Protein 7M7N (pdb70)

Foldseek 3Di:
DVPDDLLLQFKKKKWFFALQVQQLVCVVPVVSPPHWEFEFEDQPPQGGFTQTTHPNLVVLVDDGRDRVNVSCVSPVPYYYDYADDDLRGGDCVSLQVLLVLLLVLLVVQAFWFCPDSGMIMGTCRVVLLVVLVVCPLPADDCVLQQQEAEPPDDDCVPSVRRVRRVVVLSVPDRSVDSPDSSSSQVSVSSSVSVSQVSSCVRRVTHIFMEIESDDQRGVLQRPPDDDRGYYYYYLVNQLVVQVPAFQLSTPPLVDDLVVQCCVVVVDGTLLVLCVDDLVRQCVRRNNVRSVQSNQVSSVHDDDDRDRDSDDQKDKFKDFQDDPRFAWAPVRLLSVLLSRLVSVLVVQVVCCVVPQKHFWKKWKFWDFPPDPDPTPDIDMDTDDDSDSNVRSVVNCVVCVVCAPPVSTRPPTIGMIMMMGHDMDGD

Radius of gyration: 24.46 Å; Cα contacts (8 Å, |Δi|>4): 861; chains: 1; bounding box: 54×78×51 Å

Solvent-accessible surface area: 20986 Å² total; per-residue (Å²): 83,129,171,133,75,58,7,44,95,31,1,0,0,0,1,13,4,4,17,10,26,0,20,4,12,22,90,121,60,84,150,15,105,132,93,24,0,0,0,2,45,77,48,121,174,102,20,1,17,2,53,15,6,1,57,74,0,102,93,105,35,2,71,176,96,45,93,2,71,44,0,77,156,86,1,94,114,2,61,63,11,102,4,110,91,32,70,38,11,12,7,48,37,46,2,70,88,3,2,75,63,2,4,99,14,1,46,149,58,21,98,3,20,41,45,37,45,21,20,0,2,0,48,0,35,92,29,0,58,56,51,5,121,151,38,88,40,114,88,12,55,13,120,84,0,82,15,0,26,6,47,51,53,41,126,111,178,124,66,38,106,7,69,86,1,0,93,55,23,28,124,98,26,96,49,117,46,74,103,8,38,51,2,19,0,0,1,0,0,9,6,0,18,68,0,19,62,15,0,72,194,65,7,49,0,62,3,0,0,0,0,0,2,0,4,2,1,0,68,20,0,2,48,61,17,58,55,42,79,0,0,0,0,9,42,61,15,3,94,151,20,1,59,144,22,32,0,140,109,2,90,77,1,60,45,191,50,0,59,34,0,62,147,87,26,65,14,106,76,0,18,69,0,44,146,41,79,71,79,85,0,50,88,88,18,37,140,173,47,0,39,60,0,66,25,0,4,75,0,19,12,120,46,74,21,82,108,72,59,60,46,136,68,16,22,3,60,27,97,5,90,57,202,80,10,1,35,51,102,122,64,0,68,128,38,0,34,14,0,0,60,2,0,54,96,34,0,45,110,12,87,112,85,46,94,29,38,4,60,39,0,19,0,0,0,67,23,83,66,34,191,144,134,27,26,17,144,135,74,29,65,9,100,135,32,57,4,118,65,3,11,122,27,0,32,60,38,0,84,130,29,37,106,37,119,124,101,6,42,51,29,0,22,22,0,34,0,11,0,19,127,48,54,99,90

Structure (mmCIF, N/CA/C/O backbone):
data_7M7N
#
_entry.id   7M7N
#
_cell.length_a   98.444
_cell.length_b   98.444
_cell.length_c   82.105
_cell.angle_alpha   90.000
_cell.angle_beta   90.000
_cell.angle_gamma   120.000
#
_symmetry.space_group_name_H-M   'P 61'
#
loop_
_entity.id
_entity.type
_entity.pdbx_description
1 polymer 'DNA polymerase eta'
2 polymer "DNA (5'-D(*CP*AP*TP*TP*TP*TP*GP*AP*CP*GP*CP*T)-3')"
3 polymer "DNA (5'-D(*AP*GP*CP*GP*TP*CP*AP*(AF5))-3')"
4 non-polymer "2'-deoxy-5'-O-[(R)-hydroxy{[(R)-hydroxy(phosphonooxy)phosphoryl]amino}phosphoryl]adenosine"
5 non-polymer 'MAGNESIUM ION'
6 non-polymer GLYCEROL
7 water water
#
loop_
_atom_site.group_PDB
_atom_site.id
_atom_site.type_symbol
_atom_site.label_atom_id
_atom_site.label_alt_id
_atom_site.label_comp_id
_atom_site.label_asym_id
_atom_site.label_entity_id
_atom_site.label_seq_id
_atom_site.pdbx_PDB_ins_code
_atom_site.Cartn_x
_atom_site.Cartn_y
_atom_site.Cartn_z
_atom_site.occupancy
_atom_site.B_iso_or_equiv
_atom_site.auth_seq_id
_atom_site.auth_comp_id
_atom_site.auth_asym_id
_atom_site.auth_atom_id
_atom_site.pdbx_PDB_model_num
ATOM 1 N N . GLY A 1 1 ? -45.933 10.938 -2.388 1.00 33.95 -2 GLY A N 1
ATOM 2 C CA . GLY A 1 1 ? -44.814 10.043 -2.620 1.00 35.38 -2 GLY A CA 1
ATOM 3 C C . GLY A 1 1 ? -44.040 10.318 -3.897 1.00 33.99 -2 GLY A C 1
ATOM 4 O O . GLY A 1 1 ? -43.248 11.257 -3.954 1.00 36.48 -2 GLY A O 1
ATOM 5 N N . PRO A 1 2 ? -44.281 9.505 -4.931 1.00 29.55 -1 PRO A N 1
ATOM 6 C CA . PRO A 1 2 ? -43.477 9.604 -6.162 1.00 30.81 -1 PRO A CA 1
ATOM 7 C C . PRO A 1 2 ? -43.689 10.884 -6.957 1.00 37.16 -1 PRO A C 1
ATOM 8 O O . PRO A 1 2 ? -42.903 11.151 -7.875 1.00 38.06 -1 PRO A O 1
ATOM 12 N N . HIS A 1 3 ? -44.715 11.676 -6.651 1.00 23.14 0 HIS A N 1
ATOM 13 C CA . HIS A 1 3 ? -44.983 12.911 -7.375 1.00 28.21 0 HIS A CA 1
ATOM 14 C C . HIS A 1 3 ? -44.770 14.158 -6.531 1.00 33.74 0 HIS A C 1
ATOM 15 O O . HIS A 1 3 ? -45.023 15.268 -7.015 1.00 27.64 0 HIS A O 1
ATOM 22 N N . MET A 1 4 ? -44.318 14.008 -5.290 1.00 26.36 1 MET A N 1
ATOM 23 C CA . MET A 1 4 ? -44.072 15.139 -4.404 1.00 40.32 1 MET A CA 1
ATOM 24 C C . MET A 1 4 ? -42.669 15.664 -4.680 1.00 30.38 1 MET A C 1
ATOM 25 O O . MET A 1 4 ? -41.680 14.961 -4.449 1.00 24.87 1 MET A O 1
ATOM 30 N N . ALA A 1 5 ? -42.584 16.893 -5.180 1.00 38.45 2 ALA A N 1
ATOM 31 C CA . ALA A 1 5 ? -41.285 17.509 -5.397 1.00 39.74 2 ALA A CA 1
ATOM 32 C C . ALA A 1 5 ? -40.552 17.656 -4.069 1.00 28.16 2 ALA A C 1
ATOM 33 O O . ALA A 1 5 ? -41.158 17.859 -3.014 1.00 28.74 2 ALA A O 1
ATOM 35 N N . THR A 1 6 ? -39.229 17.517 -4.125 1.00 23.22 3 THR A N 1
ATOM 36 C CA . THR A 1 6 ? -38.397 17.662 -2.942 1.00 17.59 3 THR A CA 1
ATOM 37 C C . THR A 1 6 ? -37.406 18.814 -3.043 1.00 17.10 3 THR A C 1
ATOM 38 O O . THR A 1 6 ? -36.632 19.028 -2.103 1.00 18.19 3 THR A O 1
ATOM 42 N N . GLY A 1 7 ? -37.413 19.565 -4.140 1.00 18.40 4 GLY A N 1
ATOM 43 C CA . GLY A 1 7 ? -36.537 20.724 -4.248 1.00 15.34 4 GLY A CA 1
ATOM 44 C C . GLY A 1 7 ? -35.068 20.370 -4.191 1.00 16.67 4 GLY A C 1
ATOM 45 O O . GLY A 1 7 ? -34.281 21.087 -3.562 1.00 15.91 4 GLY A O 1
ATOM 46 N N . GLN A 1 8 ? -34.682 19.260 -4.817 1.00 13.23 5 GLN A N 1
ATOM 47 C CA . GLN A 1 8 ? -33.310 18.770 -4.797 1.00 13.08 5 GLN A CA 1
ATOM 48 C C . GLN A 1 8 ? -32.674 18.792 -6.181 1.00 14.00 5 GLN A C 1
ATOM 49 O O . GLN A 1 8 ? -31.675 18.108 -6.411 1.00 14.12 5 GLN A O 1
ATOM 55 N N . ASP A 1 9 ? -33.226 19.592 -7.093 1.00 13.75 6 ASP A N 1
ATOM 56 C CA . ASP A 1 9 ? -32.818 19.581 -8.492 1.00 15.42 6 ASP A CA 1
ATOM 57 C C . ASP A 1 9 ? -31.535 20.365 -8.754 1.00 17.67 6 ASP A C 1
ATOM 58 O O . ASP A 1 9 ? -30.826 20.065 -9.720 1.00 23.69 6 ASP A O 1
ATOM 63 N N . ARG A 1 10 ? -31.218 21.361 -7.934 1.00 13.09 7 ARG A N 1
ATOM 64 C CA . ARG A 1 10 ? -30.071 22.228 -8.169 1.00 12.03 7 ARG A CA 1
ATOM 65 C C . ARG A 1 10 ? -29.055 22.108 -7.040 1.00 11.88 7 ARG A C 1
ATOM 66 O O . ARG A 1 10 ? -29.381 21.698 -5.922 1.00 11.72 7 ARG A O 1
ATOM 74 N N . VAL A 1 11 ? -27.812 22.481 -7.343 1.00 11.35 8 VAL A N 1
ATOM 75 C CA . VAL A 1 11 ? -26.793 22.749 -6.332 1.00 9.20 8 VAL A CA 1
ATOM 76 C C . VAL A 1 11 ? -26.511 24.246 -6.366 1.00 10.10 8 VAL A C 1
ATOM 77 O O . VAL A 1 11 ? -26.095 24.781 -7.403 1.00 11.96 8 VAL A O 1
ATOM 81 N N . VAL A 1 12 ? -26.744 24.922 -5.241 1.00 9.38 9 VAL A N 1
ATOM 82 C CA . VAL A 1 12 ? -26.589 26.368 -5.124 1.00 9.66 9 VAL A CA 1
ATOM 83 C C . VAL A 1 12 ? -25.646 26.655 -3.961 1.00 9.55 9 VAL A C 1
ATOM 84 O O . VAL A 1 12 ? -25.789 26.085 -2.871 1.00 9.96 9 VAL A O 1
ATOM 88 N N . ALA A 1 13 ? -24.678 27.531 -4.190 1.00 9.06 10 ALA A N 1
ATOM 89 C CA . ALA A 1 13 ? -23.818 27.991 -3.115 1.00 7.99 10 ALA A CA 1
ATOM 90 C C . ALA A 1 13 ? -23.962 29.490 -2.942 1.00 8.82 10 ALA A C 1
ATOM 91 O O . ALA A 1 13 ? -24.312 30.213 -3.879 1.00 9.70 10 ALA A O 1
ATOM 93 N N . LEU A 1 14 ? -23.688 29.935 -1.724 1.00 7.96 11 LEU A N 1
ATOM 94 C CA . LEU A 1 14 ? -23.621 31.353 -1.393 1.00 8.04 11 LEU A CA 1
ATOM 95 C C . LEU A 1 14 ? -22.280 31.580 -0.723 1.00 8.54 11 LEU A C 1
ATOM 96 O O . LEU A 1 14 ? -21.974 30.932 0.286 1.00 8.87 11 LEU A O 1
ATOM 101 N N . VAL A 1 15 ? -21.461 32.453 -1.310 1.00 8.15 12 VAL A N 1
ATOM 102 C CA . VAL A 1 15 ? -20.150 32.795 -0.768 1.00 9.28 12 VAL A CA 1
ATOM 103 C C . VAL A 1 15 ? -20.245 34.202 -0.213 1.00 8.70 12 VAL A C 1
ATOM 104 O O . VAL A 1 15 ? -20.682 35.118 -0.927 1.00 9.90 12 VAL A O 1
ATOM 108 N N . ASP A 1 16 ? -19.840 34.377 1.050 1.00 8.15 13 ASP A N 1
ATOM 109 C CA . ASP A 1 16 ? -19.922 35.667 1.728 1.00 7.82 13 ASP A CA 1
ATOM 110 C C . ASP A 1 16 ? -18.607 35.957 2.437 1.00 6.91 13 ASP A C 1
ATOM 111 O O . ASP A 1 16 ? -18.133 35.147 3.247 1.00 8.29 13 ASP A O 1
ATOM 116 N N . MET A 1 17 ? -18.026 37.117 2.134 1.00 8.02 14 MET A N 1
ATOM 117 C CA . MET A 1 17 ? -16.717 37.452 2.676 1.00 6.95 14 MET A CA 1
ATOM 118 C C . MET A 1 17 ? -16.779 37.668 4.184 1.00 6.48 14 MET A C 1
ATOM 119 O O . MET A 1 17 ? -17.757 38.190 4.728 1.00 7.04 14 MET A O 1
ATOM 124 N N . ASP A 1 18 ? -15.730 37.242 4.876 1.00 6.20 15 ASP A N 1
ATOM 125 C CA . ASP A 1 18 ? -15.674 37.453 6.320 1.00 7.64 15 ASP A CA 1
ATOM 126 C C . ASP A 1 18 ? -15.268 38.894 6.616 1.00 7.50 15 ASP A C 1
ATOM 127 O O . ASP A 1 18 ? -14.334 39.417 5.994 1.00 8.55 15 ASP A O 1
ATOM 132 N N . CYS A 1 19 ? -15.992 39.535 7.535 1.00 7.33 16 CYS A N 1
ATOM 133 C CA . CYS A 1 19 ? -15.763 40.929 7.938 1.00 7.42 16 CYS A CA 1
ATOM 134 C C . CYS A 1 19 ? -15.138 41.763 6.824 1.00 7.72 16 CYS A C 1
ATOM 135 O O . CYS A 1 19 ? -14.029 42.293 6.960 1.00 7.87 16 CYS A O 1
ATOM 138 N N . PHE A 1 20 ? -15.861 41.890 5.713 1.00 7.25 17 PHE A N 1
ATOM 139 C CA . PHE A 1 20 ? -15.239 42.224 4.433 1.00 6.65 17 PHE A CA 1
ATOM 140 C C . PHE A 1 20 ? -14.435 43.523 4.473 1.00 7.13 17 PHE A C 1
ATOM 141 O O . PHE A 1 20 ? -13.251 43.534 4.103 1.00 7.26 17 PHE A O 1
ATOM 149 N N . PHE A 1 21 ? -15.055 44.646 4.859 1.00 6.72 18 PHE A N 1
ATOM 150 C CA . PHE A 1 21 ? -14.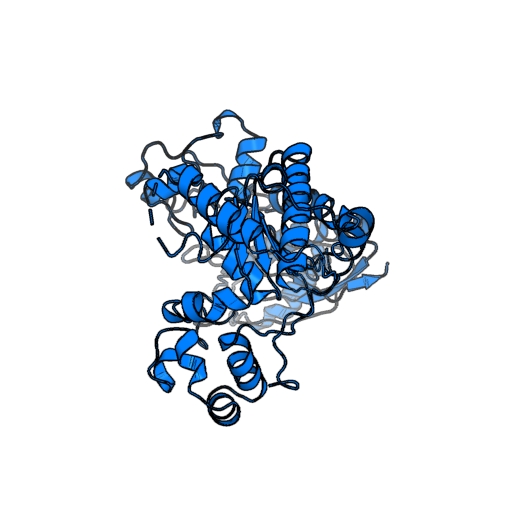304 45.900 4.764 1.00 6.09 18 PHE A CA 1
ATOM 151 C C . PHE A 1 21 ? -13.086 45.883 5.682 1.00 6.90 18 PHE A C 1
ATOM 152 O O . PHE A 1 21 ? -12.042 46.476 5.357 1.00 7.85 18 PHE A O 1
ATOM 160 N N . VAL A 1 22 ? -13.186 45.190 6.818 1.00 6.97 19 VAL A N 1
ATOM 161 C CA . VAL A 1 22 ? -12.031 45.045 7.696 1.00 7.74 19 VAL A CA 1
ATOM 162 C C . VAL A 1 22 ? -10.902 44.315 6.976 1.00 7.47 19 VAL A C 1
ATOM 163 O O . VAL A 1 22 ? -9.741 44.732 7.041 1.00 8.09 19 VAL A O 1
ATOM 167 N N . GLN A 1 23 ? -11.214 43.219 6.281 1.00 7.39 20 GLN A N 1
ATOM 168 C CA . GLN A 1 23 ? -10.152 42.493 5.589 1.00 7.74 20 GLN A CA 1
ATOM 169 C C . GLN A 1 23 ? -9.523 43.341 4.494 1.00 8.00 20 GLN A C 1
ATOM 170 O O . GLN A 1 23 ? -8.312 43.243 4.250 1.00 8.05 20 GLN A O 1
ATOM 176 N N . VAL A 1 24 ? -10.323 44.148 3.794 1.00 6.96 21 VAL A N 1
ATOM 177 C CA . VAL A 1 24 ? -9.736 45.058 2.808 1.00 7.12 21 VAL A CA 1
ATOM 178 C C . VAL A 1 24 ? -8.694 45.960 3.482 1.00 7.46 21 VAL A C 1
ATOM 179 O O . VAL A 1 24 ? -7.558 46.145 2.986 1.00 8.43 21 VAL A O 1
ATOM 183 N N . GLU A 1 25 ? -9.062 46.523 4.637 1.00 7.50 22 GLU A N 1
ATOM 184 C CA . GLU A 1 25 ? -8.137 47.415 5.332 1.00 6.99 22 GLU A CA 1
ATOM 185 C C . GLU A 1 25 ? -6.930 46.674 5.904 1.00 7.79 22 GLU A C 1
ATOM 186 O O . GLU A 1 25 ? -5.827 47.234 5.952 1.00 7.32 22 GLU A O 1
ATOM 192 N N . GLN A 1 26 ? -7.116 45.425 6.339 1.00 8.63 23 GLN A N 1
ATOM 193 C CA . GLN A 1 26 ? -6.025 44.636 6.903 1.00 7.18 23 GLN A CA 1
ATOM 194 C C . GLN A 1 26 ? -5.045 44.184 5.831 1.00 8.36 23 GLN A C 1
ATOM 195 O O . GLN A 1 26 ? -3.849 44.050 6.101 1.00 8.68 23 GLN A O 1
ATOM 201 N N . ARG A 1 27 ? -5.532 43.908 4.625 1.00 7.30 24 ARG A N 1
ATOM 202 C CA . ARG A 1 27 ? -4.606 43.625 3.534 1.00 7.38 24 ARG A CA 1
ATOM 203 C C . ARG A 1 27 ? -3.719 44.831 3.262 1.00 7.66 24 ARG A C 1
ATOM 204 O O . ARG A 1 27 ? -2.496 44.691 3.106 1.00 8.26 24 ARG A O 1
ATOM 212 N N . GLN A 1 28 ? -4.320 46.026 3.221 1.00 6.92 25 GLN A N 1
ATOM 213 C CA . GLN A 1 28 ? -3.553 47.237 2.927 1.00 8.19 25 GLN A CA 1
ATOM 214 C C . GLN A 1 28 ? -2.574 47.592 4.045 1.00 8.19 25 GLN A C 1
ATOM 215 O O . GLN A 1 28 ? -1.468 48.084 3.775 1.00 8.99 25 GLN A O 1
ATOM 225 N N . ASN A 1 29 ? -2.972 47.393 5.298 1.00 8.33 26 ASN A N 1
ATOM 226 C CA . ASN A 1 29 ? -2.180 47.800 6.457 1.00 9.07 26 ASN A CA 1
ATOM 227 C C . ASN A 1 29 ? -1.909 46.586 7.329 1.00 8.93 26 ASN A C 1
ATOM 228 O O . ASN A 1 29 ? -2.744 46.239 8.183 1.00 8.54 26 ASN A O 1
ATOM 233 N N . PRO A 1 30 ? -0.753 45.935 7.179 1.00 8.33 27 PRO A N 1
ATOM 234 C CA . PRO A 1 30 ? -0.455 44.741 7.987 1.00 10.14 27 PRO A CA 1
ATOM 235 C C . PRO A 1 30 ? -0.521 44.957 9.491 1.00 10.29 27 PRO A C 1
ATOM 236 O O . PRO A 1 30 ? -0.733 43.985 10.226 1.00 11.03 27 PRO A O 1
ATOM 240 N N . HIS A 1 31 ? -0.346 46.187 9.979 1.00 9.87 28 HIS A N 1
ATOM 241 C CA . HIS A 1 31 ? -0.460 46.430 11.416 1.00 13.01 28 HIS A CA 1
ATOM 242 C C . HIS A 1 31 ? -1.846 46.108 11.962 1.00 14.10 28 HIS A C 1
ATOM 243 O O . HIS A 1 31 ? -1.995 45.912 13.173 1.00 14.88 28 HIS A O 1
ATOM 250 N N . LEU A 1 32 ? -2.863 46.066 11.108 1.00 11.43 29 LEU A N 1
ATOM 251 C CA . LEU A 1 32 ? -4.212 45.761 11.554 1.00 10.62 29 LEU A CA 1
ATOM 252 C C . LEU A 1 32 ? -4.513 44.271 11.550 1.00 9.53 29 LEU A C 1
ATOM 253 O O . LEU A 1 32 ? -5.560 43.870 12.065 1.00 9.74 29 LEU A O 1
ATOM 258 N N . ARG A 1 33 ? -3.637 43.442 10.978 1.00 9.56 30 ARG A N 1
ATOM 259 C CA . ARG A 1 33 ? -3.947 42.028 10.825 1.00 10.31 30 ARG A CA 1
ATOM 260 C C . ARG A 1 33 ? -3.967 41.335 12.177 1.00 10.60 30 ARG A C 1
ATOM 261 O O . ARG A 1 33 ? -3.165 41.647 13.058 1.00 12.71 30 ARG A O 1
ATOM 269 N N . ASN A 1 34 ? -4.909 40.400 12.334 1.00 12.86 31 ASN A N 1
ATOM 270 C CA . ASN A 1 34 ? -4.993 39.557 13.528 1.00 13.20 31 ASN A CA 1
ATOM 271 C C . ASN A 1 34 ? -5.183 40.387 14.793 1.00 17.18 31 ASN A C 1
ATOM 272 O O . ASN A 1 34 ? -4.628 40.082 15.851 1.00 20.89 31 ASN A O 1
ATOM 277 N N . LYS A 1 35 ? -5.960 41.454 14.679 1.00 13.63 32 LYS A N 1
ATOM 278 C CA . LYS A 1 35 ? -6.227 42.369 15.775 1.00 12.43 32 LYS A CA 1
ATOM 279 C C . LYS A 1 35 ? -7.717 42.645 15.877 1.00 13.30 32 LYS A C 1
ATOM 280 O O . LYS A 1 35 ? -8.459 42.498 14.897 1.00 12.96 32 LYS A O 1
ATOM 286 N N . PRO A 1 36 ? -8.189 43.058 17.055 1.00 10.96 33 PRO A N 1
ATOM 287 C CA . PRO A 1 36 ? -9.530 43.650 17.133 1.00 11.51 33 PRO A CA 1
ATOM 288 C C . PRO A 1 36 ? -9.532 44.951 16.347 1.00 10.25 33 PRO A C 1
ATOM 289 O O . PRO A 1 36 ? -8.779 45.880 16.656 1.00 12.16 33 PRO A O 1
ATOM 293 N N A CYS A 1 37 ? -10.364 44.999 15.308 0.52 8.93 34 CYS A N 1
ATOM 294 N N B CYS A 1 37 ? -10.357 45.017 15.318 0.48 8.95 34 CYS A N 1
ATOM 295 C CA A CYS A 1 37 ? -10.356 46.073 14.324 0.52 10.62 34 CYS A CA 1
ATOM 296 C CA B CYS A 1 37 ? -10.385 46.251 14.553 0.48 9.70 34 CYS A CA 1
ATOM 297 C C A CYS A 1 37 ? -11.785 46.358 13.889 0.52 9.57 34 CYS A C 1
ATOM 298 C C B CYS A 1 37 ? -11.704 46.364 13.819 0.48 9.28 34 CYS A C 1
ATOM 299 O O A CYS A 1 37 ? -12.641 45.469 13.894 0.52 10.91 34 CYS A O 1
ATOM 300 O O B CYS A 1 37 ? -12.376 45.368 13.530 0.48 9.87 34 CYS A O 1
ATOM 305 N N . ALA A 1 38 ? -12.045 47.607 13.512 1.00 8.99 35 ALA A N 1
ATOM 306 C CA . ALA A 1 38 ? -13.327 47.951 12.931 1.00 8.72 35 ALA A CA 1
ATOM 307 C C . ALA A 1 38 ? -13.115 49.041 11.897 1.00 8.96 35 ALA A C 1
ATOM 308 O O . ALA A 1 38 ? -12.124 49.783 11.941 1.00 10.41 35 ALA A O 1
ATOM 310 N N . VAL A 1 39 ? -14.057 49.113 10.960 1.00 7.62 36 VAL A N 1
ATOM 311 C CA . VAL A 1 39 ? -14.099 50.156 9.939 1.00 8.87 36 VAL A CA 1
ATOM 312 C C . VAL A 1 39 ? -15.190 51.148 10.307 1.00 9.34 36 VAL A C 1
ATOM 313 O O . VAL A 1 39 ? -16.312 50.755 10.656 1.00 9.82 36 VAL A O 1
ATOM 317 N N A VAL A 1 40 ? -14.847 52.438 10.275 0.69 10.94 37 VAL A N 1
ATOM 318 N N B VAL A 1 40 ? -14.877 52.435 10.165 0.31 10.72 37 VAL A N 1
ATOM 319 C CA A VAL A 1 40 ? -15.757 53.497 10.693 0.69 10.37 37 VAL A CA 1
ATOM 320 C CA B VAL A 1 40 ? -15.677 53.518 10.718 0.31 10.47 37 VAL A CA 1
ATOM 321 C C A VAL A 1 40 ? -15.942 54.509 9.576 0.69 11.91 37 VAL A C 1
ATOM 322 C C B VAL A 1 40 ? -15.883 54.592 9.653 0.31 11.77 37 VAL A C 1
ATOM 323 O O A VAL A 1 40 ? -15.093 54.680 8.698 0.69 12.86 37 VAL A O 1
ATOM 324 O O B VAL A 1 40 ? -14.985 54.854 8.844 0.31 10.46 37 VAL A O 1
ATOM 331 N N . GLN A 1 41 ? -17.069 55.207 9.643 1.00 10.68 38 GLN A N 1
ATOM 332 C CA . GLN A 1 41 ? -17.372 56.326 8.760 1.00 13.55 38 GLN A CA 1
ATOM 333 C C . GLN A 1 41 ? -17.477 57.578 9.611 1.00 10.60 38 GLN A C 1
ATOM 334 O O . GLN A 1 41 ? -18.234 57.602 10.586 1.00 11.50 38 GLN A O 1
ATOM 340 N N . TYR A 1 42 ? -16.721 58.610 9.228 1.00 12.21 39 TYR A N 1
ATOM 341 C CA . TYR A 1 42 ? -16.689 59.900 9.908 1.00 13.88 39 TYR A CA 1
ATOM 342 C C . TYR A 1 42 ? -15.988 59.740 11.252 1.00 16.98 39 TYR A C 1
ATOM 343 O O . TYR A 1 42 ? -15.491 58.651 11.563 1.00 18.39 39 TYR A O 1
ATOM 352 N N . LYS A 1 43 ? -15.886 60.806 12.035 1.00 20.81 40 LYS A N 1
ATOM 353 C CA . LYS A 1 43 ? -15.082 60.710 13.248 1.00 18.60 40 LYS A CA 1
ATOM 354 C C . LYS A 1 43 ? -15.519 61.718 14.297 1.00 22.99 40 LYS A C 1
ATOM 355 O O . LYS A 1 43 ? -15.500 61.419 15.494 1.00 22.91 40 LYS A O 1
ATOM 357 N N . SER A 1 44 ? -15.918 62.913 13.861 1.00 20.04 41 SER A N 1
ATOM 358 C CA . SER A 1 44 ? -16.187 63.986 14.812 1.00 25.18 41 SER A CA 1
ATOM 359 C C . SER A 1 44 ? -17.340 63.638 15.750 1.00 25.90 41 SER A C 1
ATOM 360 O O . SER A 1 44 ? -17.267 63.911 16.953 1.00 28.60 41 SER A O 1
ATOM 363 N N . TRP A 1 45 ? -18.404 63.023 15.230 1.00 25.17 42 TRP A N 1
ATOM 364 C CA . TRP A 1 45 ? -19.550 62.633 16.056 1.00 25.61 42 TRP A CA 1
ATOM 365 C C . TRP A 1 45 ? -19.277 61.267 16.677 1.00 29.18 42 TRP A C 1
ATOM 366 O O . TRP A 1 45 ? -19.364 60.235 16.005 1.00 22.23 42 TRP A O 1
ATOM 377 N N . LYS A 1 46 ? -18.935 61.270 17.967 1.00 21.52 43 LYS A N 1
ATOM 378 C CA . LYS A 1 46 ? -18.820 60.057 18.781 1.00 19.98 43 LYS A CA 1
ATOM 379 C C . LYS A 1 46 ? -17.796 59.064 18.239 1.00 16.26 43 LYS A C 1
ATOM 380 O O . LYS A 1 46 ? -17.912 57.853 18.466 1.00 19.26 43 LYS A O 1
ATOM 386 N N . GLY A 1 47 ? -16.774 59.562 17.551 1.00 17.82 44 GLY A N 1
ATOM 387 C CA . GLY A 1 47 ? -15.710 58.723 17.054 1.00 18.03 44 GLY A CA 1
ATOM 388 C C . GLY A 1 47 ? -15.985 58.073 15.719 1.00 13.73 44 GLY A C 1
ATOM 389 O O . GLY A 1 47 ? -15.089 57.416 15.176 1.00 18.72 44 GLY A O 1
ATOM 390 N N . GLY A 1 48 ? -17.182 58.253 15.173 1.00 18.19 45 GLY A N 1
ATOM 391 C CA . GLY A 1 48 ? -17.575 57.681 13.905 1.00 21.72 45 GLY A CA 1
ATOM 392 C C . GLY A 1 48 ? -18.420 56.429 14.084 1.00 15.82 45 GLY A C 1
ATOM 393 O O . GLY A 1 48 ? -18.420 55.778 15.132 1.00 17.20 45 GLY A O 1
ATOM 394 N N . GLY A 1 49 ? -19.144 56.080 13.025 1.00 10.64 46 GLY A N 1
ATOM 395 C CA . GLY A 1 49 ? -20.070 54.964 13.061 1.00 11.08 46 GLY A CA 1
ATOM 396 C C . GLY A 1 49 ? -19.440 53.721 12.461 1.00 11.48 46 GLY A C 1
ATOM 397 O O . GLY A 1 49 ? -18.886 53.763 11.363 1.00 12.53 46 GLY A O 1
ATOM 398 N N . ILE A 1 50 ? -19.544 52.615 13.190 1.00 11.70 47 ILE A N 1
ATOM 399 C CA . ILE A 1 50 ? -18.903 51.365 12.781 1.00 11.92 47 ILE A CA 1
ATOM 400 C C . ILE A 1 50 ? -19.757 50.666 11.731 1.00 10.74 47 ILE A C 1
ATOM 401 O O . ILE A 1 50 ? -20.975 50.514 11.906 1.00 13.32 47 ILE A O 1
ATOM 406 N N . ILE A 1 51 ? -19.125 50.221 10.642 1.00 10.70 48 ILE A N 1
ATOM 407 C CA . ILE A 1 51 ? -19.820 49.454 9.612 1.00 11.43 48 ILE A CA 1
ATOM 408 C C . ILE A 1 51 ? -19.265 48.050 9.395 1.00 8.64 48 ILE A C 1
ATOM 409 O O . ILE A 1 51 ? -19.889 47.273 8.657 1.00 10.40 48 ILE A O 1
ATOM 414 N N . ALA A 1 52 ? -18.132 47.690 10.008 1.00 8.90 49 ALA A N 1
ATOM 415 C CA . ALA A 1 52 ? -17.596 46.334 9.896 1.00 7.79 49 ALA A CA 1
ATOM 416 C C . ALA A 1 52 ? -16.661 46.086 11.070 1.00 7.92 49 ALA A C 1
ATOM 417 O O . ALA A 1 52 ? -15.993 47.011 11.536 1.00 8.68 49 ALA A O 1
ATOM 419 N N . VAL A 1 53 ? -16.612 44.833 11.539 1.00 8.09 50 VAL A N 1
ATOM 420 C CA . VAL A 1 53 ? -15.960 44.478 12.802 1.00 8.61 50 VAL A CA 1
ATOM 421 C C . VAL A 1 53 ? -15.230 43.149 12.633 1.00 7.89 50 VAL A C 1
ATOM 422 O O . VAL A 1 53 ? -15.833 42.157 12.209 1.00 9.67 50 VAL A O 1
ATOM 426 N N . SER A 1 54 ? -13.944 43.120 12.973 1.00 8.31 51 SER A N 1
ATOM 427 C CA . SER A 1 54 ? -13.197 41.873 12.920 1.00 9.60 51 SER A CA 1
ATOM 428 C C . SER A 1 54 ? -13.694 40.912 13.999 1.00 8.89 51 SER A C 1
ATOM 429 O O . SER A 1 54 ? -14.275 41.314 15.016 1.00 9.87 51 SER A O 1
ATOM 432 N N . TYR A 1 55 ? -13.464 39.618 13.765 1.00 8.65 52 TYR A N 1
ATOM 433 C CA . TYR A 1 55 ? -13.945 38.613 14.710 1.00 9.82 52 TYR A CA 1
ATOM 434 C C . TYR A 1 55 ? -13.294 38.762 16.082 1.00 10.51 52 TYR A C 1
ATOM 435 O O . TYR A 1 55 ? -13.956 38.561 17.118 1.00 12.10 52 TYR A O 1
ATOM 444 N N . GLU A 1 56 ? -12.031 39.189 16.112 1.00 10.02 53 GLU A N 1
ATOM 445 C CA . GLU A 1 56 ? -11.377 39.457 17.389 1.00 10.34 53 GLU A CA 1
ATOM 446 C C . GLU A 1 56 ? -12.099 40.555 18.154 1.00 11.63 53 GLU A C 1
ATOM 447 O O . GLU A 1 56 ? -12.232 40.484 19.383 1.00 12.90 53 GLU A O 1
ATOM 453 N N . ALA A 1 57 ? -12.563 41.592 17.450 1.00 9.83 54 ALA A N 1
ATOM 454 C CA . ALA A 1 57 ? -13.306 42.649 18.124 1.00 11.69 54 ALA A CA 1
ATOM 455 C C . ALA A 1 57 ? -14.717 42.207 18.499 1.00 11.26 54 ALA A C 1
ATOM 456 O O . ALA A 1 57 ? -15.253 42.664 19.516 1.00 12.22 54 ALA A O 1
ATOM 458 N N . ARG A 1 58 ? -15.345 41.342 17.696 1.00 10.48 55 ARG A N 1
ATOM 459 C CA . ARG A 1 58 ? -16.664 40.834 18.064 1.00 11.73 55 ARG A CA 1
ATOM 460 C C . ARG A 1 58 ? -16.618 40.079 19.380 1.00 11.22 55 ARG A C 1
ATOM 461 O O . ARG A 1 58 ? -17.610 40.085 20.125 1.00 13.47 55 ARG A O 1
ATOM 469 N N . ALA A 1 59 ? -15.488 39.428 19.681 1.00 11.31 56 ALA A N 1
ATOM 470 C CA . ALA A 1 59 ? -15.363 38.730 20.964 1.00 14.14 56 ALA A CA 1
ATOM 471 C C . ALA A 1 59 ? -15.463 39.665 22.170 1.00 14.91 56 ALA A C 1
ATOM 472 O O . ALA A 1 59 ? -15.756 39.196 23.277 1.00 17.77 56 ALA A O 1
ATOM 474 N N . PHE A 1 60 ? -15.214 40.964 21.994 1.00 12.47 57 PHE A N 1
ATOM 475 C CA . PHE A 1 60 ? -15.392 41.958 23.048 1.00 14.22 57 PHE A CA 1
ATOM 476 C C . PHE A 1 60 ? -16.796 42.542 23.082 1.00 14.02 57 PHE A C 1
ATOM 477 O O . PHE A 1 60 ? -17.098 43.339 23.979 1.00 17.51 57 PHE A O 1
ATOM 485 N N . GLY A 1 61 ? -17.647 42.179 22.129 1.00 14.63 58 GLY A N 1
ATOM 486 C CA . GLY A 1 61 ? -18.973 42.737 22.024 1.00 15.27 58 GLY A CA 1
ATOM 487 C C . GLY A 1 61 ? -19.111 43.911 21.082 1.00 13.39 58 GLY A C 1
ATOM 488 O O . GLY A 1 61 ? -20.173 44.536 21.058 1.00 14.29 58 GLY A O 1
ATOM 489 N N . VAL A 1 62 ? -18.080 44.230 20.297 1.00 12.53 59 VAL A N 1
ATOM 490 C CA . VAL A 1 62 ? -18.192 45.314 19.329 1.00 13.62 59 VAL A CA 1
ATOM 491 C C . VAL A 1 62 ? -19.091 44.868 18.190 1.00 11.92 59 VAL A C 1
ATOM 492 O O . VAL A 1 62 ? -18.962 43.749 17.680 1.00 12.78 59 VAL A O 1
ATOM 496 N N . THR A 1 63 ? -20.003 45.746 17.774 1.00 13.76 60 THR A N 1
ATOM 497 C CA . THR A 1 63 ? -20.948 45.435 16.713 1.00 15.13 60 THR A CA 1
ATOM 498 C C . THR A 1 63 ? -21.038 46.588 15.724 1.00 16.64 60 THR A C 1
ATOM 499 O O . THR A 1 63 ? -20.632 47.719 16.005 1.00 17.99 60 THR A O 1
ATOM 503 N N . ARG A 1 64 ? -21.567 46.258 14.546 1.00 16.04 61 ARG A N 1
ATOM 504 C CA A ARG A 1 64 ? -21.974 47.262 13.573 0.50 18.40 61 ARG A CA 1
ATOM 505 C CA B ARG A 1 64 ? -21.959 47.271 13.581 0.50 18.41 61 ARG A CA 1
ATOM 506 C C . ARG A 1 64 ? -22.992 48.203 14.210 1.00 17.44 61 ARG A C 1
ATOM 507 O O . ARG A 1 64 ? -23.737 47.819 15.114 1.00 19.84 61 ARG A O 1
ATOM 522 N N . SER A 1 65 ? -23.013 49.453 13.741 1.00 19.90 62 SER A N 1
ATOM 523 C CA . SER A 1 65 ? -23.896 50.539 14.154 1.00 26.55 62 SER A CA 1
ATOM 524 C C . SER A 1 65 ? -23.455 51.179 15.463 1.00 24.66 62 SER A C 1
ATOM 525 O O . SER A 1 65 ? -23.998 52.217 15.841 1.00 36.60 62 SER A O 1
ATOM 528 N N . MET A 1 66 ? -22.504 50.594 16.171 1.00 23.11 63 MET A N 1
ATOM 529 C CA . MET A 1 66 ? -21.979 51.192 17.385 1.00 20.00 63 MET A CA 1
ATOM 530 C C . MET A 1 66 ? -21.153 52.422 17.033 1.00 15.54 63 MET A C 1
ATOM 531 O O . MET A 1 66 ? -20.459 52.449 16.011 1.00 17.67 63 MET A O 1
ATOM 536 N N . TRP A 1 67 ? -21.240 53.454 17.874 1.00 16.46 64 TRP A N 1
ATOM 537 C CA . TRP A 1 67 ? -20.299 54.558 17.767 1.00 15.56 64 TRP A CA 1
ATOM 538 C C . TRP A 1 67 ? -18.936 54.078 18.237 1.00 11.22 64 TRP A C 1
ATOM 539 O O . TRP A 1 67 ? -18.831 53.314 19.204 1.00 12.72 64 TRP A O 1
ATOM 550 N N . ALA A 1 68 ? -17.890 54.504 17.532 1.00 12.07 65 ALA A N 1
ATOM 551 C CA . ALA A 1 68 ? -16.545 54.049 17.874 1.00 13.02 65 ALA A CA 1
ATOM 552 C C . ALA A 1 68 ? -16.185 54.382 19.321 1.00 13.98 65 ALA A C 1
ATOM 553 O O . ALA A 1 68 ? -15.497 53.601 19.991 1.00 12.21 65 ALA A O 1
ATOM 555 N N . ASP A 1 69 ? -16.637 55.535 19.821 1.00 14.59 66 ASP A N 1
ATOM 556 C CA . ASP A 1 69 ? -16.321 55.915 21.198 1.00 15.06 66 ASP A CA 1
ATOM 557 C C . ASP A 1 69 ? -16.858 54.889 22.195 1.00 13.34 66 ASP A C 1
ATOM 558 O O . ASP A 1 69 ? -16.211 54.597 23.207 1.00 16.39 66 ASP A O 1
ATOM 563 N N . ASP A 1 70 ? -18.029 54.318 21.914 1.00 13.32 67 ASP A N 1
ATOM 564 C CA . ASP A 1 70 ? -18.617 53.314 22.801 1.00 11.98 67 ASP A CA 1
ATOM 565 C C . ASP A 1 70 ? -17.946 51.951 22.631 1.00 12.99 67 ASP A C 1
ATOM 566 O O . ASP A 1 70 ? -17.692 51.225 23.618 1.00 12.77 67 ASP A O 1
ATOM 571 N N . ALA A 1 71 ? -17.637 51.596 21.380 1.00 10.79 68 ALA A N 1
ATOM 572 C CA . ALA A 1 71 ? -16.885 50.375 21.119 1.00 11.25 68 ALA A CA 1
ATOM 573 C C . ALA A 1 71 ? -15.561 50.372 21.873 1.00 11.57 68 ALA A C 1
ATOM 574 O O . ALA A 1 71 ? -15.128 49.331 22.382 1.00 11.72 68 ALA A O 1
ATOM 576 N N . LYS A 1 72 ? -14.918 51.540 21.970 1.00 11.47 69 LYS A N 1
ATOM 577 C CA . LYS A 1 72 ? -13.659 51.661 22.703 1.00 12.96 69 LYS A CA 1
ATOM 578 C C . LYS A 1 72 ? -13.844 51.412 24.194 1.00 15.40 69 LYS A C 1
ATOM 579 O O . LYS A 1 72 ? -12.895 51.010 24.885 1.00 15.46 69 LYS A O 1
ATOM 585 N N . LYS A 1 73 ? -15.043 51.668 24.710 1.00 13.05 70 LYS A N 1
ATOM 586 C CA . LYS A 1 73 ? -15.320 51.333 26.100 1.00 15.57 70 LYS A CA 1
ATOM 587 C C . LYS A 1 73 ? -15.346 49.826 26.282 1.00 15.01 70 LYS A C 1
ATOM 588 O O . LYS A 1 73 ? -14.855 49.305 27.296 1.00 16.80 70 LYS A O 1
ATOM 594 N N . LEU A 1 74 ? -15.890 49.104 25.298 1.00 12.03 71 LEU A N 1
ATOM 595 C CA . LEU A 1 74 ? -15.843 47.637 25.394 1.00 14.76 71 LEU A CA 1
ATOM 596 C C . LEU A 1 74 ? -14.460 47.068 25.096 1.00 14.23 71 LEU A C 1
ATOM 597 O O . LEU A 1 74 ? -14.073 46.034 25.659 1.00 16.46 71 LEU A O 1
ATOM 602 N N . CYS A 1 75 ? -13.713 47.707 24.202 1.00 16.88 72 CYS A N 1
ATOM 603 C CA . CYS A 1 75 ? -12.490 47.132 23.649 1.00 17.68 72 CYS A CA 1
ATOM 604 C C . CYS A 1 75 ? -11.472 48.255 23.556 1.00 16.81 72 CYS A C 1
ATOM 605 O O . CYS A 1 75 ? -11.328 48.902 22.510 1.00 15.25 72 CYS A O 1
ATOM 608 N N . PRO A 1 76 ? -10.749 48.527 24.647 1.00 17.07 73 PRO A N 1
ATOM 609 C CA . PRO A 1 76 ? -9.862 49.704 24.668 1.00 17.25 73 PRO A CA 1
ATOM 610 C C . PRO A 1 76 ? -8.759 49.673 23.625 1.00 14.54 73 PRO A C 1
ATOM 611 O O . PRO A 1 76 ? -8.332 50.742 23.170 1.00 18.30 73 PRO A O 1
ATOM 615 N N . ASP A 1 77 ? -8.296 48.493 23.228 1.00 18.68 74 ASP A N 1
ATOM 616 C CA . ASP A 1 77 ? -7.247 48.376 22.222 1.00 22.55 74 ASP A CA 1
ATOM 617 C C . ASP A 1 77 ? -7.792 48.250 20.805 1.00 20.22 74 ASP A C 1
ATOM 618 O O . ASP A 1 77 ? -7.029 47.916 19.895 1.00 16.94 74 ASP A O 1
ATOM 623 N N . LEU A 1 78 ? -9.083 48.504 20.599 1.00 13.52 75 LEU A N 1
ATOM 624 C CA . LEU A 1 78 ? -9.684 48.378 19.276 1.00 11.70 75 LEU A CA 1
ATOM 625 C C . LEU A 1 78 ? -8.976 49.293 18.293 1.00 10.98 75 LEU A C 1
ATOM 626 O O . LEU A 1 78 ? -8.821 50.490 18.547 1.00 13.52 75 LEU A O 1
ATOM 631 N N . LEU A 1 79 ? -8.564 48.739 17.161 1.00 9.66 76 LEU A N 1
ATOM 632 C CA . LEU A 1 79 ? -7.982 49.546 16.100 1.00 8.86 76 LEU A CA 1
ATOM 633 C C . LEU A 1 79 ? -9.066 49.936 15.099 1.00 11.52 76 LEU A C 1
ATOM 634 O O . LEU A 1 79 ? -10.075 49.240 14.930 1.00 11.53 76 LEU A O 1
ATOM 639 N N . LEU A 1 80 ? -8.870 51.077 14.455 1.00 12.15 77 LEU A N 1
ATOM 640 C CA . LEU A 1 80 ? -9.895 51.629 13.585 1.00 12.50 77 LEU A CA 1
ATOM 641 C C . LEU A 1 80 ? -9.282 52.015 12.254 1.00 16.51 77 LEU A C 1
ATOM 642 O O . LEU A 1 80 ? -8.193 52.595 12.198 1.00 21.31 77 LEU A O 1
ATOM 647 N N . ALA A 1 81 ? -9.988 51.688 11.187 1.00 10.57 78 ALA A N 1
ATOM 648 C CA . ALA A 1 81 ? -9.685 52.217 9.870 1.00 10.17 78 ALA A CA 1
ATOM 649 C C . ALA A 1 81 ? -10.883 53.027 9.403 1.00 11.34 78 ALA A C 1
ATOM 650 O O . ALA A 1 81 ? -12.032 52.598 9.556 1.00 12.62 78 ALA A O 1
ATOM 652 N N . GLN A 1 82 ? -10.615 54.201 8.841 1.00 11.55 79 GLN A N 1
ATOM 653 C CA . GLN A 1 82 ? -11.663 55.127 8.431 1.00 11.78 79 GLN A CA 1
ATOM 654 C C . GLN A 1 82 ? -11.926 55.002 6.942 1.00 10.66 79 GLN A C 1
ATOM 655 O O . GLN A 1 82 ? -10.990 54.934 6.140 1.00 11.96 79 GLN A O 1
ATOM 661 N N . VAL A 1 83 ? -13.209 54.984 6.577 1.00 10.63 80 VAL A N 1
ATOM 662 C CA . VAL A 1 83 ? -13.595 55.104 5.176 1.00 11.31 80 VAL A CA 1
ATOM 663 C C . VAL A 1 83 ? -13.090 56.422 4.606 1.00 11.02 80 VAL A C 1
ATOM 664 O O . VAL A 1 83 ? -13.126 57.468 5.265 1.00 11.61 80 VAL A O 1
ATOM 668 N N . ARG A 1 84 ? -12.604 56.361 3.372 1.00 10.67 81 ARG A N 1
ATOM 669 C CA . ARG A 1 84 ? -12.159 57.548 2.654 1.00 9.97 81 ARG A CA 1
ATOM 670 C C . ARG A 1 84 ? -13.268 58.588 2.596 1.00 10.83 81 ARG A C 1
ATOM 671 O O . ARG A 1 84 ? -14.441 58.259 2.420 1.00 11.14 81 ARG A O 1
ATOM 685 N N . GLU A 1 85 ? -12.890 59.850 2.748 1.00 10.95 82 GLU A N 1
ATOM 686 C CA . GLU A 1 85 ? -13.797 60.962 2.523 1.00 11.09 82 GLU A CA 1
ATOM 687 C C . GLU A 1 85 ? -13.306 61.759 1.327 1.00 12.67 82 GLU A C 1
ATOM 688 O O . GLU A 1 85 ? -12.123 62.104 1.250 1.00 15.08 82 GLU A O 1
ATOM 694 N N . SER A 1 86 ? -14.212 62.019 0.387 1.00 13.04 83 SER A N 1
ATOM 695 C CA . SER A 1 86 ? -13.942 62.804 -0.803 1.00 12.90 83 SER A CA 1
ATOM 696 C C . SER A 1 86 ? -15.153 63.683 -1.040 1.00 14.70 83 SER A C 1
ATOM 697 O O . SER A 1 86 ? -16.287 63.230 -0.874 1.00 13.87 83 SER A O 1
ATOM 700 N N . ARG A 1 87 ? -14.907 64.938 -1.415 1.00 14.72 84 ARG A N 1
ATOM 701 C CA . ARG A 1 87 ? -15.980 65.904 -1.653 1.00 17.63 84 ARG A CA 1
ATOM 702 C C . ARG A 1 87 ? -16.930 65.984 -0.462 1.00 14.30 84 ARG A C 1
ATOM 703 O O . ARG A 1 87 ? -18.149 66.114 -0.614 1.00 19.88 84 ARG A O 1
ATOM 711 N N . GLY A 1 88 ? -16.367 65.886 0.738 1.00 15.52 85 GLY A N 1
ATOM 712 C CA . GLY A 1 88 ? -17.122 66.038 1.961 1.00 17.96 85 GLY A CA 1
ATOM 713 C C . GLY A 1 88 ? -17.964 64.851 2.378 1.00 14.84 85 GLY A C 1
ATOM 714 O O . GLY A 1 88 ? -18.765 64.983 3.309 1.00 17.94 85 GLY A O 1
ATOM 715 N N . LYS A 1 89 ? -17.811 63.693 1.735 1.00 12.15 86 LYS A N 1
ATOM 716 C CA . LYS A 1 89 ? -18.676 62.557 2.023 1.00 12.17 86 LYS A CA 1
ATOM 717 C C . LYS A 1 89 ? -17.866 61.266 2.020 1.00 11.54 86 LYS A C 1
ATOM 718 O O . LYS A 1 89 ? -16.801 61.174 1.412 1.00 12.35 86 LYS A O 1
ATOM 724 N N . ALA A 1 90 ? -18.386 60.263 2.721 1.00 14.34 87 ALA A N 1
ATOM 725 C CA . ALA A 1 90 ? -17.782 58.941 2.669 1.00 12.72 87 ALA A CA 1
ATOM 726 C C . ALA A 1 90 ? -17.796 58.430 1.239 1.00 13.01 87 ALA A C 1
ATOM 727 O O . ALA A 1 90 ? -18.755 58.641 0.490 1.00 13.94 87 ALA A O 1
ATOM 729 N N . ASN A 1 91 ? -16.711 57.764 0.858 1.00 9.91 88 ASN A N 1
ATOM 730 C CA . ASN A 1 91 ? -16.524 57.261 -0.493 1.00 10.11 88 ASN A CA 1
ATOM 731 C C . ASN A 1 91 ? -16.108 55.796 -0.410 1.00 9.91 88 ASN A C 1
ATOM 732 O O . ASN A 1 91 ? -15.048 55.477 0.142 1.00 10.51 88 ASN A O 1
ATOM 737 N N . LEU A 1 92 ? -16.931 54.913 -0.973 1.00 7.66 89 LEU A N 1
ATOM 738 C CA . LEU A 1 92 ? -16.784 53.467 -0.810 1.00 8.22 89 LEU A CA 1
ATOM 739 C C . LEU A 1 92 ? -16.023 52.793 -1.951 1.00 8.54 89 LEU A C 1
ATOM 740 O O . LEU A 1 92 ? -16.054 51.561 -2.061 1.00 8.77 89 LEU A O 1
ATOM 745 N N . THR A 1 93 ? -15.312 53.568 -2.775 1.00 8.99 90 THR A N 1
ATOM 746 C CA . THR A 1 93 ? -14.670 53.019 -3.968 1.00 10.33 90 THR A CA 1
ATOM 747 C C . THR A 1 93 ? -13.735 51.850 -3.654 1.00 8.40 90 THR A C 1
ATOM 748 O O . THR A 1 93 ? -13.711 50.864 -4.397 1.00 8.79 90 THR A O 1
ATOM 752 N N . LYS A 1 94 ? -12.936 51.944 -2.583 1.00 8.97 91 LYS A N 1
ATOM 753 C CA . LYS A 1 94 ? -11.982 50.875 -2.292 1.00 8.77 91 LYS A CA 1
ATOM 754 C C . LYS A 1 94 ? -12.689 49.534 -2.127 1.00 7.91 91 LYS A C 1
ATOM 755 O O . LYS A 1 94 ? -12.205 48.496 -2.604 1.00 8.59 91 LYS A O 1
ATOM 761 N N . TYR A 1 95 ? -13.852 49.543 -1.469 1.00 8.59 92 TYR A N 1
ATOM 762 C CA . TYR A 1 95 ? -14.575 48.302 -1.203 1.00 7.57 92 TYR A CA 1
ATOM 763 C C . TYR A 1 95 ? -15.295 47.799 -2.442 1.00 8.11 92 TYR A C 1
ATOM 764 O O . TYR A 1 95 ? -15.355 46.586 -2.675 1.00 8.37 92 TYR A O 1
ATOM 773 N N . ARG A 1 96 ? -15.811 48.713 -3.267 1.00 7.52 93 ARG A N 1
ATOM 774 C CA . ARG A 1 96 ? -16.393 48.293 -4.541 1.00 8.58 93 ARG A CA 1
ATOM 775 C C . ARG A 1 96 ? -15.344 47.634 -5.435 1.00 9.26 93 ARG A C 1
ATOM 776 O O . ARG A 1 96 ? -15.610 46.606 -6.077 1.00 9.28 93 ARG A O 1
ATOM 784 N N . GLU A 1 97 ? -14.130 48.194 -5.472 1.00 9.78 94 GLU A N 1
ATOM 785 C CA . GLU A 1 97 ? -13.077 47.604 -6.298 1.00 7.47 94 GLU A CA 1
ATOM 786 C C . GLU A 1 97 ? -12.610 46.257 -5.743 1.00 8.24 94 GLU A C 1
ATOM 787 O O . GLU A 1 97 ? -12.389 45.298 -6.505 1.00 9.11 94 GLU A O 1
ATOM 793 N N . ALA A 1 98 ? -12.511 46.137 -4.415 1.00 8.66 95 ALA A N 1
ATOM 794 C CA . ALA A 1 98 ? -12.149 44.846 -3.834 1.00 8.13 95 ALA A CA 1
ATOM 795 C C . ALA A 1 98 ? -13.223 43.793 -4.113 1.00 8.04 95 ALA A C 1
ATOM 796 O O . ALA A 1 98 ? -12.914 42.614 -4.374 1.00 8.93 95 ALA A O 1
ATOM 798 N N . SER A 1 99 ? -14.491 44.220 -4.098 1.00 7.82 96 SER A N 1
ATOM 799 C CA . SER A 1 99 ? -15.588 43.329 -4.448 1.00 9.47 96 SER A CA 1
ATOM 800 C C . SER A 1 99 ? -15.436 42.811 -5.871 1.00 10.42 96 SER A C 1
ATOM 801 O O . SER A 1 99 ? -15.658 41.625 -6.132 1.00 9.02 96 SER A O 1
ATOM 804 N N . VAL A 1 100 ? -15.110 43.698 -6.816 1.00 9.74 97 VAL A N 1
ATOM 805 C CA . VAL A 1 100 ? -14.881 43.241 -8.193 1.00 9.69 97 VAL A CA 1
ATOM 806 C C . VAL A 1 100 ? -13.787 42.167 -8.251 1.00 9.26 97 VAL A C 1
ATOM 807 O O . VAL A 1 100 ? -13.917 41.170 -8.982 1.00 10.77 97 VAL A O 1
ATOM 811 N N . GLU A 1 101 ? -12.702 42.338 -7.481 1.00 8.80 98 GLU A N 1
ATOM 812 C CA . GLU A 1 101 ? -11.658 41.298 -7.450 1.00 10.67 98 GLU A CA 1
ATOM 813 C C . GLU A 1 101 ? -12.264 39.929 -7.142 1.00 10.54 98 GLU A C 1
ATOM 814 O O . GLU A 1 101 ? -12.017 38.924 -7.842 1.00 13.01 98 GLU A O 1
ATOM 820 N N . VAL A 1 102 ? -13.090 39.889 -6.094 1.00 9.42 99 VAL A N 1
ATOM 821 C CA . VAL A 1 102 ? -13.675 38.613 -5.667 1.00 9.64 99 VAL A CA 1
ATOM 822 C C . VAL A 1 102 ? -14.670 38.077 -6.700 1.00 9.73 99 VAL A C 1
ATOM 823 O O . VAL A 1 102 ? -14.666 36.875 -7.021 1.00 11.13 99 VAL A O 1
ATOM 827 N N A MET A 1 103 ? -15.542 38.946 -7.215 0.66 8.40 100 MET A N 1
ATOM 828 N N B MET A 1 103 ? -15.541 38.946 -7.218 0.34 8.53 100 MET A N 1
ATOM 829 C CA A MET A 1 103 ? -16.574 38.500 -8.148 0.66 10.64 100 MET A CA 1
ATOM 830 C CA B MET A 1 103 ? -16.578 38.500 -8.145 0.34 10.59 100 MET A CA 1
ATOM 831 C C A MET A 1 103 ? -15.955 37.941 -9.418 0.66 11.70 100 MET A C 1
ATOM 832 C C B MET A 1 103 ? -15.965 37.951 -9.426 0.34 11.67 100 MET A C 1
ATOM 833 O O A MET A 1 103 ? -16.442 36.945 -9.968 0.66 10.79 100 MET A O 1
ATOM 834 O O B MET A 1 103 ? -16.461 36.966 -9.987 0.34 10.94 100 MET A O 1
ATOM 843 N N . GLU A 1 104 ? -14.876 38.567 -9.897 1.00 10.40 101 GLU A N 1
ATOM 844 C CA . GLU A 1 104 ? -14.220 38.082 -11.103 1.00 11.36 101 GLU A CA 1
ATOM 845 C C . GLU A 1 104 ? -13.588 36.716 -10.883 1.00 10.53 101 GLU A C 1
ATOM 846 O O . GLU A 1 104 ? -13.598 35.876 -11.794 1.00 13.82 101 GLU A O 1
ATOM 852 N N . ILE A 1 105 ? -13.051 36.455 -9.688 1.00 10.92 102 ILE A N 1
ATOM 853 C CA . ILE A 1 105 ? -12.564 35.099 -9.412 1.00 12.08 102 ILE A CA 1
ATOM 854 C C . ILE A 1 105 ? -13.712 34.088 -9.399 1.00 10.97 102 ILE A C 1
ATOM 855 O O . ILE A 1 105 ? -13.631 33.016 -10.017 1.00 11.81 102 ILE A O 1
ATOM 860 N N . MET A 1 106 ? -14.799 34.408 -8.694 1.00 11.48 103 MET A N 1
ATOM 861 C CA . MET A 1 106 ? -15.920 33.469 -8.622 1.00 10.62 103 MET A CA 1
ATOM 862 C C . MET A 1 106 ? -16.490 33.172 -10.000 1.00 11.91 103 MET A C 1
ATOM 863 O O . MET A 1 106 ? -16.902 32.037 -10.277 1.00 14.69 103 MET A O 1
ATOM 870 N N . SER A 1 107 ? -16.512 34.176 -10.883 1.00 12.24 104 SER A N 1
ATOM 871 C CA . SER A 1 107 ? -17.075 33.991 -12.217 1.00 13.05 104 SER A CA 1
ATOM 872 C C . SER A 1 107 ? -16.292 32.996 -13.070 1.00 14.39 104 SER A C 1
ATOM 873 O O . SER A 1 107 ? -16.831 32.519 -14.075 1.00 15.34 104 SER A O 1
ATOM 878 N N . ARG A 1 108 ? -15.047 32.670 -12.705 1.00 14.51 105 ARG A N 1
ATOM 879 C CA . ARG A 1 108 ? -14.318 31.635 -13.440 1.00 14.89 105 ARG A CA 1
ATOM 880 C C . ARG A 1 108 ? -14.919 30.254 -13.230 1.00 15.60 105 ARG A C 1
ATOM 881 O O . ARG A 1 108 ? -14.715 29.368 -14.067 1.00 19.68 105 ARG A O 1
ATOM 889 N N . PHE A 1 109 ? -15.625 30.043 -12.120 1.00 17.09 106 PHE A N 1
ATOM 890 C CA . PHE A 1 109 ? -16.151 28.731 -11.762 1.00 17.81 106 PHE A CA 1
ATOM 891 C C . PHE A 1 109 ? -17.571 28.520 -12.268 1.00 20.02 106 PHE A C 1
ATOM 892 O O . PHE A 1 109 ? -17.931 27.403 -12.661 1.00 23.76 106 PHE A O 1
ATOM 900 N N . ALA A 1 110 ? -18.379 29.575 -12.282 1.00 18.60 107 ALA A N 1
ATOM 901 C CA . ALA A 1 110 ? -19.761 29.505 -12.732 1.00 16.74 107 ALA A CA 1
ATOM 902 C C . ALA A 1 110 ? -20.304 30.922 -12.830 1.00 17.91 107 ALA A C 1
ATOM 903 O O . ALA A 1 110 ? -19.684 31.881 -12.363 1.00 18.26 107 ALA A O 1
ATOM 905 N N . VAL A 1 111 ? -21.468 31.045 -13.460 1.00 17.82 108 VAL A N 1
ATOM 906 C CA . VAL A 1 111 ? -22.123 32.340 -13.550 1.00 25.07 108 VAL A CA 1
ATOM 907 C C . VAL A 1 111 ? -22.653 32.722 -12.174 1.00 23.83 108 VAL A C 1
ATOM 908 O O . VAL A 1 111 ? -23.236 31.894 -11.462 1.00 22.60 108 VAL A O 1
ATOM 912 N N . ILE A 1 112 ? -22.435 33.971 -11.779 1.00 18.07 109 ILE A N 1
ATOM 913 C CA . ILE A 1 112 ? -22.753 34.397 -10.422 1.00 14.28 109 ILE A CA 1
ATOM 914 C C . ILE A 1 112 ? -23.916 35.380 -10.429 1.00 12.32 109 ILE A C 1
ATOM 915 O O . ILE A 1 112 ? -24.212 36.041 -11.429 1.00 14.41 109 ILE A O 1
ATOM 920 N N . GLU A 1 113 ? -24.583 35.475 -9.279 1.00 10.49 110 GLU A N 1
ATOM 921 C CA . GLU A 1 113 ? -25.509 36.560 -8.977 1.00 10.72 110 GLU A CA 1
ATOM 922 C C . GLU A 1 113 ? -24.901 37.376 -7.845 1.00 12.01 110 GLU A C 1
ATOM 923 O O . GLU A 1 113 ? -24.770 36.877 -6.719 1.00 10.92 110 GLU A O 1
ATOM 929 N N . ARG A 1 114 ? -24.524 38.619 -8.147 1.00 10.82 111 ARG A N 1
ATOM 930 C CA . ARG A 1 114 ? -23.990 39.520 -7.128 1.00 10.94 111 ARG A CA 1
ATOM 931 C C . ARG A 1 114 ? -25.124 39.935 -6.204 1.00 12.83 111 ARG A C 1
ATOM 932 O O . ARG A 1 114 ? -25.991 40.726 -6.586 1.00 17.87 111 ARG A O 1
ATOM 940 N N . ALA A 1 115 ? -25.134 39.403 -4.987 1.00 9.93 112 ALA A N 1
ATOM 941 C CA . ALA A 1 115 ? -26.225 39.682 -4.069 1.00 11.34 112 ALA A CA 1
ATOM 942 C C . ALA A 1 115 ? -25.913 40.810 -3.106 1.00 10.00 112 ALA A C 1
ATOM 943 O O . ALA A 1 115 ? -26.838 41.424 -2.562 1.00 11.74 112 ALA A O 1
ATOM 945 N N . SER A 1 116 ? -24.637 41.098 -2.893 1.00 8.77 113 SER A N 1
ATOM 946 C CA . SER A 1 116 ? -24.269 42.301 -2.160 1.00 10.06 113 SER A CA 1
ATOM 947 C C . SER A 1 116 ? -22.828 42.603 -2.505 1.00 8.06 113 SER A C 1
ATOM 948 O O . SER A 1 116 ? -22.169 41.838 -3.208 1.00 9.92 113 SER A O 1
ATOM 951 N N . ILE A 1 117 ? -22.321 43.695 -1.934 1.00 8.76 114 ILE A N 1
ATOM 952 C CA . ILE A 1 117 ? -20.919 44.046 -2.145 1.00 8.89 114 ILE A CA 1
ATOM 953 C C . ILE A 1 117 ? -19.976 42.909 -1.767 1.00 7.89 114 ILE A C 1
ATOM 954 O O . ILE A 1 117 ? -18.863 42.829 -2.292 1.00 9.01 114 ILE A O 1
ATOM 959 N N . ASP A 1 118 ? -20.388 42.002 -0.873 1.00 8.38 115 ASP A N 1
ATOM 960 C CA . ASP A 1 118 ? -19.465 40.964 -0.421 1.00 8.17 115 ASP A CA 1
ATOM 961 C C . ASP A 1 118 ? -20.004 39.559 -0.611 1.00 7.97 115 ASP A C 1
ATOM 962 O O . ASP A 1 118 ? -19.479 38.628 0.015 1.00 8.59 115 ASP A O 1
ATOM 967 N N . GLU A 1 119 ? -21.030 39.366 -1.445 1.00 8.31 116 GLU A N 1
ATOM 968 C CA . GLU A 1 119 ? -21.508 37.991 -1.541 1.00 8.79 116 GLU A CA 1
ATOM 969 C C . GLU A 1 119 ? -22.162 37.737 -2.876 1.00 9.18 116 GLU A C 1
ATOM 970 O O . GLU A 1 119 ? -22.750 38.649 -3.487 1.00 8.94 116 GLU A O 1
ATOM 976 N N . ALA A 1 120 ? -22.056 36.470 -3.296 1.00 8.38 117 ALA A N 1
ATOM 977 C CA . ALA A 1 120 ? -22.665 36.035 -4.541 1.00 9.12 117 ALA A CA 1
ATOM 978 C C . ALA A 1 120 ? -23.190 34.611 -4.426 1.00 7.75 117 ALA A C 1
ATOM 979 O O . ALA A 1 120 ? -22.585 33.764 -3.762 1.00 8.94 117 ALA A O 1
ATOM 981 N N . TYR A 1 121 ? -24.312 34.361 -5.106 1.00 9.88 118 TYR A N 1
ATOM 982 C CA . TYR A 1 121 ? -24.821 33.011 -5.310 1.00 8.96 118 TYR A CA 1
ATOM 983 C C . TYR A 1 121 ? -24.256 32.442 -6.602 1.00 11.04 118 TYR A C 1
ATOM 984 O O . TYR A 1 121 ? -24.013 33.168 -7.572 1.00 11.94 118 TYR A O 1
ATOM 993 N N . VAL A 1 122 ? -24.067 31.126 -6.618 1.00 10.77 119 VAL A N 1
ATOM 994 C CA A VAL A 1 122 ? -23.669 30.418 -7.832 0.50 14.71 119 VAL A CA 1
ATOM 995 C CA B VAL A 1 122 ? -23.648 30.414 -7.816 0.50 14.60 119 VAL A CA 1
ATOM 996 C C . VAL A 1 122 ? -24.479 29.142 -7.955 1.00 14.51 119 VAL A C 1
ATOM 997 O O . VAL A 1 122 ? -24.703 28.426 -6.970 1.00 12.13 119 VAL A O 1
ATOM 1004 N N . ASP A 1 123 ? -24.943 28.864 -9.174 1.00 15.43 120 ASP A N 1
ATOM 1005 C CA . ASP A 1 123 ? -25.607 27.603 -9.482 1.00 16.05 120 ASP A CA 1
ATOM 1006 C C . ASP A 1 123 ? -24.536 26.646 -9.988 1.00 14.15 120 ASP A C 1
ATOM 1007 O O . ASP A 1 123 ? -23.991 26.828 -11.081 1.00 16.03 120 ASP A O 1
ATOM 1012 N N . LEU A 1 124 ? -24.207 25.646 -9.179 1.00 13.67 121 LEU A N 1
ATOM 1013 C CA . LEU A 1 124 ? -23.141 24.703 -9.475 1.00 13.33 121 LEU A CA 1
ATOM 1014 C C . LEU A 1 124 ? -23.641 23.417 -10.113 1.00 12.80 121 LEU A C 1
ATOM 1015 O O . LEU A 1 124 ? -22.861 22.471 -10.247 1.00 12.75 121 LEU A O 1
ATOM 1020 N N . THR A 1 125 ? -24.912 23.366 -10.512 1.00 13.37 122 THR A N 1
ATOM 1021 C CA . THR A 1 125 ? -25.498 22.110 -10.980 1.00 12.22 122 THR A CA 1
ATOM 1022 C C . THR A 1 125 ? -24.716 21.525 -12.159 1.00 17.41 122 THR A C 1
ATOM 1023 O O . THR A 1 125 ? -24.355 20.338 -12.159 1.00 16.81 122 THR A O 1
ATOM 1027 N N . SER A 1 126 ? -24.421 22.357 -13.162 1.00 17.99 123 SER A N 1
ATOM 1028 C CA . SER A 1 126 ? -23.675 21.887 -14.330 1.00 17.23 123 SER A CA 1
ATOM 1029 C C . SER A 1 126 ? -22.253 21.480 -13.958 1.00 20.43 123 SER A C 1
ATOM 1030 O O . SER A 1 126 ? -21.754 20.435 -14.400 1.00 20.43 123 SER A O 1
ATOM 1033 N N . ALA A 1 127 ? -21.574 22.312 -13.166 1.00 16.23 124 ALA A N 1
ATOM 1034 C CA . ALA A 1 127 ? -20.202 22.011 -12.781 1.00 16.36 124 ALA A CA 1
ATOM 1035 C C . ALA A 1 127 ? -20.117 20.702 -12.005 1.00 19.39 124 ALA A C 1
ATOM 1036 O O . ALA A 1 127 ? -19.168 19.927 -12.185 1.00 18.78 124 ALA A O 1
ATOM 1038 N N . VAL A 1 128 ? -21.103 20.430 -11.141 1.00 16.17 125 VAL A N 1
ATOM 1039 C CA A VAL A 1 128 ? -21.130 19.188 -10.370 0.91 17.64 125 VAL A CA 1
ATOM 1040 C CA B VAL A 1 128 ? -21.048 19.187 -10.387 0.01 17.60 125 VAL A CA 1
ATOM 1041 C CA C VAL A 1 128 ? -21.073 19.183 -10.379 0.08 17.59 125 VAL A CA 1
ATOM 1042 C C . VAL A 1 128 ? -21.314 17.988 -11.288 1.00 20.26 125 VAL A C 1
ATOM 1043 O O . VAL A 1 128 ? -20.676 16.944 -11.127 1.00 18.66 125 VAL A O 1
ATOM 1053 N N . GLN A 1 129 ? -22.224 18.114 -12.259 1.00 18.17 126 GLN A N 1
ATOM 1054 C CA . GLN A 1 129 ? -22.399 17.007 -13.202 1.00 23.26 126 GLN A CA 1
ATOM 1055 C C . GLN A 1 129 ? -21.091 16.705 -13.935 1.00 28.41 126 GLN A C 1
ATOM 1056 O O . GLN A 1 129 ? -20.661 15.541 -14.032 1.00 27.62 126 GLN A O 1
ATOM 1062 N N . GLU A 1 130 ? -20.426 17.753 -14.433 1.00 22.85 127 GLU A N 1
ATOM 1063 C CA . GLU A 1 130 ? -19.149 17.560 -15.119 1.00 22.25 127 GLU A CA 1
ATOM 1064 C C . GLU A 1 130 ? -18.124 16.881 -14.209 1.00 31.65 127 GLU A C 1
ATOM 1065 O O . GLU A 1 130 ? -17.433 15.935 -14.619 1.00 33.29 127 GLU A O 1
ATOM 1067 N N . ARG A 1 131 ? -18.010 17.356 -12.965 1.00 21.45 128 ARG A N 1
ATOM 1068 C CA . ARG A 1 131 ? -17.030 16.788 -12.047 1.00 22.36 128 ARG A CA 1
ATOM 1069 C C . ARG A 1 131 ? -17.365 15.343 -11.706 1.00 28.85 128 ARG A C 1
ATOM 1070 O O . ARG A 1 131 ? -16.465 14.519 -11.521 1.00 27.07 128 ARG A O 1
ATOM 1078 N N . LEU A 1 132 ? -18.656 15.018 -11.613 1.00 23.71 129 LEU A N 1
ATOM 1079 C CA . LEU A 1 132 ? -19.055 13.643 -11.341 1.00 29.02 129 LEU A CA 1
ATOM 1080 C C . LEU A 1 132 ? -18.664 12.721 -12.483 1.00 41.29 129 LEU A C 1
ATOM 1081 O O . LEU A 1 132 ? -18.360 11.545 -12.256 1.00 41.65 129 LEU A O 1
ATOM 1086 N N . GLN A 1 133 ? -18.670 13.233 -13.715 1.00 38.63 130 GLN A N 1
ATOM 1087 C CA . GLN A 1 133 ? -18.175 12.420 -14.826 1.00 42.39 130 GLN A CA 1
ATOM 1088 C C . GLN A 1 133 ? -16.660 12.252 -14.767 1.00 39.76 130 GLN A C 1
ATOM 1089 O O . GLN A 1 133 ? -16.147 11.136 -14.910 1.00 47.56 130 GLN A O 1
ATOM 1095 N N . LYS A 1 134 ? -15.925 13.352 -14.565 1.00 45.58 131 LYS A N 1
ATOM 1096 C CA . LYS A 1 134 ? -14.470 13.234 -14.430 1.00 51.46 131 LYS A CA 1
ATOM 1097 C C . LYS A 1 134 ? -14.097 12.300 -13.283 1.00 53.46 131 LYS A C 1
ATOM 1098 O O . LYS A 1 134 ? -13.043 11.653 -13.315 1.00 61.32 131 LYS A O 1
ATOM 1104 N N . LEU A 1 135 ? -14.976 12.192 -12.275 1.00 50.38 132 LEU A N 1
ATOM 1105 C CA . LEU A 1 135 ? -14.691 11.363 -11.065 1.00 55.91 132 LEU A CA 1
ATOM 1106 C C . LEU A 1 135 ? -14.700 9.871 -11.407 1.00 59.31 132 LEU A C 1
ATOM 1107 O O . LEU A 1 135 ? -13.798 9.170 -10.906 1.00 61.11 132 LEU A O 1
ATOM 1112 N N . GLN A 1 136 ? -15.696 9.408 -12.172 1.00 54.80 133 GLN A N 1
ATOM 1113 C CA . GLN A 1 136 ? -15.795 8.004 -12.585 1.00 60.86 133 GLN A CA 1
ATOM 1114 C C . GLN A 1 136 ? -16.035 7.064 -11.398 1.00 58.08 133 GLN A C 1
ATOM 1115 O O . GLN A 1 136 ? -15.307 6.091 -11.194 1.00 57.55 133 GLN A O 1
ATOM 1117 N N . GLY A 1 137 ? -17.075 7.362 -10.617 1.00 56.03 134 GLY A N 1
ATOM 1118 C CA . GLY A 1 137 ? -17.490 6.512 -9.517 1.00 49.69 134 GLY A CA 1
ATOM 1119 C C . GLY A 1 137 ? -16.542 6.449 -8.340 1.00 52.61 134 GLY A C 1
ATOM 1120 O O . GLY A 1 137 ? -16.837 5.744 -7.367 1.00 53.15 134 GLY A O 1
ATOM 1121 N N . GLN A 1 138 ? -15.418 7.158 -8.396 1.00 49.85 135 GLN A N 1
ATOM 1122 C CA . GLN A 1 138 ? -14.445 7.158 -7.319 1.00 54.99 135 GLN A CA 1
ATOM 1123 C C . GLN A 1 138 ? -15.048 7.820 -6.075 1.00 56.00 135 GLN A C 1
ATOM 1124 O O . GLN A 1 138 ? -15.923 8.682 -6.185 1.00 51.61 135 GLN A O 1
ATOM 1130 N N . PRO A 1 139 ? -14.628 7.411 -4.879 1.00 45.70 136 PRO A N 1
ATOM 1131 C CA . PRO A 1 139 ? -15.161 8.022 -3.655 1.00 41.67 136 PRO A CA 1
ATOM 1132 C C . PRO A 1 139 ? -14.608 9.429 -3.440 1.00 41.00 136 PRO A C 1
ATOM 1133 O O . PRO A 1 139 ? -13.705 9.891 -4.130 1.00 39.52 136 PRO A O 1
ATOM 1137 N N . ILE A 1 140 ? -15.181 10.126 -2.468 1.00 34.49 137 ILE A N 1
ATOM 1138 C CA . ILE A 1 140 ? -14.765 11.490 -2.161 1.00 25.25 137 ILE A CA 1
ATOM 1139 C C . ILE A 1 140 ? -14.007 11.476 -0.842 1.00 21.98 137 ILE A C 1
ATOM 1140 O O . ILE A 1 140 ? -14.574 11.179 0.215 1.00 27.09 137 ILE A O 1
ATOM 1145 N N . SER A 1 141 ? -12.719 11.795 -0.907 1.00 21.96 138 SER A N 1
ATOM 1146 C CA . SER A 1 141 ? -11.884 11.816 0.284 1.00 22.06 138 SER A CA 1
ATOM 1147 C C . SER A 1 141 ? -12.207 13.033 1.144 1.00 19.16 138 SER A C 1
ATOM 1148 O O . SER A 1 141 ? -12.483 14.120 0.628 1.00 19.43 138 SER A O 1
ATOM 1151 N N . ALA A 1 142 ? -12.168 12.843 2.467 1.00 19.38 139 ALA A N 1
ATOM 1152 C CA . ALA A 1 142 ? -12.319 13.964 3.391 1.00 16.13 139 ALA A CA 1
ATOM 1153 C C . ALA A 1 142 ? -11.255 15.026 3.174 1.00 24.70 139 ALA A C 1
ATOM 1154 O O . ALA A 1 142 ? -11.472 16.191 3.535 1.00 18.54 139 ALA A O 1
ATOM 1156 N N . ASP A 1 143 ? -10.115 14.646 2.587 1.00 19.74 140 ASP A N 1
ATOM 1157 C CA . ASP A 1 143 ? -9.053 15.602 2.296 1.00 20.18 140 ASP A CA 1
ATOM 1158 C C . ASP A 1 143 ? -9.477 16.639 1.269 1.00 20.09 140 ASP A C 1
ATOM 1159 O O . ASP A 1 143 ? -8.846 17.701 1.181 1.00 19.98 140 ASP A O 1
ATOM 1164 N N . LEU A 1 144 ? -10.512 16.355 0.478 1.00 17.62 141 LEU A N 1
ATOM 1165 C CA . LEU A 1 144 ? -11.026 17.337 -0.463 1.00 18.37 141 LEU A CA 1
ATOM 1166 C C . LEU A 1 144 ? -11.988 18.326 0.185 1.00 14.91 141 LEU A C 1
ATOM 1167 O O . LEU A 1 144 ? -12.409 19.271 -0.487 1.00 15.34 141 LEU A O 1
ATOM 1172 N N . LEU A 1 145 ? -12.331 18.128 1.460 1.00 13.47 142 LEU A N 1
ATOM 1173 C CA . LEU A 1 145 ? -13.294 18.968 2.181 1.00 12.63 142 LEU A CA 1
ATOM 1174 C C . LEU A 1 145 ? -12.709 19.444 3.509 1.00 12.26 142 LEU A C 1
ATOM 1175 O O . LEU A 1 145 ? -13.313 19.263 4.573 1.00 12.22 142 LEU A O 1
ATOM 1180 N N . PRO A 1 146 ? -11.548 20.119 3.475 1.00 15.27 143 PRO A N 1
ATOM 1181 C CA . PRO A 1 146 ? -10.833 20.431 4.724 1.00 14.28 143 PRO A CA 1
ATOM 1182 C C . PRO A 1 146 ? -11.461 21.529 5.559 1.00 15.32 143 PRO A C 1
ATOM 1183 O O . PRO A 1 146 ? -11.048 21.707 6.709 1.00 16.68 143 PRO A O 1
ATOM 1187 N N . SER A 1 147 ? -12.419 22.291 5.029 1.00 12.83 144 SER A N 1
ATOM 1188 C CA . SER A 1 147 ? -13.050 23.343 5.819 1.00 11.77 144 SER A CA 1
ATOM 1189 C C . SER A 1 147 ? -14.569 23.207 5.841 1.00 12.86 144 SER A C 1
ATOM 1190 O O . SER A 1 147 ? -15.261 24.173 6.177 1.00 11.19 144 SER A O 1
ATOM 1193 N N . THR A 1 148 ? -15.089 22.013 5.545 1.00 10.15 145 THR A N 1
ATOM 1194 C CA . THR A 1 148 ? -16.522 21.774 5.380 1.00 9.97 145 THR A CA 1
ATOM 1195 C C . THR A 1 148 ? -17.137 21.175 6.642 1.00 11.38 145 THR A C 1
ATOM 1196 O O . THR A 1 148 ? -16.602 20.216 7.212 1.00 13.25 145 THR A O 1
ATOM 1200 N N . TYR A 1 149 ? -18.263 21.744 7.061 1.00 10.51 146 TYR A N 1
ATOM 1201 C CA . TYR A 1 149 ? -19.138 21.194 8.087 1.00 10.69 146 TYR A CA 1
ATOM 1202 C C . TYR A 1 149 ? -20.363 20.603 7.415 1.00 11.07 146 TYR A C 1
ATOM 1203 O O . TYR A 1 149 ? -20.885 21.169 6.449 1.00 10.90 146 TYR A O 1
ATOM 1212 N N . ILE A 1 150 ? -20.826 19.468 7.929 1.00 9.66 147 ILE A N 1
ATOM 1213 C CA . ILE A 1 150 ? -22.089 18.879 7.492 1.00 11.60 147 ILE A CA 1
ATOM 1214 C C . ILE A 1 150 ? -23.137 19.160 8.564 1.00 10.22 147 ILE A C 1
ATOM 1215 O O . ILE A 1 150 ? -23.085 18.590 9.662 1.00 11.24 147 ILE A O 1
ATOM 1220 N N . GLU A 1 151 ? -24.091 20.041 8.268 1.00 9.42 148 GLU A N 1
ATOM 1221 C CA . GLU A 1 151 ? -25.063 20.433 9.277 1.00 10.36 148 GLU A CA 1
ATOM 1222 C C . GLU A 1 151 ? -25.887 19.233 9.729 1.00 10.96 148 GLU A C 1
ATOM 1223 O O . GLU A 1 151 ? -26.402 18.470 8.906 1.00 10.71 148 GLU A O 1
ATOM 1229 N N . GLY A 1 152 ? -26.001 19.076 11.052 1.00 10.73 149 GLY A N 1
ATOM 1230 C CA . GLY A 1 152 ? -26.725 17.980 11.656 1.00 11.78 149 GLY A CA 1
ATOM 1231 C C . GLY A 1 152 ? -25.850 16.829 12.094 1.00 13.01 149 GLY A C 1
ATOM 1232 O O . GLY A 1 152 ? -26.334 15.943 12.814 1.00 15.01 149 GLY A O 1
ATOM 1233 N N . LEU A 1 153 ? -24.581 16.820 11.705 1.00 11.49 150 LEU A N 1
ATOM 1234 C CA . LEU A 1 153 ? -23.681 15.733 12.039 1.00 13.74 150 LEU A CA 1
ATOM 1235 C C . LEU A 1 153 ? -22.483 16.269 12.817 1.00 15.30 150 LEU A C 1
ATOM 1236 O O . LEU A 1 153 ? -22.091 17.429 12.643 1.00 15.40 150 LEU A O 1
ATOM 1241 N N . PRO A 1 154 ? -21.872 15.452 13.689 1.00 15.32 151 PRO A N 1
ATOM 1242 C CA . PRO A 1 154 ? -22.189 14.045 13.945 1.00 15.55 151 PRO A CA 1
ATOM 1243 C C . PRO A 1 154 ? -23.455 13.872 14.776 1.00 17.56 151 PRO A C 1
ATOM 1244 O O . PRO A 1 154 ? -23.887 14.781 15.485 1.00 17.56 151 PRO A O 1
ATOM 1248 N N . GLN A 1 155 ? -24.048 12.691 14.664 1.00 18.62 152 GLN A N 1
ATOM 1249 C CA . GLN A 1 155 ? -25.216 12.316 15.442 1.00 17.89 152 GLN A CA 1
ATOM 1250 C C . GLN A 1 155 ? -25.052 10.862 15.852 1.00 27.67 152 GLN A C 1
ATOM 1251 O O . GLN A 1 155 ? -24.454 10.068 15.123 1.00 24.40 152 GLN A O 1
ATOM 1257 N N . GLY A 1 156 ? -25.575 10.520 17.026 1.00 32.84 153 GLY A N 1
ATOM 1258 C CA . GLY A 1 156 ? -25.532 9.149 17.505 1.00 36.03 153 GLY A CA 1
ATOM 1259 C C . GLY A 1 156 ? -24.343 8.863 18.400 1.00 33.56 153 GLY A C 1
ATOM 1260 O O . GLY A 1 156 ? -24.258 9.375 19.516 1.00 51.58 153 GLY A O 1
ATOM 1261 N N . GLN A 1 165 ? -13.041 18.812 21.005 1.00 44.09 162 GLN A N 1
ATOM 1262 C CA . GLN A 1 165 ? -12.508 19.856 20.142 1.00 47.26 162 GLN A CA 1
ATOM 1263 C C . GLN A 1 165 ? -13.485 20.116 19.003 1.00 40.23 162 GLN A C 1
ATOM 1264 O O . GLN A 1 165 ? -14.217 19.216 18.586 1.00 36.98 162 GLN A O 1
ATOM 1270 N N . LYS A 1 166 ? -13.492 21.353 18.486 1.00 35.22 163 LYS A N 1
ATOM 1271 C CA . LYS A 1 166 ? -14.430 21.648 17.405 1.00 34.57 163 LYS A CA 1
ATOM 1272 C C . LYS A 1 166 ? -13.948 21.128 16.054 1.00 24.38 163 LYS A C 1
ATOM 1273 O O . LYS A 1 166 ? -14.772 20.708 15.236 1.00 27.21 163 LYS A O 1
ATOM 1284 N N . GLU A 1 167 ? -12.637 21.131 15.800 1.00 28.33 164 GLU A N 1
ATOM 1285 C CA . GLU A 1 167 ? -12.145 20.514 14.570 1.00 25.93 164 GLU A CA 1
ATOM 1286 C C . GLU A 1 167 ? -12.393 19.009 14.580 1.00 22.34 164 GLU A C 1
ATOM 1287 O O . GLU A 1 167 ? -12.747 18.421 13.549 1.00 21.11 164 GLU A O 1
ATOM 1293 N N . GLY A 1 168 ? -12.233 18.377 15.744 1.00 26.69 165 GLY A N 1
ATOM 1294 C CA . GLY A 1 168 ? -12.567 16.969 15.862 1.00 25.02 165 GLY A CA 1
ATOM 1295 C C . GLY A 1 168 ? -14.034 16.695 15.592 1.00 23.16 165 GLY A C 1
ATOM 1296 O O . GLY A 1 168 ? -14.379 15.718 14.927 1.00 25.04 165 GLY A O 1
ATOM 1297 N N . MET A 1 169 ? -14.917 17.553 16.104 1.00 25.69 166 MET A N 1
ATOM 1298 C CA . MET A 1 169 ? -16.341 17.404 15.813 1.00 19.81 166 MET A CA 1
ATOM 1299 C C . MET A 1 169 ? -16.623 17.581 14.325 1.00 16.86 166 MET A C 1
ATOM 1300 O O . MET A 1 169 ? -17.426 16.834 13.742 1.00 20.94 166 MET A O 1
ATOM 1305 N N . ARG A 1 170 ? -15.990 18.582 13.698 1.00 17.08 167 ARG A N 1
ATOM 1306 C CA . ARG A 1 170 ? -16.160 18.781 12.262 1.00 16.80 167 ARG A CA 1
ATOM 1307 C C . ARG A 1 170 ? -15.789 17.520 11.499 1.00 17.37 167 ARG A C 1
ATOM 1308 O O . ARG A 1 170 ? -16.522 17.072 10.605 1.00 14.57 167 ARG A O 1
ATOM 1316 N N . LYS A 1 171 ? -14.642 16.929 11.841 1.00 18.47 168 LYS A N 1
ATOM 1317 C CA . LYS A 1 171 ? -14.209 15.744 11.111 1.00 19.66 168 LYS A CA 1
ATOM 1318 C C . LYS A 1 171 ? -15.100 14.538 11.399 1.00 15.44 168 LYS A C 1
ATOM 1319 O O . LYS A 1 171 ? -15.363 13.742 10.494 1.00 17.44 168 LYS A O 1
ATOM 1330 N N . GLN A 1 172 ? -15.585 14.386 12.637 1.00 17.02 169 GLN A N 1
ATOM 1331 C CA . GLN A 1 172 ? -16.511 13.286 12.904 1.00 17.90 169 GLN A CA 1
ATOM 1332 C C . GLN A 1 172 ? -17.762 13.405 12.042 1.00 17.47 169 GLN A C 1
ATOM 1333 O O . GLN A 1 172 ? -18.232 12.415 11.459 1.00 19.96 169 GLN A O 1
ATOM 1343 N N . GLY A 1 173 ? -18.331 14.614 11.968 1.00 15.77 170 GLY A N 1
ATOM 1344 C CA . GLY A 1 173 ? -19.513 14.810 11.145 1.00 14.20 170 GLY A CA 1
ATOM 1345 C C . GLY A 1 173 ? -19.254 14.523 9.680 1.00 15.06 170 GLY A C 1
ATOM 1346 O O . GLY A 1 173 ? -20.054 13.854 9.013 1.00 13.68 170 GLY A O 1
ATOM 1347 N N . LEU A 1 174 ? -18.120 15.013 9.161 1.00 12.94 171 LEU A N 1
ATOM 1348 C CA . LEU A 1 174 ? -17.795 14.780 7.762 1.00 13.36 171 LEU A CA 1
ATOM 1349 C C . LEU A 1 174 ? -17.598 13.295 7.484 1.00 13.17 171 LEU A C 1
ATOM 1350 O O . LEU A 1 174 ? -18.022 12.788 6.438 1.00 14.51 171 LEU A O 1
ATOM 1355 N N . PHE A 1 175 ? -16.960 12.583 8.417 1.00 15.63 172 PHE A N 1
ATOM 1356 C CA . PHE A 1 175 ? -16.756 11.147 8.248 1.00 18.21 172 PHE A CA 1
ATOM 1357 C C . PHE A 1 175 ? -18.082 10.395 8.207 1.00 14.97 172 PHE A C 1
ATOM 1358 O O . PHE A 1 175 ? -18.266 9.511 7.365 1.00 17.18 172 PHE A O 1
ATOM 1366 N N . GLN A 1 176 ? -19.020 10.730 9.103 1.00 15.22 173 GLN A N 1
ATOM 1367 C CA . GLN A 1 176 ? -20.334 10.078 9.053 1.00 14.63 173 GLN A CA 1
ATOM 1368 C C . GLN A 1 176 ? -21.019 10.328 7.714 1.00 18.15 173 GLN A C 1
ATOM 1369 O O . GLN A 1 176 ? -21.572 9.405 7.081 1.00 18.82 173 GLN A O 1
ATOM 1375 N N . TRP A 1 177 ? -20.969 11.582 7.251 1.00 14.07 174 TRP A N 1
ATOM 1376 C CA . TRP A 1 177 ? -21.600 11.933 5.984 1.00 14.47 174 TRP A CA 1
ATOM 1377 C C . TRP A 1 177 ? -21.001 11.136 4.836 1.00 13.50 174 TRP A C 1
ATOM 1378 O O . TRP A 1 177 ? -21.725 10.511 4.052 1.00 16.03 174 TRP A O 1
ATOM 1389 N N . LEU A 1 178 ? -19.671 11.138 4.727 1.00 14.22 175 LEU A N 1
ATOM 1390 C CA . LEU A 1 178 ? -19.029 10.464 3.602 1.00 14.05 175 LEU A CA 1
ATOM 1391 C C . LEU A 1 178 ? -19.231 8.955 3.672 1.00 20.83 175 LEU A C 1
ATOM 1392 O O . LEU A 1 178 ? -19.402 8.301 2.636 1.00 22.17 175 LEU A O 1
ATOM 1397 N N . ASP A 1 179 ? -19.221 8.384 4.881 1.00 20.60 176 ASP A N 1
ATOM 1398 C CA . ASP A 1 179 ? -19.468 6.954 5.018 1.00 24.05 176 ASP A CA 1
ATOM 1399 C C . ASP A 1 179 ? -20.852 6.579 4.520 1.00 31.61 176 ASP A C 1
ATOM 1400 O O . ASP A 1 179 ? -21.057 5.446 4.069 1.00 36.26 176 ASP A O 1
ATOM 1405 N N . SER A 1 180 ? -21.814 7.502 4.583 1.00 23.26 177 SER A N 1
ATOM 1406 C CA . SER A 1 180 ? -23.159 7.169 4.116 1.00 21.93 177 SER A CA 1
ATOM 1407 C C . SER A 1 180 ? -23.443 7.477 2.638 1.00 31.17 177 SER A C 1
ATOM 1408 O O . SER A 1 180 ? -24.556 7.198 2.177 1.00 30.19 177 SER A O 1
ATOM 1411 N N A LEU A 1 181 ? -22.485 8.025 1.889 0.54 20.62 178 LEU A N 1
ATOM 1412 N N B LEU A 1 181 ? -22.486 8.024 1.889 0.46 20.72 178 LEU A N 1
ATOM 1413 C CA A LEU A 1 181 ? -22.743 8.437 0.512 0.54 21.68 178 LEU A CA 1
ATOM 1414 C CA B LEU A 1 181 ? -22.745 8.438 0.513 0.46 21.84 178 LEU A CA 1
ATOM 1415 C C A LEU A 1 181 ? -22.770 7.248 -0.441 0.54 29.16 178 LEU A C 1
ATOM 1416 C C B LEU A 1 181 ? -22.769 7.249 -0.442 0.46 29.18 178 LEU A C 1
ATOM 1417 O O A LEU A 1 181 ? -21.943 6.336 -0.345 0.54 33.26 178 LEU A O 1
ATOM 1418 O O B LEU A 1 181 ? -21.941 6.339 -0.346 0.46 33.16 178 LEU A O 1
ATOM 1427 N N . GLN A 1 182 ? -23.714 7.275 -1.385 1.00 28.64 179 GLN A N 1
ATOM 1428 C CA . GLN A 1 182 ? -23.761 6.298 -2.480 1.00 38.66 179 GLN A CA 1
ATOM 1429 C C . GLN A 1 182 ? -23.081 6.925 -3.700 1.00 39.87 179 GLN A C 1
ATOM 1430 O O . GLN A 1 182 ? -23.708 7.599 -4.520 1.00 42.45 179 GLN A O 1
ATOM 1436 N N . ILE A 1 183 ? -21.770 6.696 -3.810 1.00 35.39 180 ILE A N 1
ATOM 1437 C CA . ILE A 1 183 ? -20.969 7.300 -4.869 1.00 43.69 180 ILE A CA 1
ATOM 1438 C C . ILE A 1 183 ? -21.246 6.703 -6.238 1.00 46.30 180 ILE A C 1
ATOM 1439 O O . ILE A 1 183 ? -20.768 7.238 -7.245 1.00 45.99 180 ILE A O 1
ATOM 1444 N N . ASP A 1 184 ? -22.005 5.612 -6.301 1.00 44.98 181 ASP A N 1
ATOM 1445 C CA . ASP A 1 184 ? -22.318 4.936 -7.552 1.00 50.03 181 ASP A CA 1
ATOM 1446 C C . ASP A 1 184 ? -23.473 5.578 -8.308 1.00 48.38 181 ASP A C 1
ATOM 1447 O O . ASP A 1 184 ? -23.759 5.163 -9.436 1.00 56.03 181 ASP A O 1
ATOM 1452 N N . ASN A 1 185 ? -24.140 6.568 -7.724 1.00 39.71 182 ASN A N 1
ATOM 1453 C CA . ASN A 1 185 ? -25.393 7.106 -8.249 1.00 43.05 182 ASN A CA 1
ATOM 1454 C C . ASN A 1 185 ? -25.175 8.570 -8.617 1.00 40.90 182 ASN A C 1
ATOM 1455 O O . ASN A 1 185 ? -25.137 9.437 -7.738 1.00 36.18 182 ASN A O 1
ATOM 1460 N N . LEU A 1 186 ? -25.052 8.848 -9.919 1.00 28.56 183 LEU A N 1
ATOM 1461 C CA . LEU A 1 186 ? -24.805 10.210 -10.383 1.00 35.59 183 LEU A CA 1
ATOM 1462 C C . LEU A 1 186 ? -25.987 11.143 -10.159 1.00 33.78 183 LEU A C 1
ATOM 1463 O O . LEU A 1 186 ? -25.817 12.364 -10.258 1.00 31.81 183 LEU A O 1
ATOM 1468 N N . THR A 1 187 ? -27.171 10.610 -9.869 1.00 32.04 184 THR A N 1
ATOM 1469 C CA . THR A 1 187 ? -28.357 11.426 -9.653 1.00 28.38 184 THR A CA 1
ATOM 1470 C C . THR A 1 187 ? -28.676 11.644 -8.179 1.00 24.26 184 THR A C 1
ATOM 1471 O O . THR A 1 187 ? -29.696 12.266 -7.870 1.00 30.11 184 THR A O 1
ATOM 1475 N N . SER A 1 188 ? -27.845 11.149 -7.268 1.00 21.90 185 SER A N 1
ATOM 1476 C CA . SER A 1 188 ? -28.117 11.298 -5.836 1.00 17.84 185 SER A CA 1
ATOM 1477 C C . SER A 1 188 ? -27.932 12.746 -5.400 1.00 15.35 185 SER A C 1
ATOM 1478 O O . SER A 1 188 ? -26.824 13.286 -5.532 1.00 14.51 185 SER A O 1
ATOM 1481 N N . PRO A 1 189 ? -28.968 13.404 -4.871 1.00 11.87 186 PRO A N 1
ATOM 1482 C CA . PRO A 1 189 ? -28.806 14.805 -4.437 1.00 12.41 186 PRO A CA 1
ATOM 1483 C C . PRO A 1 189 ? -27.717 15.000 -3.400 1.00 13.86 186 PRO A C 1
ATOM 1484 O O . PRO A 1 189 ? -26.997 16.007 -3.460 1.00 11.78 186 PRO A O 1
ATOM 1488 N N . ASP A 1 190 ? -27.587 14.086 -2.435 1.00 11.99 187 ASP A N 1
ATOM 1489 C CA . ASP A 1 190 ? -26.554 14.241 -1.417 1.00 11.60 187 ASP A CA 1
ATOM 1490 C C . ASP A 1 190 ? -25.163 14.197 -2.037 1.00 12.72 187 ASP A C 1
ATOM 1491 O O . ASP A 1 190 ? -24.276 14.976 -1.656 1.00 12.55 187 ASP A O 1
ATOM 1496 N N . LEU A 1 191 ? -24.955 13.298 -3.000 1.00 12.70 188 LEU A N 1
ATOM 1497 C CA . LEU A 1 191 ? -23.671 13.246 -3.689 1.00 13.23 188 LEU A CA 1
ATOM 1498 C C . LEU A 1 191 ? -23.424 14.532 -4.470 1.00 11.21 188 LEU A C 1
ATOM 1499 O O . LEU A 1 191 ? -22.298 15.056 -4.485 1.00 12.01 188 LEU A O 1
ATOM 1504 N N . GLN A 1 192 ? -24.463 15.054 -5.122 1.00 11.47 189 GLN A N 1
ATOM 1505 C CA . GLN A 1 192 ? -24.323 16.307 -5.858 1.00 12.60 189 GLN A CA 1
ATOM 1506 C C . GLN A 1 192 ? -23.917 17.449 -4.934 1.00 11.72 189 GLN A C 1
ATOM 1507 O O . GLN A 1 192 ? -23.005 18.219 -5.259 1.00 11.76 189 GLN A O 1
ATOM 1513 N N . LEU A 1 193 ? -24.557 17.559 -3.765 1.00 10.55 190 LEU A N 1
ATOM 1514 C CA . LEU A 1 193 ? -24.151 18.583 -2.803 1.00 11.11 190 LEU A CA 1
ATOM 1515 C C . LEU A 1 193 ? -22.704 18.395 -2.371 1.00 10.97 190 LEU A C 1
ATOM 1516 O O . LEU A 1 193 ? -21.977 19.378 -2.181 1.00 10.05 190 LEU A O 1
ATOM 1521 N N . THR A 1 194 ? -22.268 17.143 -2.187 1.00 10.12 191 THR A N 1
ATOM 1522 C CA . THR A 1 194 ? -20.897 16.896 -1.741 1.00 10.24 191 THR A CA 1
ATOM 1523 C C . THR A 1 194 ? -19.882 17.362 -2.781 1.00 12.87 191 THR A C 1
ATOM 1524 O O . THR A 1 194 ? -18.868 17.996 -2.447 1.00 11.46 191 THR A O 1
ATOM 1528 N N . VAL A 1 195 ? -20.139 17.045 -4.049 1.00 10.43 192 VAL A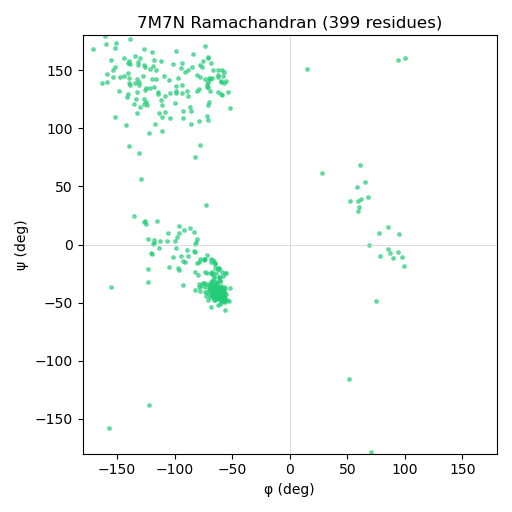 N 1
ATOM 1529 C CA . VAL A 1 195 ? -19.255 17.520 -5.113 1.00 11.78 192 VAL A CA 1
ATOM 1530 C C . VAL A 1 195 ? -19.305 19.045 -5.209 1.00 11.83 192 VAL A C 1
ATOM 1531 O O . VAL A 1 195 ? -18.282 19.704 -5.466 1.00 11.22 192 VAL A O 1
ATOM 1535 N N . GLY A 1 196 ? -20.487 19.633 -5.003 1.00 10.26 193 GLY A N 1
ATOM 1536 C CA . GLY A 1 196 ? -20.575 21.086 -4.929 1.00 10.92 193 GLY A CA 1
ATOM 1537 C C . GLY A 1 196 ? -19.683 21.654 -3.844 1.00 10.70 193 GLY A C 1
ATOM 1538 O O . GLY A 1 196 ? -19.007 22.669 -4.047 1.00 11.47 193 GLY A O 1
ATOM 1539 N N . ALA A 1 197 ? -19.649 20.998 -2.688 1.00 10.37 194 ALA A N 1
ATOM 1540 C CA . ALA A 1 197 ? -18.785 21.452 -1.608 1.00 8.72 194 ALA A CA 1
ATOM 1541 C C . ALA A 1 197 ? -17.310 21.351 -1.986 1.00 11.53 194 ALA A C 1
ATOM 1542 O O . ALA A 1 197 ? -16.511 22.211 -1.606 1.00 10.90 194 ALA A O 1
ATOM 1544 N N . VAL A 1 198 ? -16.927 20.296 -2.712 1.00 11.34 195 VAL A N 1
ATOM 1545 C CA . VAL A 1 198 ? -15.544 20.193 -3.202 1.00 10.73 195 VAL A CA 1
ATOM 1546 C C . VAL A 1 198 ? -15.196 21.382 -4.099 1.00 12.37 195 VAL A C 1
ATOM 1547 O O . VAL A 1 198 ? -14.130 22.015 -3.959 1.00 13.45 195 VAL A O 1
ATOM 1551 N N . ILE A 1 199 ? -16.090 21.695 -5.039 1.00 10.31 196 ILE A N 1
ATOM 1552 C CA . ILE A 1 199 ? -15.882 22.848 -5.914 1.00 11.06 196 ILE A CA 1
ATOM 1553 C C . ILE A 1 199 ? -15.790 24.142 -5.106 1.00 11.96 196 ILE A C 1
ATOM 1554 O O . ILE A 1 199 ? -14.953 25.006 -5.391 1.00 12.53 196 ILE A O 1
ATOM 1559 N N . VAL A 1 200 ? -16.640 24.301 -4.088 1.00 10.61 197 VAL A N 1
ATOM 1560 C CA . VAL A 1 200 ? -16.600 25.526 -3.292 1.00 9.92 197 VAL A CA 1
ATOM 1561 C C . VAL A 1 200 ? -15.315 25.622 -2.478 1.00 11.13 197 VAL A C 1
ATOM 1562 O O . VAL A 1 200 ? -14.780 26.721 -2.289 1.00 10.42 197 VAL A O 1
ATOM 1566 N N . GLU A 1 201 ? -14.779 24.498 -1.997 1.00 10.06 198 GLU A N 1
ATOM 1567 C CA . GLU A 1 201 ? -13.452 24.533 -1.388 1.00 11.07 198 GLU A CA 1
ATOM 1568 C C . GLU A 1 201 ? -12.433 25.096 -2.366 1.00 10.77 198 GLU A C 1
ATOM 1569 O O . GLU A 1 201 ? -11.601 25.943 -1.994 1.00 11.72 198 GLU A O 1
ATOM 1575 N N . GLU A 1 202 ? -12.496 24.651 -3.624 1.00 10.84 199 GLU A N 1
ATOM 1576 C CA . GLU A 1 202 ? -11.548 25.161 -4.616 1.00 12.18 199 GLU A CA 1
ATOM 1577 C C . GLU A 1 202 ? -11.753 26.655 -4.862 1.00 12.02 199 GLU A C 1
ATOM 1578 O O . GLU A 1 202 ? -10.780 27.420 -4.945 1.00 12.00 199 GLU A O 1
ATOM 1584 N N . MET A 1 203 ? -13.011 27.083 -4.975 1.00 12.24 200 MET A N 1
ATOM 1585 C CA . MET A 1 203 ? -13.318 28.496 -5.205 1.00 12.67 200 MET A CA 1
ATOM 1586 C C . MET A 1 203 ? -12.806 29.365 -4.069 1.00 10.66 200 MET A C 1
ATOM 1587 O O . MET A 1 203 ? -12.216 30.433 -4.296 1.00 11.94 200 MET A O 1
ATOM 1596 N N . ARG A 1 204 ? -13.043 28.932 -2.834 1.00 10.28 201 ARG A N 1
ATOM 1597 C CA . ARG A 1 204 ? -12.628 29.715 -1.681 1.00 11.10 201 ARG A CA 1
ATOM 1598 C C . ARG A 1 204 ? -11.108 29.755 -1.567 1.00 10.62 201 ARG A C 1
ATOM 1599 O O . ARG A 1 204 ? -10.535 30.788 -1.199 1.00 10.29 201 ARG A O 1
ATOM 1607 N N . ALA A 1 205 ? -10.438 28.646 -1.901 1.00 9.82 202 ALA A N 1
ATOM 1608 C CA . ALA A 1 205 ? -8.980 28.649 -1.909 1.00 11.65 202 ALA A CA 1
ATOM 1609 C C . ALA A 1 205 ? -8.447 29.621 -2.948 1.00 10.20 202 ALA A C 1
ATOM 1610 O O . ALA A 1 205 ? -7.477 30.339 -2.684 1.00 11.26 202 ALA A O 1
ATOM 1612 N N . ALA A 1 206 ? -9.086 29.683 -4.118 1.00 9.44 203 ALA A N 1
ATOM 1613 C CA . ALA A 1 206 ? -8.669 30.631 -5.149 1.00 10.93 203 ALA A CA 1
ATOM 1614 C C . ALA A 1 206 ? -8.873 32.072 -4.699 1.00 11.02 203 ALA A C 1
ATOM 1615 O O . ALA A 1 206 ? -7.991 32.917 -4.897 1.00 11.06 203 ALA A O 1
ATOM 1617 N N . ILE A 1 207 ? -10.027 32.377 -4.097 1.00 10.27 204 ILE A N 1
ATOM 1618 C CA . ILE A 1 207 ? -10.252 33.732 -3.592 1.00 9.60 204 ILE A CA 1
ATOM 1619 C C . ILE A 1 207 ? -9.157 34.117 -2.607 1.00 10.89 204 ILE A C 1
ATOM 1620 O O . ILE A 1 207 ? -8.569 35.204 -2.703 1.00 9.26 204 ILE A O 1
ATOM 1625 N N . GLU A 1 208 ? -8.856 33.234 -1.649 1.00 9.47 205 GLU A N 1
ATOM 1626 C CA . GLU A 1 208 ? -7.855 33.591 -0.647 1.00 10.26 205 GLU A CA 1
ATOM 1627 C C . GLU A 1 208 ? -6.464 33.714 -1.259 1.00 12.31 205 GLU A C 1
ATOM 1628 O O . GLU A 1 208 ? -5.727 34.659 -0.948 1.00 12.41 205 GLU A O 1
ATOM 1634 N N . ARG A 1 209 ? -6.088 32.784 -2.141 1.00 10.26 206 ARG A N 1
ATOM 1635 C CA . ARG A 1 209 ? -4.764 32.853 -2.755 1.00 11.27 206 ARG A CA 1
ATOM 1636 C C . ARG A 1 209 ? -4.591 34.132 -3.550 1.00 11.04 206 ARG A C 1
ATOM 1637 O O . ARG A 1 209 ? -3.538 34.778 -3.476 1.00 11.46 206 ARG A O 1
ATOM 1659 N N . GLU A 1 210 ? -5.609 34.523 -4.303 1.00 9.99 207 GLU A N 1
ATOM 1660 C CA . GLU A 1 210 ? -5.460 35.586 -5.285 1.00 9.13 207 GLU A CA 1
ATOM 1661 C C . GLU A 1 210 ? -5.819 36.968 -4.757 1.00 8.24 207 GLU A C 1
ATOM 1662 O O . GLU A 1 210 ? -5.474 37.973 -5.401 1.00 10.16 207 GLU A O 1
ATOM 1668 N N . THR A 1 211 ? -6.491 37.059 -3.612 1.00 8.76 208 THR A N 1
ATOM 1669 C CA . THR A 1 211 ? -6.803 38.355 -3.031 1.00 10.85 208 THR A CA 1
ATOM 1670 C C . THR A 1 211 ? -6.289 38.531 -1.620 1.00 8.31 208 THR A C 1
ATOM 1671 O O . THR A 1 211 ? -6.183 39.674 -1.166 1.00 10.84 208 THR A O 1
ATOM 1675 N N . GLY A 1 212 ? -6.017 37.447 -0.897 1.00 9.23 209 GLY A N 1
ATOM 1676 C CA . GLY A 1 212 ? -5.739 37.527 0.516 1.00 11.82 209 GLY A CA 1
ATOM 1677 C C . GLY A 1 212 ? -6.962 37.479 1.410 1.00 13.51 209 GLY A C 1
ATOM 1678 O O . GLY A 1 212 ? -6.806 37.394 2.635 1.00 17.88 209 GLY A O 1
ATOM 1679 N N . PHE A 1 213 ? -8.172 37.526 0.849 1.00 10.52 210 PHE A N 1
ATOM 1680 C CA . PHE A 1 213 ? -9.385 37.619 1.657 1.00 9.37 210 PHE A CA 1
ATOM 1681 C C . PHE A 1 213 ? -9.961 36.235 1.935 1.00 9.87 210 PHE A C 1
ATOM 1682 O O . PHE A 1 213 ? -10.028 35.389 1.043 1.00 12.25 210 PHE A O 1
ATOM 1690 N N . GLN A 1 214 ? -10.394 36.022 3.179 1.00 9.36 211 GLN A N 1
ATOM 1691 C CA . GLN A 1 214 ? -11.086 34.802 3.571 1.00 9.81 211 GLN A CA 1
ATOM 1692 C C . GLN A 1 214 ? -12.599 34.987 3.478 1.00 8.22 211 GLN A C 1
ATOM 1693 O O . GLN A 1 214 ? -13.129 36.095 3.566 1.00 8.52 211 GLN A O 1
ATOM 1699 N N . CYS A 1 215 ? -13.297 33.873 3.329 1.00 8.96 212 CYS A N 1
ATOM 1700 C CA . CYS A 1 215 ? -14.741 33.917 3.192 1.00 9.28 212 CYS A CA 1
ATOM 1701 C C . CYS A 1 215 ? -15.336 32.630 3.729 1.00 8.94 212 CYS A C 1
ATOM 1702 O O . CYS A 1 215 ? -14.637 31.646 3.995 1.00 10.85 212 CYS A O 1
ATOM 1705 N N . SER A 1 216 ? -16.651 32.651 3.861 1.00 7.87 213 SER A N 1
ATOM 1706 C CA . SER A 1 216 ? -17.418 31.486 4.257 1.00 8.65 213 SER A CA 1
ATOM 1707 C C . SER A 1 216 ? -18.392 31.169 3.138 1.00 9.03 213 SER A C 1
ATOM 1708 O O . SER A 1 216 ? -18.612 31.978 2.234 1.00 8.66 213 SER A O 1
ATOM 1711 N N . ALA A 1 217 ? -18.976 29.974 3.185 1.00 8.84 214 ALA A N 1
ATOM 1712 C CA . ALA A 1 217 ? -19.915 29.596 2.141 1.00 7.55 214 ALA A CA 1
ATOM 1713 C C . ALA A 1 217 ? -20.938 28.605 2.670 1.00 8.61 214 ALA A C 1
ATOM 1714 O O . ALA A 1 217 ? -20.666 27.828 3.595 1.00 8.79 214 ALA A O 1
ATOM 1716 N N . GLY A 1 218 ? -22.108 28.634 2.046 1.00 7.56 215 GLY A N 1
ATOM 1717 C CA . GLY A 1 218 ? -23.125 27.608 2.240 1.00 7.65 215 GLY A CA 1
ATOM 1718 C C . GLY A 1 218 ? -23.365 26.874 0.938 1.00 7.11 215 GLY A C 1
ATOM 1719 O O . GLY A 1 218 ? -23.323 27.487 -0.134 1.00 8.52 215 GLY A O 1
ATOM 1720 N N . ILE A 1 219 ? -23.587 25.560 1.031 1.00 8.96 216 ILE A N 1
ATOM 1721 C CA . ILE A 1 219 ? -23.905 24.720 -0.121 1.00 8.06 216 ILE A CA 1
ATOM 1722 C C . ILE A 1 219 ? -25.208 23.996 0.182 1.00 7.83 216 ILE A C 1
ATOM 1723 O O . ILE A 1 219 ? -25.294 23.254 1.169 1.00 9.03 216 ILE A O 1
ATOM 1728 N N . SER A 1 220 ? -26.205 24.178 -0.674 1.00 8.11 217 SER A N 1
ATOM 1729 C CA . SER A 1 220 ? -27.478 23.487 -0.488 1.00 6.89 217 SER A CA 1
ATOM 1730 C C . SER A 1 220 ? -28.183 23.415 -1.838 1.00 8.07 217 SER A C 1
ATOM 1731 O O . SER A 1 220 ? -27.533 23.480 -2.886 1.00 9.02 217 SER A O 1
ATOM 1734 N N . HIS A 1 221 ? -29.501 23.252 -1.822 1.00 8.84 218 HIS A N 1
ATOM 1735 C CA . HIS A 1 221 ? -30.267 23.086 -3.051 1.00 8.66 218 HIS A CA 1
ATOM 1736 C C . HIS A 1 221 ? -30.945 24.366 -3.523 1.00 8.51 218 HIS A C 1
ATOM 1737 O O . HIS A 1 221 ? -31.569 24.363 -4.590 1.00 9.87 218 HIS A O 1
ATOM 1744 N N . ASN A 1 222 ? -30.840 25.457 -2.773 1.00 8.07 219 ASN A N 1
ATOM 1745 C CA . ASN A 1 222 ? -31.477 26.704 -3.168 1.00 7.18 219 ASN A CA 1
ATOM 1746 C C . ASN A 1 222 ? -30.795 27.855 -2.445 1.00 7.85 219 ASN A C 1
ATOM 1747 O O . ASN A 1 222 ? -29.957 27.655 -1.558 1.00 8.78 219 ASN A O 1
ATOM 1752 N N . LYS A 1 223 ? -31.176 29.070 -2.836 1.00 8.93 220 LYS A N 1
ATOM 1753 C CA . LYS A 1 223 ? -30.514 30.267 -2.312 1.00 9.43 220 LYS A CA 1
ATOM 1754 C C . LYS A 1 223 ? -30.764 30.466 -0.818 1.00 9.34 220 LYS A C 1
ATOM 1755 O O . LYS A 1 223 ? -29.829 30.796 -0.080 1.00 8.76 220 LYS A O 1
ATOM 1765 N N . VAL A 1 224 ? -32.003 30.281 -0.345 1.00 8.89 221 VAL A N 1
ATOM 1766 C CA . VAL A 1 224 ? -32.299 30.535 1.064 1.00 9.90 221 VAL A CA 1
ATOM 1767 C C . VAL A 1 224 ? -31.498 29.601 1.961 1.00 8.87 221 VAL A C 1
ATOM 1768 O O . VAL A 1 224 ? -30.901 30.032 2.961 1.00 9.02 221 VAL A O 1
ATOM 1772 N N . LEU A 1 225 ? -31.456 28.313 1.610 1.00 8.77 222 LEU A N 1
ATOM 1773 C CA . LEU A 1 225 ? -30.708 27.365 2.428 1.00 8.46 222 LEU A CA 1
ATOM 1774 C C . LEU A 1 225 ? -29.206 27.595 2.318 1.00 8.64 222 LEU A C 1
ATOM 1775 O O . LEU A 1 225 ? -28.482 27.416 3.296 1.00 8.79 222 LEU A O 1
ATOM 1780 N N . ALA A 1 226 ? -28.713 27.994 1.139 1.00 7.69 223 ALA A N 1
ATOM 1781 C CA . ALA A 1 226 ? -27.283 28.260 1.004 1.00 7.19 223 ALA A CA 1
ATOM 1782 C C . ALA A 1 226 ? -26.873 29.461 1.848 1.00 7.10 223 ALA A C 1
ATOM 1783 O O . ALA A 1 226 ? -25.836 29.432 2.524 1.00 7.73 223 ALA A O 1
ATOM 1785 N N . LYS A 1 227 ? -27.705 30.506 1.853 1.00 7.76 224 LYS A N 1
ATOM 1786 C CA . LYS A 1 227 ? -27.428 31.683 2.671 1.00 7.33 224 LYS A CA 1
ATOM 1787 C C . LYS A 1 227 ? -27.458 31.329 4.155 1.00 8.30 224 LYS A C 1
ATOM 1788 O O . LYS A 1 227 ? -26.561 31.716 4.917 1.00 9.09 224 LYS A O 1
ATOM 1794 N N . LEU A 1 228 ? -28.495 30.597 4.582 1.00 8.26 225 LEU A N 1
ATOM 1795 C CA . LEU A 1 228 ? -28.572 30.157 5.974 1.00 9.02 225 LEU A CA 1
ATOM 1796 C C . LEU A 1 228 ? -27.361 29.310 6.354 1.00 8.48 225 LEU A C 1
ATOM 1797 O O . LEU A 1 228 ? -26.751 29.520 7.412 1.00 10.16 225 LEU A O 1
ATOM 1802 N N . ALA A 1 229 ? -26.983 28.367 5.487 1.00 8.18 226 ALA A N 1
ATOM 1803 C CA . ALA A 1 229 ? -25.852 27.486 5.749 1.00 9.66 226 ALA A CA 1
ATOM 1804 C C . ALA A 1 229 ? -24.568 28.274 5.925 1.00 8.21 226 ALA A C 1
ATOM 1805 O O . ALA A 1 229 ? -23.736 27.931 6.772 1.00 10.44 226 ALA A O 1
ATOM 1807 N N . CYS A 1 230 ? -24.377 29.312 5.108 1.00 8.18 227 CYS A N 1
ATOM 1808 C CA . CYS A 1 230 ? -23.133 30.069 5.153 1.00 8.25 227 CYS A CA 1
ATOM 1809 C C . CYS A 1 230 ? -22.865 30.622 6.547 1.00 9.37 227 CYS A C 1
ATOM 1810 O O . CYS A 1 230 ? -21.733 30.560 7.047 1.00 10.47 227 CYS A O 1
ATOM 1813 N N . GLY A 1 231 ? -23.892 31.156 7.195 1.00 9.60 228 GLY A N 1
ATOM 1814 C CA . GLY A 1 231 ? -23.690 31.751 8.503 1.00 10.72 228 GLY A CA 1
ATOM 1815 C C . GLY A 1 231 ? -23.501 30.759 9.633 1.00 12.17 228 GLY A C 1
ATOM 1816 O O . GLY A 1 231 ? -23.061 31.172 10.709 1.00 15.13 228 GLY A O 1
ATOM 1817 N N . LEU A 1 232 ? -23.790 29.473 9.416 1.00 11.83 229 LEU A N 1
ATOM 1818 C CA . LEU A 1 232 ? -23.756 28.510 10.515 1.00 10.32 229 LEU A CA 1
ATOM 1819 C C . LEU A 1 232 ? -22.348 28.319 11.074 1.00 11.51 229 LEU A C 1
ATOM 1820 O O . LEU A 1 232 ? -22.196 28.014 12.263 1.00 14.13 229 LEU A O 1
ATOM 1825 N N . ASN A 1 233 ? -21.304 28.495 10.251 1.00 11.02 230 ASN A N 1
ATOM 1826 C CA . ASN A 1 233 ? -19.942 28.236 10.712 1.00 11.15 230 ASN A CA 1
ATOM 1827 C C . ASN A 1 233 ? -18.936 29.314 10.303 1.00 11.26 230 ASN A C 1
ATOM 1828 O O . ASN A 1 233 ? -17.733 29.043 10.272 1.00 13.97 230 ASN A O 1
ATOM 1833 N N . LYS A 1 234 ? -19.393 30.539 10.047 1.00 13.76 231 LYS A N 1
ATOM 1834 C CA . LYS A 1 234 ? -18.482 31.666 9.890 1.00 12.43 231 LYS A CA 1
ATOM 1835 C C . LYS A 1 234 ? -17.633 31.834 11.150 1.00 15.15 231 LYS A C 1
ATOM 1836 O O . LYS A 1 234 ? -18.130 31.636 12.264 1.00 18.35 231 LYS A O 1
ATOM 1842 N N . PRO A 1 235 ? -16.363 32.253 11.016 1.00 12.98 232 PRO A N 1
ATOM 1843 C CA . PRO A 1 235 ? -15.689 32.615 9.762 1.00 11.01 232 PRO A CA 1
ATOM 1844 C C . PRO A 1 235 ? -14.816 31.505 9.190 1.00 11.13 232 PRO A C 1
ATOM 1845 O O . PRO A 1 235 ? -14.529 30.510 9.870 1.00 10.76 232 PRO A O 1
ATOM 1849 N N . ASN A 1 236 ? -14.416 31.682 7.932 1.00 9.96 233 ASN A N 1
ATOM 1850 C CA . ASN A 1 236 ? -13.415 30.844 7.274 1.00 9.16 233 ASN A CA 1
ATOM 1851 C C . ASN A 1 236 ? -13.814 29.372 7.189 1.00 8.09 233 ASN A C 1
ATOM 1852 O O . ASN A 1 236 ? -12.946 28.495 7.215 1.00 10.79 233 ASN A O 1
ATOM 1857 N N . ARG A 1 237 ? -15.109 29.085 7.059 1.00 9.08 234 ARG A N 1
ATOM 1858 C CA . ARG A 1 237 ? -15.583 27.709 6.959 1.00 9.52 234 ARG A CA 1
ATOM 1859 C C . ARG A 1 237 ? -16.763 27.666 6.002 1.00 8.81 234 ARG A C 1
ATOM 1860 O O . ARG A 1 237 ? -17.415 28.679 5.740 1.00 10.42 234 ARG A O 1
ATOM 1868 N N . GLN A 1 238 ? -17.059 26.478 5.492 1.00 9.36 235 GLN A N 1
ATOM 1869 C CA . GLN A 1 238 ? -18.217 26.301 4.633 1.00 8.63 235 GLN A CA 1
ATOM 1870 C C . GLN A 1 238 ? -19.094 25.187 5.182 1.00 9.16 235 GLN A C 1
ATOM 1871 O O . GLN A 1 238 ? -18.610 24.273 5.855 1.00 9.67 235 GLN A O 1
ATOM 1877 N N . THR A 1 239 ? -20.390 25.268 4.895 1.00 8.30 236 THR A N 1
ATOM 1878 C CA . THR A 1 239 ? -21.369 24.378 5.507 1.00 8.32 236 THR A CA 1
ATOM 1879 C C . THR A 1 239 ? -22.295 23.820 4.445 1.00 8.34 236 THR A C 1
ATOM 1880 O O . THR A 1 239 ? -22.842 24.578 3.634 1.00 9.63 236 THR A O 1
ATOM 1884 N N . LEU A 1 240 ? -22.476 22.496 4.465 1.00 8.86 237 LEU A N 1
ATOM 1885 C CA . LEU A 1 240 ? -23.394 21.795 3.581 1.00 9.29 237 LEU A CA 1
ATOM 1886 C C . LEU A 1 240 ? -24.689 21.511 4.343 1.00 8.86 237 LEU A C 1
ATOM 1887 O O . LEU A 1 240 ? -24.669 20.871 5.406 1.00 9.22 237 LEU A O 1
ATOM 1892 N N . VAL A 1 241 ? -25.807 22.005 3.814 1.00 8.65 238 VAL A N 1
ATOM 1893 C CA . VAL A 1 241 ? -27.140 21.753 4.361 1.00 8.80 238 VAL A CA 1
ATOM 1894 C C . VAL A 1 241 ? -27.881 20.871 3.367 1.00 7.79 238 VAL A C 1
ATOM 1895 O O . VAL A 1 241 ? -28.231 21.309 2.264 1.00 9.49 238 VAL A O 1
ATOM 1899 N N . SER A 1 242 ? -28.097 19.612 3.742 1.00 8.25 239 SER A N 1
ATOM 1900 C CA . SER A 1 242 ? -28.761 18.661 2.868 1.00 9.63 239 SER A CA 1
ATOM 1901 C C . SER A 1 242 ? -30.277 18.806 3.003 1.00 7.86 239 SER A C 1
ATOM 1902 O O . SER A 1 242 ? -30.787 19.385 3.962 1.00 8.92 239 SER A O 1
ATOM 1905 N N . HIS A 1 243 ? -31.011 18.244 2.046 1.00 8.39 240 HIS A N 1
ATOM 1906 C CA . HIS A 1 243 ? -32.467 18.272 2.173 1.00 9.11 240 HIS A CA 1
ATOM 1907 C C . HIS A 1 243 ? -32.915 17.542 3.442 1.00 10.29 240 HIS A C 1
ATOM 1908 O O . HIS A 1 243 ? -33.788 18.028 4.186 1.00 9.92 240 HIS A O 1
ATOM 1915 N N . GLY A 1 244 ? -32.281 16.401 3.732 1.00 8.98 241 GLY A N 1
ATOM 1916 C CA . GLY A 1 244 ? -32.645 15.627 4.909 1.00 8.86 241 GLY A CA 1
ATOM 1917 C C . GLY A 1 244 ? -32.386 16.347 6.215 1.00 8.65 241 GLY A C 1
ATOM 1918 O O . GLY A 1 244 ? -33.019 16.033 7.230 1.00 10.81 241 GLY A O 1
ATOM 1919 N N . SER A 1 245 ? -31.450 17.298 6.228 1.00 8.50 242 SER A N 1
ATOM 1920 C CA . SER A 1 245 ? -31.158 18.038 7.450 1.00 9.10 242 SER A CA 1
ATOM 1921 C C . SER A 1 245 ? -32.232 19.057 7.798 1.00 8.96 242 SER A C 1
ATOM 1922 O O . SER A 1 245 ? -32.222 19.574 8.921 1.00 8.67 242 SER A O 1
ATOM 1925 N N . VAL A 1 246 ? -33.151 19.350 6.880 1.00 9.02 243 VAL A N 1
ATOM 1926 C CA . VAL A 1 246 ? -34.057 20.482 7.073 1.00 9.15 243 VAL A CA 1
ATOM 1927 C C . VAL A 1 246 ? -35.028 20.308 8.245 1.00 6.71 243 VAL A C 1
ATOM 1928 O O . VAL A 1 246 ? -35.174 21.253 9.039 1.00 8.76 243 VAL A O 1
ATOM 1932 N N . PRO A 1 247 ? -35.724 19.165 8.411 1.00 7.29 244 PRO A N 1
ATOM 1933 C CA . PRO A 1 247 ? -36.669 19.079 9.543 1.00 7.72 244 PRO A CA 1
ATOM 1934 C C . PRO A 1 247 ? -36.042 19.393 10.892 1.00 9.14 244 PRO A C 1
ATOM 1935 O O . PRO A 1 247 ? -36.598 20.189 11.655 1.00 9.28 244 PRO A O 1
ATOM 1939 N N . GLN A 1 248 ? -34.887 18.806 11.211 1.00 8.20 245 GLN A N 1
ATOM 1940 C CA . GLN A 1 248 ? -34.281 19.119 12.506 1.00 9.05 245 GLN A CA 1
ATOM 1941 C C . GLN A 1 248 ? -33.799 20.564 12.562 1.00 9.36 245 GLN A C 1
ATOM 1942 O O . GLN A 1 248 ? -34.054 21.268 13.550 1.00 8.49 245 GLN A O 1
ATOM 1953 N N . LEU A 1 249 ? -33.139 21.030 11.492 1.00 7.67 246 LEU A N 1
ATOM 1954 C CA . LEU A 1 249 ? -32.595 22.385 11.470 1.00 9.75 246 LEU A CA 1
ATOM 1955 C C . LEU A 1 249 ? -33.695 23.415 11.655 1.00 8.30 246 LEU A C 1
ATOM 1956 O O . LEU A 1 249 ? -33.542 24.380 12.414 1.00 10.02 246 LEU A O 1
ATOM 1961 N N . PHE A 1 250 ? -34.822 23.220 10.981 1.00 7.85 247 PHE A N 1
ATOM 1962 C CA . PHE A 1 250 ? -35.908 24.184 11.062 1.00 7.68 247 PHE A CA 1
ATOM 1963 C C . PHE A 1 250 ? -36.723 24.054 12.341 1.00 8.26 247 PHE A C 1
ATOM 1964 O O . PHE A 1 250 ? -37.463 24.987 12.682 1.00 8.29 247 PHE A O 1
ATOM 1972 N N . SER A 1 251 ? -36.583 22.935 13.069 1.00 8.35 248 SER A N 1
ATOM 1973 C CA . SER A 1 251 ? -37.455 22.710 14.215 1.00 8.74 248 SER A CA 1
ATOM 1974 C C . SER A 1 251 ? -37.203 23.697 15.344 1.00 8.84 248 SER A C 1
ATOM 1975 O O . SER A 1 251 ? -38.111 23.944 16.142 1.00 8.82 248 SER A O 1
ATOM 1978 N N . GLN A 1 252 ? -36.005 24.280 15.415 1.00 9.69 249 GLN A N 1
ATOM 1979 C CA . GLN A 1 252 ? -35.686 25.271 16.437 1.00 9.54 249 GLN A CA 1
ATOM 1980 C C . GLN A 1 252 ? -35.150 26.554 15.819 1.00 13.40 249 GLN A C 1
ATOM 1981 O O . GLN A 1 252 ? -34.492 27.337 16.510 1.00 12.65 249 GLN A O 1
ATOM 1987 N N . MET A 1 253 ? -35.398 26.778 14.533 1.00 9.15 250 MET A N 1
ATOM 1988 C CA . MET A 1 253 ? -34.835 27.928 13.834 1.00 8.59 250 MET A CA 1
ATOM 1989 C C . MET A 1 253 ? -35.821 29.083 13.892 1.00 7.92 250 MET A C 1
ATOM 1990 O O . MET A 1 253 ? -36.911 28.976 13.321 1.00 9.02 250 MET A O 1
ATOM 1995 N N . PRO A 1 254 ? -35.497 30.189 14.558 1.00 8.39 251 PRO A N 1
ATOM 1996 C CA . PRO A 1 254 ? -36.424 31.325 14.573 1.00 9.27 251 PRO A CA 1
ATOM 1997 C C . PRO A 1 254 ? -36.740 31.780 13.158 1.00 9.36 251 PRO A C 1
ATOM 1998 O O . PRO A 1 254 ? -35.855 31.859 12.305 1.00 9.11 251 PRO A O 1
ATOM 2002 N N . ILE A 1 255 ? -38.016 32.104 12.929 1.00 9.62 252 ILE A N 1
ATOM 2003 C CA . ILE A 1 255 ? -38.473 32.544 11.607 1.00 11.00 252 ILE A CA 1
ATOM 2004 C C . ILE A 1 255 ? -37.614 33.687 11.063 1.00 9.59 252 ILE A C 1
ATOM 2005 O O . ILE A 1 255 ? -37.284 33.720 9.872 1.00 10.53 252 ILE A O 1
ATOM 2010 N N . ARG A 1 256 ? -37.181 34.603 11.937 1.00 8.83 253 ARG A N 1
ATOM 2011 C CA . ARG A 1 256 ? -36.465 35.792 11.479 1.00 8.66 253 ARG A CA 1
ATOM 2012 C C . ARG A 1 256 ? -35.113 35.470 10.858 1.00 11.05 253 ARG A C 1
ATOM 2013 O O . ARG A 1 256 ? -34.535 36.335 10.193 1.00 11.13 253 ARG A O 1
ATOM 2021 N N . LYS A 1 257 ? -34.589 34.260 11.053 1.00 9.40 254 LYS A N 1
ATOM 2022 C CA . LYS A 1 257 ? -33.277 33.915 10.521 1.00 10.53 254 LYS A CA 1
ATOM 2023 C C . LYS A 1 257 ? -33.292 33.594 9.035 1.00 10.33 254 LYS A C 1
ATOM 2024 O O . LYS A 1 257 ? -32.217 33.512 8.434 1.00 11.98 254 LYS A O 1
ATOM 2030 N N . ILE A 1 258 ? -34.459 33.399 8.434 1.00 8.83 255 ILE A N 1
ATOM 2031 C CA . ILE A 1 258 ? -34.569 33.032 7.026 1.00 9.13 255 ILE A CA 1
ATOM 2032 C C . ILE A 1 258 ? -34.623 34.313 6.212 1.00 9.57 255 ILE A C 1
ATOM 2033 O O . ILE A 1 258 ? -35.378 35.238 6.543 1.00 10.16 255 ILE A O 1
ATOM 2038 N N . ARG A 1 259 ? -33.816 34.375 5.154 1.00 10.74 256 ARG A N 1
ATOM 2039 C CA . ARG A 1 259 ? -33.746 35.580 4.333 1.00 10.80 256 ARG A CA 1
ATOM 2040 C C . ARG A 1 259 ? -35.136 35.998 3.863 1.00 11.49 256 ARG A C 1
ATOM 2041 O O . ARG A 1 259 ? -35.899 35.179 3.340 1.00 13.23 256 ARG A O 1
ATOM 2049 N N . SER A 1 260 ? -35.452 37.287 4.039 1.00 11.75 257 SER A N 1
ATOM 2050 C CA . SER A 1 260 ? -36.714 37.968 3.731 1.00 12.11 257 SER A CA 1
ATOM 2051 C C . SER A 1 260 ? -37.707 37.951 4.888 1.00 11.33 257 SER A C 1
ATOM 2052 O O . SER A 1 260 ? -38.715 38.657 4.824 1.00 12.23 257 SER A O 1
ATOM 2055 N N . LEU A 1 261 ? -37.462 37.165 5.937 1.00 9.87 258 LEU A N 1
ATOM 2056 C CA . LEU A 1 261 ? -38.373 37.071 7.071 1.00 10.66 258 LEU A CA 1
ATOM 2057 C C . LEU A 1 261 ? -37.857 37.794 8.306 1.00 8.50 258 LEU A C 1
ATOM 2058 O O . LEU A 1 261 ? -38.444 37.661 9.385 1.00 9.81 258 LEU A O 1
ATOM 2063 N N . GLY A 1 262 ? -36.783 38.566 8.173 1.00 9.31 259 GLY A N 1
ATOM 2064 C CA . GLY A 1 262 ? -36.210 39.281 9.288 1.00 10.72 259 GLY A CA 1
ATOM 2065 C C . GLY A 1 262 ? -36.871 40.595 9.644 1.00 11.80 259 GLY A C 1
ATOM 2066 O O . GLY A 1 262 ? -36.411 41.253 10.577 1.00 12.86 259 GLY A O 1
ATOM 2067 N N . GLY A 1 263 ? -37.927 40.997 8.938 1.00 11.53 260 GLY A N 1
ATOM 2068 C CA . GLY A 1 263 ? -38.617 42.246 9.209 1.00 12.17 260 GLY A CA 1
ATOM 2069 C C . GLY A 1 263 ? -40.091 42.081 9.520 1.00 12.53 260 GLY A C 1
ATOM 2070 O O . GLY A 1 263 ? -40.500 41.163 10.245 1.00 11.10 260 GLY A O 1
ATOM 2071 N N . LYS A 1 264 ? -40.906 42.976 8.951 1.00 13.69 261 LYS A N 1
ATOM 2072 C CA . LYS A 1 264 ? -42.323 43.040 9.303 1.00 13.95 261 LYS A CA 1
ATOM 2073 C C . LYS A 1 264 ? -43.082 41.792 8.875 1.00 13.67 261 LYS A C 1
ATOM 2074 O O . LYS A 1 264 ? -43.971 41.331 9.601 1.00 13.95 261 LYS A O 1
ATOM 2080 N N . LEU A 1 265 ? -42.778 41.244 7.694 1.00 13.02 262 LEU A N 1
ATOM 2081 C CA . LEU A 1 265 ? -43.476 40.039 7.255 1.00 13.47 262 LEU A CA 1
ATOM 2082 C C . LEU A 1 265 ? -43.249 38.886 8.227 1.00 9.69 262 LEU A C 1
ATOM 2083 O O . LEU A 1 265 ? -44.199 38.209 8.634 1.00 11.34 262 LEU A O 1
ATOM 2088 N N . GLY A 1 266 ? -41.992 38.653 8.618 1.00 11.12 263 GLY A N 1
ATOM 2089 C CA . GLY A 1 266 ? -41.716 37.590 9.575 1.00 9.74 263 GLY A CA 1
ATOM 2090 C C . GLY A 1 266 ? -42.397 37.815 10.912 1.00 10.45 263 GLY A C 1
ATOM 2091 O O . GLY A 1 266 ? -42.931 36.872 11.518 1.00 11.46 263 GLY A O 1
ATOM 2092 N N . ALA A 1 267 ? -42.397 39.071 11.390 1.00 11.72 264 ALA A N 1
ATOM 2093 C CA . ALA A 1 267 ? -43.097 39.387 12.631 1.00 12.94 264 ALA A CA 1
ATOM 2094 C C . ALA A 1 267 ? -44.583 39.091 12.504 1.00 10.55 264 ALA A C 1
ATOM 2095 O O . ALA A 1 267 ? -45.216 38.608 13.453 1.00 13.20 264 ALA A O 1
ATOM 2097 N N . SER A 1 268 ? -45.160 39.346 11.328 1.00 11.45 265 SER A N 1
ATOM 2098 C CA A SER A 1 268 ? -46.581 39.062 11.153 0.70 12.85 265 SER A CA 1
ATOM 2099 C CA B SER A 1 268 ? -46.580 39.063 11.120 0.30 12.64 265 SER A CA 1
ATOM 2100 C C . SER A 1 268 ? -46.849 37.563 11.088 1.00 11.95 265 SER A C 1
ATOM 2101 O O . SER A 1 268 ? -47.887 37.104 11.566 1.00 12.94 265 SER A O 1
ATOM 2106 N N . VAL A 1 269 ? -45.930 36.785 10.517 1.00 10.62 266 VAL A N 1
ATOM 2107 C CA . VAL A 1 269 ? -46.085 35.329 10.529 1.00 11.40 266 VAL A CA 1
ATOM 2108 C C . VAL A 1 269 ? -46.154 34.837 11.969 1.00 12.66 266 VAL A C 1
ATOM 2109 O O . VAL A 1 269 ? -47.058 34.074 12.355 1.00 14.08 266 VAL A O 1
ATOM 2113 N N . ILE A 1 270 ? -45.223 35.328 12.796 1.00 12.42 267 ILE A N 1
ATOM 2114 C CA . ILE A 1 270 ? -45.169 34.939 14.203 1.00 12.18 267 ILE A CA 1
ATOM 2115 C C . ILE A 1 270 ? -46.462 35.320 14.914 1.00 11.77 267 ILE A C 1
ATOM 2116 O O . ILE A 1 270 ? -47.065 34.505 15.620 1.00 15.08 267 ILE A O 1
ATOM 2121 N N . GLU A 1 271 ? -46.926 36.556 14.706 1.00 12.80 268 GLU A N 1
ATOM 2122 C CA . GLU A 1 271 ? -48.067 37.060 15.464 1.00 14.46 268 GLU A CA 1
ATOM 2123 C C . GLU A 1 271 ? -49.374 36.419 15.013 1.00 16.19 268 GLU A C 1
ATOM 2124 O O . GLU A 1 271 ? -50.210 36.035 15.843 1.00 17.66 268 GLU A O 1
ATOM 2135 N N . ILE A 1 272 ? -49.579 36.308 13.701 1.00 13.97 269 ILE A N 1
ATOM 2136 C CA . ILE A 1 272 ? -50.847 35.816 13.182 1.00 14.63 269 ILE A CA 1
ATOM 2137 C C . ILE A 1 272 ? -50.980 34.322 13.432 1.00 13.51 269 ILE A C 1
ATOM 2138 O O . ILE A 1 272 ? -52.053 33.836 13.810 1.00 16.48 269 ILE A O 1
ATOM 2143 N N . LEU A 1 273 ? -49.895 33.566 13.241 1.00 13.38 270 LEU A N 1
ATOM 2144 C CA . LEU A 1 273 ? -49.990 32.119 13.370 1.00 13.73 270 LEU A CA 1
ATOM 2145 C C . LEU A 1 273 ? -49.702 31.619 14.776 1.00 13.37 270 LEU A C 1
ATOM 2146 O O . L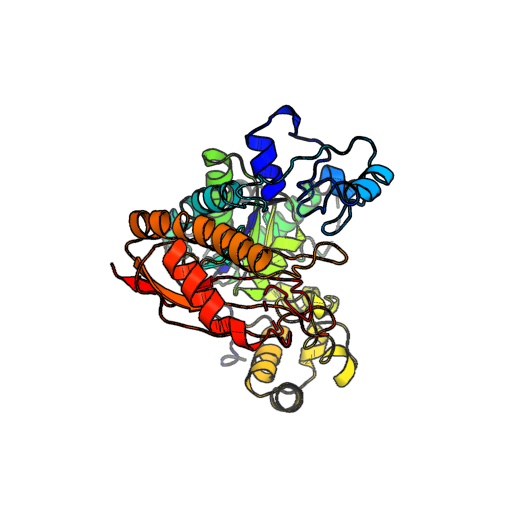EU A 1 273 ? -50.021 30.462 15.077 1.00 15.40 270 LEU A O 1
ATOM 2151 N N . GLY A 1 274 ? -49.109 32.444 15.632 1.00 13.24 271 GLY A N 1
ATOM 2152 C CA . GLY A 1 274 ? -48.771 32.022 16.979 1.00 11.63 271 GLY A CA 1
ATOM 2153 C C . GLY A 1 274 ? -47.675 30.983 17.018 1.00 14.12 271 GLY A C 1
ATOM 2154 O O . GLY A 1 274 ? -47.755 30.032 17.804 1.00 17.68 271 GLY A O 1
ATOM 2155 N N . ILE A 1 275 ? -46.647 31.139 16.183 1.00 12.38 272 ILE A N 1
ATOM 2156 C CA . ILE A 1 275 ? -45.542 30.196 16.101 1.00 10.76 272 ILE A CA 1
ATOM 2157 C C . ILE A 1 275 ? -44.236 30.954 16.277 1.00 10.94 272 ILE A C 1
ATOM 2158 O O . ILE A 1 275 ? -44.195 32.182 16.241 1.00 12.52 272 ILE A O 1
ATOM 2163 N N . GLU A 1 276 ? -43.164 30.202 16.465 1.00 10.76 273 GLU A N 1
ATOM 2164 C CA . GLU A 1 276 ? -41.836 30.784 16.628 1.00 10.45 273 GLU A CA 1
ATOM 2165 C C . GLU A 1 276 ? -40.816 30.283 15.617 1.00 9.77 273 GLU A C 1
ATOM 2166 O O . GLU A 1 276 ? -39.907 31.032 15.249 1.00 10.83 273 GLU A O 1
ATOM 2172 N N . TYR A 1 277 ? -40.927 29.041 15.166 1.00 9.42 274 TYR A N 1
ATOM 2173 C CA . TYR A 1 277 ? -39.865 28.386 14.423 1.00 8.34 274 TYR A CA 1
ATOM 2174 C C . TYR A 1 277 ? -40.313 28.062 13.006 1.00 9.49 274 TYR A C 1
ATOM 2175 O O . TYR A 1 277 ? -41.493 27.793 12.744 1.00 9.71 274 TYR A O 1
ATOM 2184 N N . MET A 1 278 ? -39.343 28.052 12.090 1.00 8.87 275 MET A N 1
ATOM 2185 C CA . MET A 1 278 ? -39.653 27.840 10.680 1.00 9.11 275 MET A CA 1
ATOM 2186 C C . MET A 1 278 ? -40.385 26.516 10.463 1.00 9.42 275 MET A C 1
ATOM 2187 O O . MET A 1 278 ? -41.347 26.453 9.685 1.00 10.01 275 MET A O 1
ATOM 2192 N N . GLY A 1 279 ? -39.970 25.457 11.173 1.00 8.21 276 GLY A N 1
ATOM 2193 C CA . GLY A 1 279 ? -40.595 24.158 10.986 1.00 9.18 276 GLY A CA 1
ATOM 2194 C C . GLY A 1 279 ? -42.077 24.152 11.299 1.00 9.37 276 GLY A C 1
ATOM 2195 O O . GLY A 1 279 ? -42.839 23.404 10.678 1.00 9.78 276 GLY A O 1
ATOM 2196 N N . GLU A 1 280 ? -42.516 24.988 12.247 1.00 8.18 277 GLU A N 1
ATOM 2197 C CA . GLU A 1 280 ? -43.926 25.007 12.617 1.00 9.38 277 GLU A CA 1
ATOM 2198 C C . GLU A 1 280 ? -44.819 25.399 11.445 1.00 9.39 277 GLU A C 1
ATOM 2199 O O . GLU A 1 280 ? -46.027 25.088 11.442 1.00 9.71 277 GLU A O 1
ATOM 2205 N N . LEU A 1 281 ? -44.250 26.059 10.436 1.00 8.62 278 LEU A N 1
ATOM 2206 C CA . LEU A 1 281 ? -45.047 26.435 9.279 1.00 8.43 278 LEU A CA 1
ATOM 2207 C C . LEU A 1 281 ? -45.605 25.234 8.534 1.00 8.90 278 LEU A C 1
ATOM 2208 O O . LEU A 1 281 ? -46.568 25.403 7.774 1.00 9.75 278 LEU A O 1
ATOM 2213 N N . THR A 1 282 ? -45.026 24.034 8.707 1.00 8.64 279 THR A N 1
ATOM 2214 C CA . THR A 1 282 ? -45.537 22.904 7.936 1.00 8.67 279 THR A CA 1
ATOM 2215 C C . THR A 1 282 ? -46.968 22.560 8.318 1.00 9.96 279 THR A C 1
ATOM 2216 O O . THR A 1 282 ? -47.638 21.867 7.548 1.00 11.45 279 THR A O 1
ATOM 2220 N N . GLN A 1 283 ? -47.466 23.046 9.459 1.00 10.05 280 GLN A N 1
ATOM 2221 C CA . GLN A 1 283 ? -48.793 22.629 9.895 1.00 11.28 280 GLN A CA 1
ATOM 2222 C C . GLN A 1 283 ? -49.924 23.473 9.319 1.00 15.48 280 GLN A C 1
ATOM 2223 O O . GLN A 1 283 ? -51.056 23.380 9.798 1.00 19.06 280 GLN A O 1
ATOM 2229 N N . PHE A 1 284 ? -49.656 24.276 8.301 1.00 10.73 281 PHE A N 1
ATOM 2230 C CA . PHE A 1 284 ? -50.674 25.093 7.660 1.00 11.31 281 PHE A CA 1
ATOM 2231 C C . PHE A 1 284 ? -50.776 24.692 6.196 1.00 12.03 281 PHE A C 1
ATOM 2232 O O . PHE A 1 284 ? -49.769 24.357 5.564 1.00 12.46 281 PHE A O 1
ATOM 2240 N N . THR A 1 285 ? -51.997 24.694 5.664 1.00 11.49 282 THR A N 1
ATOM 2241 C CA . THR A 1 285 ? -52.148 24.438 4.239 1.00 11.30 282 THR A CA 1
ATOM 2242 C C . THR A 1 285 ? -51.620 25.623 3.439 1.00 9.58 282 THR A C 1
ATOM 2243 O O . THR A 1 285 ? -51.484 26.739 3.943 1.00 10.39 282 THR A O 1
ATOM 2247 N N . GLU A 1 286 ? -51.334 25.361 2.166 1.00 10.20 283 GLU A N 1
ATOM 2248 C CA . GLU A 1 286 ? -50.896 26.433 1.286 1.00 10.91 283 GLU A CA 1
ATOM 2249 C C . GLU A 1 286 ? -51.944 27.534 1.219 1.00 10.01 283 GLU A C 1
ATOM 2250 O O . GLU A 1 286 ? -51.613 28.722 1.271 1.00 11.14 283 GLU A O 1
ATOM 2256 N N . SER A 1 287 ? -53.225 27.152 1.145 1.00 11.88 284 SER A N 1
ATOM 2257 C CA . SER A 1 287 ? -54.291 28.149 1.089 1.00 12.63 284 SER A CA 1
ATOM 2258 C C . SER A 1 287 ? -54.370 28.972 2.371 1.00 11.24 284 SER A C 1
ATOM 2259 O O . SER A 1 287 ? -54.646 30.175 2.323 1.00 12.87 284 SER A O 1
ATOM 2262 N N . GLN A 1 288 ? -54.164 28.348 3.536 1.00 11.29 285 GLN A N 1
ATOM 2263 C CA . GLN A 1 288 ? -54.158 29.123 4.776 1.00 10.77 285 GLN A CA 1
ATOM 2264 C C . GLN A 1 288 ? -53.054 30.182 4.755 1.00 10.69 285 GLN A C 1
ATOM 2265 O O . GLN A 1 288 ? -53.270 31.360 5.109 1.00 11.50 285 GLN A O 1
ATOM 2271 N N . LEU A 1 289 ? -51.854 29.777 4.327 1.00 11.80 286 LEU A N 1
ATOM 2272 C CA . LEU A 1 289 ? -50.750 30.727 4.295 1.00 11.73 286 LEU A CA 1
ATOM 2273 C C . LEU A 1 289 ? -51.000 31.828 3.271 1.00 12.53 286 LEU A C 1
ATOM 2274 O O . LEU A 1 289 ? -50.685 32.995 3.526 1.00 13.59 286 LEU A O 1
ATOM 2279 N N . GLN A 1 290 ? -51.563 31.477 2.105 1.00 12.05 287 GLN A N 1
ATOM 2280 C CA . GLN A 1 290 ? -51.908 32.497 1.115 1.00 12.58 287 GLN A CA 1
ATOM 2281 C C . GLN A 1 290 ? -52.986 33.437 1.634 1.00 13.17 28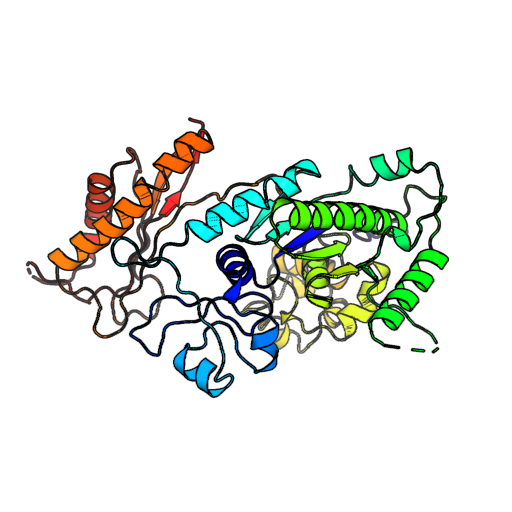7 GLN A C 1
ATOM 2282 O O . GLN A 1 290 ? -52.963 34.639 1.340 1.00 15.11 287 GLN A O 1
ATOM 2288 N N . SER A 1 291 ? -53.923 32.919 2.426 1.00 13.25 288 SER A N 1
ATOM 2289 C CA A SER A 1 291 ? -54.972 33.768 2.978 0.61 16.08 288 SER A CA 1
ATOM 2290 C CA B SER A 1 291 ? -54.971 33.767 2.977 0.39 16.11 288 SER A CA 1
ATOM 2291 C C . SER A 1 291 ? -54.388 34.823 3.905 1.00 15.88 288 SER A C 1
ATOM 2292 O O . SER A 1 291 ? -54.847 35.972 3.918 1.00 22.32 288 SER A O 1
ATOM 2297 N N . HIS A 1 292 ? -53.369 34.457 4.683 1.00 17.40 289 HIS A N 1
ATOM 2298 C CA . HIS A 1 292 ? -52.794 35.453 5.588 1.00 17.25 289 HIS A CA 1
ATOM 2299 C C . HIS A 1 292 ? -51.783 36.372 4.904 1.00 16.28 289 HIS A C 1
ATOM 2300 O O . HIS A 1 292 ? -51.736 37.573 5.199 1.00 20.98 289 HIS A O 1
ATOM 2307 N N . PHE A 1 293 ? -50.951 35.836 4.010 1.00 14.65 290 PHE A N 1
ATOM 2308 C CA . PHE A 1 293 ? -49.749 36.535 3.575 1.00 14.65 290 PHE A CA 1
ATOM 2309 C C . PHE A 1 293 ? -49.728 36.853 2.090 1.00 16.26 290 PHE A C 1
ATOM 2310 O O . PHE A 1 293 ? -48.736 37.410 1.600 1.00 18.21 290 PHE A O 1
ATOM 2318 N N . GLY A 1 294 ? -50.804 36.557 1.372 1.00 15.15 291 GLY A N 1
ATOM 2319 C CA . GLY A 1 294 ? -50.852 36.764 -0.057 1.00 16.83 291 GLY A CA 1
ATOM 2320 C C . GLY A 1 294 ? -50.478 35.509 -0.827 1.00 20.75 291 GLY A C 1
ATOM 2321 O O . GLY A 1 294 ? -49.830 34.595 -0.318 1.00 16.30 291 GLY A O 1
ATOM 2322 N N . GLU A 1 295 ? -50.918 35.472 -2.087 1.00 15.71 292 GLU A N 1
ATOM 2323 C CA . GLU A 1 295 ? -50.684 34.316 -2.943 1.00 15.91 292 GLU A CA 1
ATOM 2324 C C . GLU A 1 295 ? -49.197 33.994 -3.046 1.00 15.56 292 GLU A C 1
ATOM 2325 O O . GLU A 1 295 ? -48.779 32.843 -2.847 1.00 16.49 292 GLU A O 1
ATOM 2331 N N . LYS A 1 296 ? -48.383 35.012 -3.336 1.00 15.43 293 LYS A N 1
ATOM 2332 C CA . LYS A 1 296 ? -46.958 34.809 -3.571 1.00 15.40 293 LYS A CA 1
ATOM 2333 C C . LYS A 1 296 ? -46.241 34.399 -2.289 1.00 11.23 293 LYS A C 1
ATOM 2334 O O . LYS A 1 296 ? -45.556 33.364 -2.249 1.00 15.13 293 LYS A O 1
ATOM 2340 N N . ASN A 1 297 ? -46.402 35.190 -1.228 1.00 13.09 294 ASN A N 1
ATOM 2341 C CA . ASN A 1 297 ? -45.748 34.867 0.038 1.00 12.38 294 ASN A CA 1
ATOM 2342 C C . ASN A 1 297 ? -46.238 33.541 0.590 1.00 12.41 294 ASN A C 1
ATOM 2343 O O . ASN A 1 297 ? -45.455 32.782 1.171 1.00 11.87 294 ASN A O 1
ATOM 2348 N N . GLY A 1 298 ? -47.531 33.249 0.437 1.00 12.06 295 GLY A N 1
ATOM 2349 C CA . GLY A 1 298 ? -48.067 32.012 0.988 1.00 11.57 295 GLY A CA 1
ATOM 2350 C C . GLY A 1 298 ? -47.492 30.779 0.316 1.00 12.12 295 GLY A C 1
ATOM 2351 O O . GLY A 1 298 ? -47.105 29.811 0.987 1.00 11.37 295 GLY A O 1
ATOM 2352 N N . SER A 1 299 ? -47.436 30.785 -1.025 1.00 11.84 296 SER A N 1
ATOM 2353 C CA . SER A 1 299 ? -46.810 29.669 -1.725 1.00 11.65 296 SER A CA 1
ATOM 2354 C C . SER A 1 299 ? -45.332 29.561 -1.378 1.00 11.97 296 SER A C 1
ATOM 2355 O O . SER A 1 299 ? -44.808 28.454 -1.172 1.00 12.22 296 SER A O 1
ATOM 2358 N N . TRP A 1 300 ? -44.645 30.707 -1.292 1.00 11.12 297 TRP A N 1
ATOM 2359 C CA . TRP A 1 300 ? -43.231 30.693 -0.945 1.00 10.35 297 TRP A CA 1
ATOM 2360 C C . TRP A 1 300 ? -43.006 30.084 0.434 1.00 8.83 297 TRP A C 1
ATOM 2361 O O . TRP A 1 300 ? -42.130 29.233 0.593 1.00 9.54 297 TRP A O 1
ATOM 2372 N N . LEU A 1 301 ? -43.817 30.468 1.428 1.00 8.90 298 LEU A N 1
ATOM 2373 C CA . LEU A 1 301 ? -43.653 29.928 2.777 1.00 9.81 298 LEU A CA 1
ATOM 2374 C C . LEU A 1 301 ? -43.969 28.437 2.831 1.00 9.59 298 LEU A C 1
ATOM 2375 O O . LEU A 1 301 ? -43.273 27.669 3.519 1.00 9.61 298 LEU A O 1
ATOM 2380 N N . TYR A 1 302 ? -45.026 28.014 2.131 1.00 8.83 299 TYR A N 1
ATOM 2381 C CA . TYR A 1 302 ? -45.410 26.607 2.144 1.00 9.26 299 TYR A CA 1
ATOM 2382 C C . TYR A 1 302 ? -44.263 25.735 1.656 1.00 8.69 299 TYR A C 1
ATOM 2383 O O . TYR A 1 302 ? -43.927 24.711 2.274 1.00 10.85 299 TYR A O 1
ATOM 2392 N N . ALA A 1 303 ? -43.623 26.145 0.559 1.00 9.65 300 ALA A N 1
ATOM 2393 C CA . ALA A 1 303 ? -42.491 25.371 0.060 1.00 10.24 300 ALA A CA 1
ATOM 2394 C C . ALA A 1 303 ? -41.253 25.558 0.936 1.00 8.47 300 ALA A C 1
ATOM 2395 O O . ALA A 1 303 ? -40.524 24.594 1.210 1.00 8.53 300 ALA A O 1
ATOM 2397 N N . MET A 1 304 ? -40.996 26.790 1.382 1.00 7.64 301 MET A N 1
ATOM 2398 C CA . MET A 1 304 ? -39.734 27.081 2.052 1.00 8.41 301 MET A CA 1
ATOM 2399 C C . MET A 1 304 ? -39.610 26.333 3.367 1.00 8.66 301 MET A C 1
ATOM 2400 O O . MET A 1 304 ? -38.519 25.857 3.705 1.00 9.34 301 MET A O 1
ATOM 2405 N N . CYS A 1 305 ? -40.712 26.215 4.120 1.00 9.37 302 CYS A N 1
ATOM 2406 C CA . CYS A 1 305 ? -40.636 25.502 5.397 1.00 8.20 302 CYS A CA 1
ATOM 2407 C C . CYS A 1 305 ? -40.359 24.015 5.231 1.00 8.68 302 CYS A C 1
ATOM 2408 O O . CYS A 1 305 ? -40.002 23.358 6.218 1.00 9.26 302 CYS A O 1
ATOM 2411 N N . ARG A 1 306 ? -40.494 23.487 4.015 1.00 8.37 303 ARG A N 1
ATOM 2412 C CA . ARG A 1 306 ? -40.119 22.126 3.662 1.00 9.92 303 ARG A CA 1
ATOM 2413 C C . ARG A 1 306 ? -38.747 22.057 3.000 1.00 8.82 303 ARG A C 1
ATOM 2414 O O . ARG A 1 306 ? -38.335 20.989 2.537 1.00 11.76 303 ARG A O 1
ATOM 2422 N N . GLY A 1 307 ? -38.028 23.172 2.956 1.00 9.42 304 GLY A N 1
ATOM 2423 C CA . GLY A 1 307 ? -36.715 23.225 2.359 1.00 10.99 304 GLY A CA 1
ATOM 2424 C C . GLY A 1 307 ? -36.697 23.461 0.868 1.00 7.97 304 GLY A C 1
ATOM 2425 O O . GLY A 1 307 ? -35.659 23.231 0.236 1.00 10.94 304 GLY A O 1
ATOM 2426 N N . ILE A 1 308 ? -37.808 23.896 0.285 1.00 9.83 305 ILE A N 1
ATOM 2427 C CA . ILE A 1 308 ? -37.962 24.003 -1.161 1.00 10.85 305 ILE A CA 1
ATOM 2428 C C . ILE A 1 308 ? -38.109 25.467 -1.551 1.00 10.28 305 ILE A C 1
ATOM 2429 O O . ILE A 1 308 ? -38.931 26.196 -0.984 1.00 10.20 305 ILE A O 1
ATOM 2434 N N . GLU A 1 309 ? -37.330 25.889 -2.546 1.00 11.04 306 GLU A N 1
ATOM 2435 C CA . GLU A 1 309 ? -37.410 27.237 -3.087 1.00 13.12 306 GLU A CA 1
ATOM 2436 C C . GLU A 1 309 ? -36.936 27.183 -4.530 1.00 16.10 306 GLU A C 1
ATOM 2437 O O . GLU A 1 309 ? -36.025 26.424 -4.861 1.00 15.70 306 GLU A O 1
ATOM 2443 N N . HIS A 1 310 ? -37.545 27.990 -5.389 1.00 16.27 307 HIS A N 1
ATOM 2444 C CA . HIS A 1 310 ? -37.230 27.914 -6.809 1.00 15.93 307 HIS A CA 1
ATOM 2445 C C . HIS A 1 310 ? -36.535 29.151 -7.365 1.00 16.95 307 HIS A C 1
ATOM 2446 O O . HIS A 1 310 ? -36.141 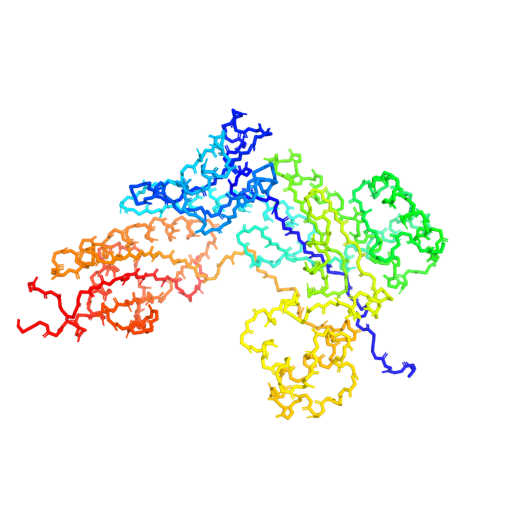29.139 -8.537 1.00 22.68 307 HIS A O 1
ATOM 2453 N N . ASP A 1 311 ? -36.341 30.186 -6.552 1.00 16.26 308 ASP A N 1
ATOM 2454 C CA . ASP A 1 311 ? -35.745 31.441 -6.994 1.00 16.81 308 ASP A CA 1
ATOM 2455 C C . ASP A 1 311 ? -34.421 31.175 -7.716 1.00 14.84 308 ASP A C 1
ATOM 2456 O O . ASP A 1 311 ? -33.485 30.639 -7.107 1.00 13.83 308 ASP A O 1
ATOM 2461 N N . PRO A 1 312 ? -34.305 31.513 -8.997 1.00 12.84 309 PRO A N 1
ATOM 2462 C CA . PRO A 1 312 ? -33.086 31.169 -9.733 1.00 12.69 309 PRO A CA 1
ATOM 2463 C C . PRO A 1 312 ? -31.916 32.071 -9.383 1.00 11.62 309 PR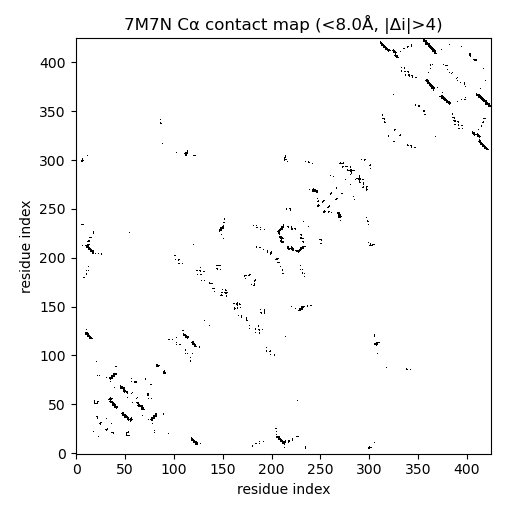O A C 1
ATOM 2464 O O . PRO A 1 312 ? -32.076 33.225 -8.979 1.00 13.04 309 PRO A O 1
ATOM 2468 N N . VAL A 1 313 ? -30.721 31.512 -9.548 1.00 12.68 310 VAL A N 1
ATOM 2469 C CA . VAL A 1 313 ? -29.496 32.303 -9.511 1.00 13.24 310 VAL A CA 1
ATOM 2470 C C . VAL A 1 313 ? -29.453 33.124 -10.796 1.00 13.67 310 VAL A C 1
ATOM 2471 O O . VAL A 1 313 ? -29.287 32.570 -11.886 1.00 15.27 310 VAL A O 1
ATOM 2475 N N . LYS A 1 314 ? -29.617 34.439 -10.674 1.00 14.07 311 LYS A N 1
ATOM 2476 C CA A LYS A 1 314 ? -29.694 35.280 -11.862 0.25 13.30 311 LYS A CA 1
ATOM 2477 C CA B LYS A 1 314 ? -29.695 35.273 -11.865 0.75 13.39 311 LYS A CA 1
ATOM 2478 C C . LYS A 1 314 ? -28.295 35.562 -12.404 1.00 11.62 311 LYS A C 1
ATOM 2479 O O . LYS A 1 314 ? -27.368 35.806 -11.630 1.00 14.58 311 LYS A O 1
ATOM 2490 N N . PRO A 1 315 ? -28.121 35.541 -13.717 1.00 11.32 312 PRO A N 1
ATOM 2491 C CA . PRO A 1 315 ? -26.804 35.841 -14.290 1.00 13.34 312 PRO A CA 1
ATOM 2492 C C . PRO A 1 315 ? -26.545 37.338 -14.302 1.00 13.65 312 PRO A C 1
ATOM 2493 O O . PRO A 1 315 ? -26.812 38.017 -15.297 1.00 14.26 312 PRO A O 1
ATOM 2497 N N . ARG A 1 316 ? -26.034 37.870 -13.192 1.00 11.06 313 ARG A N 1
ATOM 2498 C CA . ARG A 1 316 ? -25.797 39.310 -13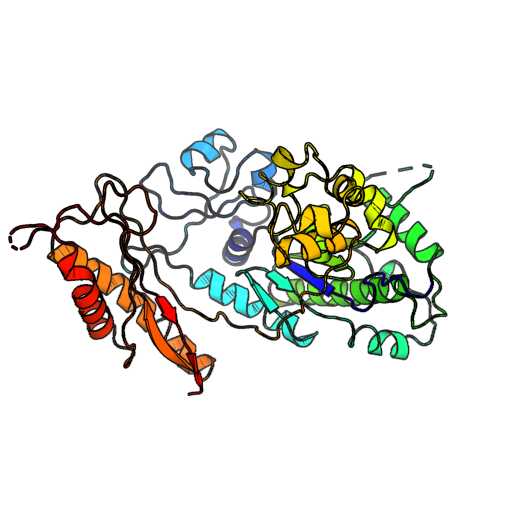.070 1.00 11.54 313 ARG A CA 1
ATOM 2499 C C . ARG A 1 316 ? -24.648 39.529 -12.100 1.00 12.05 313 ARG A C 1
ATOM 2500 O O . ARG A 1 316 ? -24.795 39.308 -10.891 1.00 14.61 313 ARG A O 1
ATOM 2508 N N . GLN A 1 317 ? -23.513 39.970 -12.633 1.00 12.62 314 GLN A N 1
ATOM 2509 C CA . GLN A 1 317 ? -22.303 40.210 -11.865 1.00 17.12 314 GLN A CA 1
ATOM 2510 C C . GLN A 1 317 ? -22.129 41.670 -11.470 1.00 15.71 314 GLN A C 1
ATOM 2511 O O . GLN A 1 317 ? -21.374 41.960 -10.533 1.00 16.42 314 GLN A O 1
ATOM 2517 N N . LEU A 1 318 ? -22.801 42.584 -12.159 1.00 12.55 315 LEU A N 1
ATOM 2518 C CA . LEU A 1 318 ? -22.643 44.015 -11.983 1.00 13.12 315 LEU A CA 1
ATOM 2519 C C . LEU A 1 318 ? -23.874 44.618 -11.321 1.00 13.76 315 LEU A C 1
ATOM 2520 O O . LEU A 1 318 ? -24.999 44.186 -11.581 1.00 13.24 315 LEU A O 1
ATOM 2525 N N . PRO A 1 319 ? -23.697 45.634 -10.479 1.00 12.29 316 PRO A N 1
ATOM 2526 C CA . PRO A 1 319 ? -24.857 46.372 -9.963 1.00 12.13 316 PRO A CA 1
ATOM 2527 C C . PRO A 1 319 ? -25.682 46.977 -11.089 1.00 13.07 316 PRO A C 1
ATOM 2528 O O . PRO A 1 319 ? -25.164 47.325 -12.151 1.00 13.98 316 PRO A O 1
ATOM 2532 N N . LYS A 1 320 ? -26.984 47.110 -10.836 1.00 13.34 317 LYS A N 1
ATOM 2533 C CA . LYS A 1 320 ? -27.930 47.679 -11.789 1.00 11.86 317 LYS A CA 1
ATOM 2534 C C . LYS A 1 320 ? -28.154 49.164 -11.571 1.00 16.03 317 LYS A C 1
ATOM 2535 O O . LYS A 1 320 ? -28.826 49.806 -12.388 1.00 16.23 317 LYS A O 1
ATOM 2541 N N . THR A 1 321 ? -27.659 49.711 -10.466 1.00 12.23 318 THR A N 1
ATOM 2542 C CA . THR A 1 321 ? -27.801 51.126 -10.169 1.00 13.61 318 THR A CA 1
ATOM 2543 C C . THR A 1 321 ? -26.481 51.604 -9.592 1.00 11.30 318 THR A C 1
ATOM 2544 O O . THR A 1 321 ? -25.689 50.813 -9.066 1.00 13.50 318 THR A O 1
ATOM 2548 N N . ILE A 1 322 ? -26.235 52.902 -9.727 1.00 11.42 319 ILE A N 1
ATOM 2549 C CA . ILE A 1 322 ? -25.041 53.531 -9.179 1.00 11.80 319 ILE A CA 1
ATOM 2550 C C . ILE A 1 322 ? -25.526 54.780 -8.459 1.00 11.15 319 ILE A C 1
ATOM 2551 O O . ILE A 1 322 ? -26.036 55.696 -9.101 1.00 11.70 319 ILE A O 1
ATOM 2556 N N . GLY A 1 323 ? -25.399 54.804 -7.130 1.00 11.32 320 GLY A N 1
ATOM 2557 C CA . GLY A 1 323 ? -25.981 55.860 -6.333 1.00 11.19 320 GLY A CA 1
ATOM 2558 C C . GLY A 1 323 ? -25.003 56.487 -5.356 1.00 11.11 320 GLY A C 1
ATOM 2559 O O . GLY A 1 323 ? -23.999 55.895 -4.961 1.00 12.41 320 GLY A O 1
ATOM 2560 N N . CYS A 1 324 ? -25.374 57.696 -4.930 1.00 11.59 321 CYS A N 1
ATOM 2561 C CA A CYS A 1 324 ? -24.582 58.547 -4.048 0.68 12.29 321 CYS A CA 1
ATOM 2562 C CA B CYS A 1 324 ? -24.583 58.553 -4.059 0.32 12.22 321 CYS A CA 1
ATOM 2563 C C . CYS A 1 324 ? -25.547 59.197 -3.076 1.00 11.61 321 CYS A C 1
ATOM 2564 O O . CYS A 1 324 ? -26.530 59.813 -3.498 1.00 13.84 321 CYS A O 1
ATOM 2569 N N . SER A 1 325 ? -25.267 59.081 -1.781 1.00 10.68 322 SER A N 1
ATOM 2570 C CA . SER A 1 325 ? -26.225 59.476 -0.758 1.00 13.88 322 SER A CA 1
ATOM 2571 C C . SER A 1 325 ? -25.493 60.180 0.374 1.00 12.50 322 SER A C 1
ATOM 2572 O O . SER A 1 325 ? -24.375 59.794 0.726 1.00 13.46 322 SER A O 1
ATOM 2575 N N . LYS A 1 326 ? -26.120 61.205 0.957 1.00 12.95 323 LYS A N 1
ATOM 2576 C CA . LYS A 1 326 ? -25.571 61.797 2.173 1.00 11.85 323 LYS A CA 1
ATOM 2577 C C . LYS A 1 326 ? -26.675 62.332 3.070 1.00 12.44 323 LYS A C 1
ATOM 2578 O O . LYS A 1 326 ? -27.564 63.060 2.610 1.00 12.55 323 LYS A O 1
ATOM 2584 N N . ASN A 1 327 ? -26.599 61.979 4.354 1.00 12.35 324 ASN A N 1
ATOM 2585 C CA . ASN A 1 327 ? -27.456 62.526 5.391 1.00 14.43 324 ASN A CA 1
ATOM 2586 C C . ASN A 1 327 ? -26.856 63.791 5.987 1.00 14.69 324 ASN A C 1
ATOM 2587 O O . ASN A 1 327 ? -25.637 63.961 6.060 1.00 14.74 324 ASN A O 1
ATOM 2592 N N . PHE A 1 328 ? -27.743 64.667 6.444 1.00 16.75 325 PHE A N 1
ATOM 2593 C CA . PHE A 1 328 ? -27.379 65.923 7.093 1.00 17.02 325 PHE A CA 1
ATOM 2594 C C . PHE A 1 328 ? -28.195 65.989 8.377 1.00 29.17 325 PHE A C 1
ATOM 2595 O O . PHE A 1 328 ? -29.228 66.671 8.444 1.00 24.12 325 PHE A O 1
ATOM 2603 N N . PRO A 1 329 ? -27.768 65.272 9.412 1.00 21.53 326 PRO A N 1
ATOM 2604 C CA . PRO A 1 329 ? -28.594 65.133 10.613 1.00 34.38 326 PRO A CA 1
ATOM 2605 C C . PRO A 1 329 ? -28.540 66.362 11.506 1.00 33.66 326 PRO A C 1
ATOM 2606 O O . PRO A 1 329 ? -27.573 67.127 11.504 1.00 29.15 326 PRO A O 1
ATOM 2610 N N . GLY A 1 330 ? -29.614 66.533 12.275 1.00 43.23 327 GLY A N 1
ATOM 2611 C CA . GLY A 1 330 ? -29.709 67.558 13.296 1.00 42.31 327 GLY A CA 1
ATOM 2612 C C . GLY A 1 330 ? -29.376 68.962 12.840 1.00 34.19 327 GLY A C 1
ATOM 2613 O O . GLY A 1 330 ? -30.065 69.538 11.993 1.00 43.01 327 GLY A O 1
ATOM 2614 N N . LYS A 1 331 ? -28.302 69.514 13.402 1.00 42.59 328 LYS A N 1
ATOM 2615 C CA . LYS A 1 331 ? -27.900 70.891 13.146 1.00 37.25 328 LYS A CA 1
ATOM 2616 C C . LYS A 1 331 ? -27.294 71.090 11.760 1.00 41.22 328 LYS A C 1
ATOM 2617 O O . LYS A 1 331 ? -27.331 72.210 11.237 1.00 39.21 328 LYS A O 1
ATOM 2623 N N . THR A 1 332 ? -26.749 70.038 11.147 1.00 39.45 329 THR A N 1
ATOM 2624 C CA . THR A 1 332 ? -26.092 70.174 9.850 1.00 31.41 329 THR A CA 1
ATOM 2625 C C . THR A 1 332 ? -27.067 70.191 8.676 1.00 25.72 329 THR A C 1
ATOM 2626 O O . THR A 1 332 ? -26.616 70.260 7.527 1.00 26.18 329 THR A O 1
ATOM 2630 N N . ALA A 1 333 ? -28.373 70.129 8.931 1.00 25.23 330 ALA A N 1
ATOM 2631 C CA . ALA A 1 333 ? -29.353 70.133 7.851 1.00 28.31 330 ALA A CA 1
ATOM 2632 C C . ALA A 1 333 ? -29.192 71.369 6.969 1.00 25.22 330 ALA A C 1
ATOM 2633 O O . ALA A 1 333 ? -28.782 72.441 7.425 1.00 34.16 330 ALA A O 1
ATOM 2635 N N . LEU A 1 334 ? -29.514 71.209 5.686 1.00 18.56 331 LEU A N 1
ATOM 2636 C CA . LEU A 1 334 ? -29.238 72.229 4.682 1.00 20.99 331 LEU A CA 1
ATOM 2637 C C . LEU A 1 334 ? -30.391 73.225 4.636 1.00 26.38 331 LEU A C 1
ATOM 2638 O O . LEU A 1 334 ? -31.524 72.857 4.311 1.00 23.72 331 LEU A O 1
ATOM 2643 N N . ALA A 1 335 ? -30.097 74.489 4.941 1.00 25.49 332 ALA A N 1
ATOM 2644 C CA . ALA A 1 335 ? -31.129 75.507 5.082 1.00 25.15 332 ALA A CA 1
ATOM 2645 C C . ALA A 1 335 ? -30.996 76.664 4.104 1.00 25.75 332 ALA A C 1
ATOM 2646 O O . ALA A 1 335 ? -31.816 77.589 4.156 1.00 29.51 332 ALA A O 1
ATOM 2648 N N . THR A 1 336 ? -29.995 76.655 3.228 1.00 20.94 333 THR A N 1
ATOM 2649 C CA . THR A 1 336 ? -29.808 77.716 2.250 1.00 22.41 333 THR A CA 1
ATOM 2650 C C . THR A 1 336 ? -29.708 77.112 0.856 1.00 36.24 333 THR A C 1
ATOM 2651 O O . THR A 1 336 ? -29.326 75.951 0.685 1.00 25.31 333 THR A O 1
ATOM 2655 N N . ARG A 1 337 ? -30.061 77.921 -0.147 1.00 29.77 334 ARG A N 1
ATOM 2656 C CA . ARG A 1 337 ? -29.966 77.457 -1.526 1.00 29.87 334 ARG A CA 1
ATOM 2657 C C . ARG A 1 337 ? -28.518 77.197 -1.921 1.00 29.40 334 ARG A C 1
ATOM 2658 O O . ARG A 1 337 ? -28.228 76.231 -2.638 1.00 28.93 334 ARG A O 1
ATOM 2666 N N . GLU A 1 338 ? -27.595 78.046 -1.458 1.00 33.59 335 GLU A N 1
ATOM 2667 C CA . GLU A 1 338 ? -26.176 77.807 -1.706 1.00 30.94 335 GLU A CA 1
ATOM 2668 C C . GLU A 1 338 ? -25.750 76.443 -1.178 1.00 31.17 335 GLU A C 1
ATOM 2669 O O . GLU A 1 338 ? -25.035 75.700 -1.861 1.00 23.58 335 GLU A O 1
ATOM 2675 N N . GLN A 1 339 ? -26.196 76.094 0.032 1.00 24.74 336 GLN A N 1
ATOM 2676 C CA . GLN A 1 339 ? -25.858 74.802 0.627 1.00 23.65 336 GLN A CA 1
ATOM 2677 C C . GLN A 1 339 ? -26.394 73.651 -0.214 1.00 21.37 336 GLN A C 1
ATOM 2678 O O . GLN A 1 339 ? -25.661 72.703 -0.540 1.00 19.99 336 GLN A O 1
ATOM 2684 N N . VAL A 1 340 ? -27.692 73.694 -0.527 1.00 18.55 337 VAL A N 1
ATOM 2685 C CA . VAL A 1 340 ? -28.322 72.618 -1.284 1.00 20.40 337 VAL A CA 1
ATOM 2686 C C . VAL A 1 340 ? -27.618 72.428 -2.619 1.00 20.59 337 VAL A C 1
ATOM 2687 O O . VAL A 1 340 ? -27.315 71.298 -3.027 1.00 19.83 337 VAL A O 1
ATOM 2691 N N . GLN A 1 341 ? -27.311 73.530 -3.304 1.00 23.42 338 GLN A N 1
ATOM 2692 C CA . GLN A 1 341 ? -26.679 73.419 -4.612 1.00 20.14 338 GLN A CA 1
ATOM 2693 C C . GLN A 1 341 ? -25.248 72.906 -4.503 1.00 25.29 338 GLN A C 1
ATOM 2694 O O . GLN A 1 341 ? -24.808 72.098 -5.332 1.00 20.90 338 GLN A O 1
ATOM 2700 N N . TRP A 1 342 ? -24.518 73.323 -3.464 1.00 19.92 339 TRP A N 1
ATOM 2701 C CA . TRP A 1 342 ? -23.153 72.840 -3.293 1.00 19.26 339 TRP A CA 1
ATOM 2702 C C . TRP A 1 342 ? -23.128 71.333 -3.046 1.00 15.42 339 TRP A C 1
ATOM 2703 O O . TRP A 1 342 ? -22.305 70.612 -3.628 1.00 15.98 339 TRP A O 1
ATOM 2714 N N . TRP A 1 343 ? -24.031 70.837 -2.203 1.00 16.04 340 TRP A N 1
ATOM 2715 C CA . TRP A 1 343 ? -24.010 69.408 -1.898 1.00 14.19 340 TRP A CA 1
ATOM 2716 C C . TRP A 1 343 ? -24.537 68.577 -3.058 1.00 18.36 340 TRP A C 1
ATOM 2717 O O . TRP A 1 343 ? -24.032 67.473 -3.311 1.00 15.86 340 TRP A O 1
ATOM 2728 N N . LEU A 1 344 ? -25.555 69.071 -3.770 1.00 16.08 341 LEU A N 1
ATOM 2729 C CA . LEU A 1 344 ? -25.996 68.362 -4.963 1.00 14.59 341 LEU A CA 1
ATOM 2730 C C . LEU A 1 344 ? -24.852 68.241 -5.948 1.00 14.06 341 LEU A C 1
ATOM 2731 O O . LEU A 1 344 ? -24.677 67.191 -6.583 1.00 15.40 341 LEU A O 1
ATOM 2736 N N . LEU A 1 345 ? -24.029 69.289 -6.052 1.00 16.35 342 LEU A N 1
ATOM 2737 C CA . LEU A 1 345 ? -22.867 69.224 -6.926 1.00 14.52 342 LEU A CA 1
ATOM 2738 C C . LEU A 1 345 ? -21.833 68.214 -6.430 1.00 13.97 342 LEU A C 1
ATOM 2739 O O . LEU A 1 345 ? -21.232 67.500 -7.238 1.00 14.85 342 LEU A O 1
ATOM 2744 N N . GLN A 1 346 ? -21.588 68.156 -5.115 1.00 15.37 343 GLN A N 1
ATOM 2745 C CA . GLN A 1 346 ? -20.632 67.174 -4.591 1.00 13.60 343 GLN A CA 1
ATOM 2746 C C . GLN A 1 346 ? -21.067 65.754 -4.940 1.00 12.48 343 GLN A C 1
ATOM 2747 O O . GLN A 1 346 ? -20.271 64.946 -5.458 1.00 15.19 343 GLN A O 1
ATOM 2753 N N . LEU A 1 347 ? -22.339 65.441 -4.666 1.00 11.97 344 LEU A N 1
ATOM 2754 C CA . LEU A 1 347 ? -22.871 64.118 -4.993 1.00 12.47 344 LEU A CA 1
ATOM 2755 C C . LEU A 1 347 ? -22.793 63.849 -6.489 1.00 12.64 344 LEU A C 1
ATOM 2756 O O . LEU A 1 347 ? -22.441 62.738 -6.912 1.00 12.23 344 LEU A O 1
ATOM 2761 N N . ALA A 1 348 ? -23.132 64.852 -7.308 1.00 12.12 345 ALA A N 1
ATOM 2762 C CA . ALA A 1 348 ? -23.130 64.662 -8.750 1.00 14.29 345 ALA A CA 1
ATOM 2763 C C . ALA A 1 348 ? -21.725 64.465 -9.283 1.00 12.39 345 ALA A C 1
ATOM 2764 O O . ALA A 1 348 ? -21.544 63.746 -10.267 1.00 13.08 345 ALA A O 1
ATOM 2766 N N . GLN A 1 349 ? -20.719 65.085 -8.656 1.00 12.07 346 GLN A N 1
ATOM 2767 C CA . GLN A 1 349 ? -19.345 64.881 -9.101 1.00 11.69 346 GLN A CA 1
ATOM 2768 C C . GLN A 1 349 ? -18.867 63.470 -8.786 1.00 12.79 346 GLN A C 1
ATOM 2769 O O . GLN A 1 349 ? -18.236 62.817 -9.636 1.00 13.13 346 GLN A O 1
ATOM 2775 N N . GLU A 1 350 ? -19.183 62.962 -7.588 1.00 12.03 347 GLU A N 1
ATOM 2776 C CA . GLU A 1 350 ? -18.865 61.557 -7.334 1.00 13.47 347 GLU A CA 1
ATOM 2777 C C . GLU A 1 350 ? -19.593 60.650 -8.318 1.00 11.26 347 GLU A C 1
ATOM 2778 O O . GLU A 1 350 ? -18.999 59.709 -8.875 1.00 11.90 347 GLU A O 1
ATOM 2784 N N . LEU A 1 351 ? -20.876 60.928 -8.554 1.00 9.79 348 LEU A N 1
ATOM 2785 C CA . LEU A 1 351 ? -21.666 60.117 -9.468 1.00 12.12 348 LEU A CA 1
ATOM 2786 C C . LEU A 1 351 ? -21.076 60.132 -10.873 1.00 12.71 348 LEU A C 1
ATOM 2787 O O . LEU A 1 351 ? -20.981 59.089 -11.522 1.00 12.64 348 LEU A O 1
ATOM 2792 N N . GLU A 1 352 ? -20.688 61.309 -11.370 1.00 12.78 349 GLU A N 1
ATOM 2793 C CA . GLU A 1 352 ? -20.098 61.379 -12.704 1.00 12.89 349 GLU A CA 1
ATOM 2794 C C . GLU A 1 352 ? -18.819 60.562 -12.783 1.00 12.90 349 GLU A C 1
ATOM 2795 O O . GLU A 1 352 ? -18.599 59.843 -13.765 1.00 13.43 349 GLU A O 1
ATOM 2801 N N . GLU A 1 353 ? -17.968 60.653 -11.758 1.00 12.06 350 GLU A N 1
ATOM 2802 C CA . GLU A 1 353 ? -16.732 59.873 -11.763 1.00 12.97 350 GLU A CA 1
ATOM 2803 C C . GLU A 1 353 ? -17.025 58.372 -11.852 1.00 11.65 350 GLU A C 1
ATOM 2804 O O . GLU A 1 353 ? -16.443 57.643 -12.681 1.00 13.21 350 GLU A O 1
ATOM 2810 N N . ARG A 1 354 ? -17.959 57.900 -11.018 1.00 11.77 351 ARG A N 1
ATOM 2811 C CA A ARG A 1 354 ? -18.276 56.475 -11.020 0.78 11.19 351 ARG A CA 1
ATOM 2812 C CA B ARG A 1 354 ? -18.305 56.478 -11.009 0.22 10.92 351 ARG A CA 1
ATOM 2813 C C . ARG A 1 354 ? -18.947 56.055 -12.323 1.00 11.31 351 ARG A C 1
ATOM 2814 O O . ARG A 1 354 ? -18.668 54.963 -12.839 1.00 12.39 351 ARG A O 1
ATOM 2829 N N . LEU A 1 355 ? -19.814 56.906 -12.881 1.00 11.89 352 LEU A N 1
ATOM 2830 C CA . LEU A 1 355 ? -20.510 56.579 -14.123 1.00 11.98 352 LEU A CA 1
ATOM 2831 C C . LEU A 1 355 ? -19.550 56.512 -15.301 1.00 14.63 352 LEU A C 1
ATOM 2832 O O . LEU A 1 355 ? -19.667 55.620 -16.146 1.00 13.78 352 LEU A O 1
ATOM 2837 N N . THR A 1 356 ? -18.618 57.463 -15.391 1.00 14.23 353 THR A N 1
ATOM 2838 C CA . THR A 1 356 ? -17.645 57.444 -16.477 1.00 12.50 353 THR A CA 1
ATOM 2839 C C . THR A 1 356 ? -16.790 56.185 -16.409 1.00 14.54 353 THR A C 1
ATOM 2840 O O . THR A 1 356 ? -16.557 55.521 -17.437 1.00 13.29 353 THR A O 1
ATOM 2844 N N . LYS A 1 357 ? -16.334 55.818 -15.201 1.00 12.87 354 LYS A N 1
ATOM 2845 C CA . LYS A 1 357 ? -15.582 54.574 -15.070 1.00 13.18 354 LYS A CA 1
ATOM 2846 C C . LYS A 1 357 ? -16.432 53.365 -15.457 1.00 12.51 354 LYS A C 1
ATOM 2847 O O . LYS A 1 357 ? -15.948 52.452 -16.140 1.00 12.58 354 LYS A O 1
ATOM 2853 N N . ASP A 1 358 ? -17.695 53.336 -15.016 1.00 13.06 355 ASP A N 1
ATOM 2854 C CA . ASP A 1 358 ? -18.582 52.225 -15.344 1.00 11.73 355 ASP A CA 1
ATOM 2855 C C . ASP A 1 358 ? -18.775 52.093 -16.846 1.00 13.81 355 ASP A C 1
ATOM 2856 O O . ASP A 1 358 ? -18.812 50.977 -17.376 1.00 12.76 355 ASP A O 1
ATOM 2861 N N . ARG A 1 359 ? -18.920 53.221 -17.545 1.00 11.96 356 ARG A N 1
ATOM 2862 C CA . ARG A 1 359 ? -19.114 53.181 -18.992 1.00 14.95 356 ARG A CA 1
ATOM 2863 C C . ARG A 1 359 ? -17.890 52.605 -19.687 1.00 12.18 356 ARG A C 1
ATOM 2864 O O . ARG A 1 359 ? -18.017 51.765 -20.590 1.00 14.71 356 ARG A O 1
ATOM 2872 N N . ASN A 1 360 ? -16.694 53.023 -19.264 1.00 13.76 357 ASN A N 1
ATOM 2873 C CA . ASN A 1 360 ? -15.484 52.480 -19.878 1.00 13.32 357 ASN A CA 1
ATOM 2874 C C . ASN A 1 360 ? -15.317 50.993 -19.576 1.00 14.28 357 ASN A C 1
ATOM 2875 O O . ASN A 1 360 ? -14.896 50.220 -20.445 1.00 14.34 357 ASN A O 1
ATOM 2880 N N . ASP A 1 361 ? -15.662 50.566 -18.357 1.00 12.94 358 ASP A N 1
ATOM 2881 C CA . ASP A 1 361 ? -15.414 49.180 -17.956 1.00 13.62 358 ASP A CA 1
ATOM 2882 C C . ASP A 1 361 ? -16.452 48.212 -18.510 1.00 12.74 358 ASP A C 1
ATOM 2883 O O . ASP A 1 361 ? -16.117 47.074 -18.865 1.00 13.84 358 ASP A O 1
ATOM 2888 N N . ASN A 1 362 ? -17.708 48.645 -18.589 1.00 12.95 359 ASN A N 1
ATOM 2889 C CA . ASN A 1 362 ? -18.841 47.734 -18.702 1.00 12.43 359 ASN A CA 1
ATOM 2890 C C . ASN A 1 362 ? -19.720 47.975 -19.923 1.00 13.45 359 ASN A C 1
ATOM 2891 O O . ASN A 1 362 ? -20.756 47.315 -20.050 1.00 15.10 359 ASN A O 1
ATOM 2896 N N . ASP A 1 363 ? -19.353 48.899 -20.816 1.00 13.49 360 ASP A N 1
ATOM 2897 C CA . ASP A 1 363 ? -20.035 49.055 -22.107 1.00 13.05 360 ASP A CA 1
ATOM 2898 C C . ASP A 1 363 ? -21.522 49.335 -21.936 1.00 15.65 360 ASP A C 1
ATOM 2899 O O . ASP A 1 363 ? -22.375 48.688 -22.549 1.00 16.39 360 ASP A O 1
ATOM 2904 N N . ARG A 1 364 ? -21.834 50.305 -21.085 1.00 14.94 361 ARG A N 1
ATOM 2905 C CA . ARG A 1 364 ? -23.223 50.643 -20.820 1.00 16.30 361 ARG A CA 1
ATOM 2906 C C . ARG A 1 364 ? -23.296 52.088 -20.355 1.00 11.89 361 ARG A C 1
ATOM 2907 O O . ARG A 1 364 ? -22.307 52.666 -19.900 1.00 15.01 361 ARG A O 1
ATOM 2915 N N . VAL A 1 365 ? -24.487 52.664 -20.492 1.00 15.08 362 VAL A N 1
ATOM 2916 C CA . VAL A 1 365 ? -24.778 54.027 -20.058 1.00 16.19 362 VAL A CA 1
ATOM 2917 C C . VAL A 1 365 ? -26.106 54.032 -19.311 1.00 18.78 362 VAL A C 1
ATOM 2918 O O . VAL A 1 365 ? -27.068 53.379 -19.727 1.00 17.45 362 VAL A O 1
ATOM 2922 N N . ALA A 1 366 ? -26.163 54.782 -18.216 1.00 14.19 363 ALA A N 1
ATOM 2923 C CA . ALA A 1 366 ? -27.410 54.984 -17.496 1.00 16.33 363 ALA A CA 1
ATOM 2924 C C . ALA A 1 366 ? -28.238 56.061 -18.187 1.00 14.21 363 ALA A C 1
ATOM 2925 O O . ALA A 1 366 ? -27.703 57.023 -18.745 1.00 19.85 363 ALA A O 1
ATOM 2927 N N . THR A 1 367 ? -29.560 55.897 -18.143 1.00 15.64 364 THR A N 1
ATOM 2928 C CA . THR A 1 367 ? -30.453 56.808 -18.846 1.00 14.62 364 THR A CA 1
ATOM 2929 C C . THR A 1 367 ? -31.449 57.539 -17.959 1.00 18.41 364 THR A C 1
ATOM 2930 O O . THR A 1 367 ? -32.148 58.431 -18.455 1.00 17.07 364 THR A O 1
ATOM 2934 N N . GLN A 1 368 ? -31.543 57.201 -16.681 1.00 13.21 365 GLN A N 1
ATOM 2935 C CA . GLN A 1 368 ? -32.479 57.860 -15.784 1.00 14.40 365 GLN A CA 1
ATOM 2936 C C . GLN A 1 368 ? -31.744 58.276 -14.519 1.00 13.69 365 GLN A C 1
ATOM 2937 O O . GLN A 1 368 ? -30.887 57.541 -14.019 1.00 15.60 365 GLN A O 1
ATOM 2943 N N . LEU A 1 369 ? -32.066 59.465 -14.022 1.00 14.06 366 LEU A N 1
ATOM 2944 C CA . LEU A 1 369 ? -31.526 59.985 -12.769 1.00 13.90 366 LEU A CA 1
ATOM 2945 C C . LEU A 1 369 ? -32.663 60.045 -11.765 1.00 15.30 366 LEU A C 1
ATOM 2946 O O . LEU A 1 369 ? -33.698 60.661 -12.037 1.00 18.22 366 LEU A O 1
ATOM 2951 N N . VAL A 1 370 ? -32.482 59.405 -10.614 1.00 15.46 367 VAL A N 1
ATOM 2952 C CA . VAL A 1 370 ? -33.443 59.473 -9.522 1.00 17.19 367 VAL A CA 1
ATOM 2953 C C . VAL A 1 370 ? -32.867 60.397 -8.464 1.00 18.84 367 VAL A C 1
ATOM 2954 O O . VAL A 1 370 ? -31.700 60.256 -8.074 1.00 19.66 367 VAL A O 1
ATOM 2958 N N . VAL A 1 371 ? -33.667 61.357 -8.021 1.00 15.02 368 VAL A N 1
ATOM 2959 C CA A VAL A 1 371 ? -33.269 62.287 -6.977 0.30 12.70 368 VAL A CA 1
ATOM 2960 C CA B VAL A 1 371 ? -33.288 62.317 -6.993 0.70 12.87 368 VAL A CA 1
ATOM 2961 C C . VAL A 1 371 ? -34.224 62.118 -5.809 1.00 15.74 368 VAL A C 1
ATOM 2962 O O . VAL A 1 371 ? -35.450 62.097 -5.983 1.00 16.90 368 VAL A O 1
ATOM 2969 N N . SER A 1 372 ? -33.659 61.962 -4.622 1.00 17.78 369 SER A N 1
ATOM 2970 C CA . SER A 1 372 ? -34.449 61.754 -3.425 1.00 16.37 369 SER A CA 1
ATOM 2971 C C . SER A 1 372 ? -33.950 62.682 -2.335 1.00 19.70 369 SER A C 1
ATOM 2972 O O . SER A 1 372 ? -32.746 62.947 -2.223 1.00 16.72 369 SER A O 1
ATOM 2975 N N . ILE A 1 373 ? -34.892 63.198 -1.553 1.00 16.86 370 ILE A N 1
ATOM 2976 C CA . ILE A 1 373 ? -34.576 64.066 -0.431 1.00 18.13 370 ILE A CA 1
ATOM 2977 C C . ILE A 1 373 ? -35.473 63.713 0.744 1.00 21.69 370 ILE A C 1
ATOM 2978 O O . ILE A 1 373 ? -36.555 63.131 0.590 1.00 21.20 370 ILE A O 1
ATOM 2983 N N . ARG A 1 374 ? -34.994 64.090 1.927 1.00 21.17 371 ARG A N 1
ATOM 2984 C CA . ARG A 1 374 ? -35.781 64.119 3.148 1.00 21.65 371 ARG A CA 1
ATOM 2985 C C . ARG A 1 374 ? -35.770 65.539 3.695 1.00 24.43 371 ARG A C 1
ATOM 2986 O O . ARG A 1 374 ? -34.723 66.195 3.727 1.00 21.86 371 ARG A O 1
ATOM 2994 N N . VAL A 1 375 ? -36.943 66.025 4.106 1.00 21.81 372 VAL A N 1
ATOM 2995 C CA . VAL A 1 375 ? -37.063 67.330 4.748 1.00 28.85 372 VAL A CA 1
ATOM 2996 C C . VAL A 1 375 ? -37.094 67.127 6.255 1.00 22.73 372 VAL A C 1
ATOM 2997 O O . VAL A 1 375 ? -37.639 66.133 6.753 1.00 29.71 372 VAL A O 1
ATOM 3001 N N . GLN A 1 376 ? -36.477 68.056 6.983 1.00 26.10 373 GLN A N 1
ATOM 3002 C CA . GLN A 1 376 ? -36.426 67.960 8.436 1.00 38.52 373 GLN A CA 1
ATOM 3003 C C . GLN A 1 376 ? -37.835 67.941 9.010 1.00 38.26 373 GLN A C 1
ATOM 3004 O O . GLN A 1 376 ? -38.669 68.784 8.671 1.00 37.75 373 GLN A O 1
ATOM 3010 N N . GLY A 1 377 ? -38.100 66.964 9.874 1.00 34.78 374 GLY A N 1
ATOM 3011 C CA . GLY A 1 377 ? -39.400 66.781 10.471 1.00 37.19 374 GLY A CA 1
ATOM 3012 C C . GLY A 1 377 ? -40.248 65.717 9.807 1.00 38.46 374 GLY A C 1
ATOM 3013 O O . GLY A 1 377 ? -41.209 65.239 10.419 1.00 40.14 374 GLY A O 1
ATOM 3014 N N . ASP A 1 378 ? -39.924 65.339 8.574 1.00 37.08 375 ASP A N 1
ATOM 3015 C CA . ASP A 1 378 ? -40.671 64.282 7.911 1.00 35.37 375 ASP A CA 1
ATOM 3016 C C . ASP A 1 378 ? -40.381 62.952 8.595 1.00 37.40 375 ASP A C 1
ATOM 3017 O O . ASP A 1 378 ? -39.224 62.615 8.858 1.00 38.86 375 ASP A O 1
ATOM 3022 N N . LYS A 1 379 ? -41.440 62.202 8.901 1.00 47.21 376 LYS A N 1
ATOM 3023 C CA . LYS A 1 379 ? -41.275 60.893 9.521 1.00 41.75 376 LYS A CA 1
ATOM 3024 C C . LYS A 1 379 ? -40.726 59.857 8.548 1.00 44.89 376 LYS A C 1
ATOM 3025 O O . LYS A 1 379 ? -40.113 58.877 8.986 1.00 43.68 376 LYS A O 1
ATOM 3031 N N . ARG A 1 380 ? -40.934 60.048 7.247 1.00 41.07 377 ARG A N 1
ATOM 3032 C CA . ARG A 1 380 ? -40.475 59.088 6.256 1.00 38.51 377 ARG A CA 1
ATOM 3033 C C . ARG A 1 380 ? -39.019 59.352 5.891 1.00 42.89 377 ARG A C 1
ATOM 3034 O O . ARG A 1 380 ? -38.526 60.480 5.994 1.00 31.60 377 ARG A O 1
ATOM 3042 N N . LEU A 1 381 ? -38.327 58.290 5.465 1.00 35.63 378 LEU A N 1
ATOM 3043 C CA . LEU A 1 381 ? -36.917 58.421 5.106 1.00 37.80 378 LEU A CA 1
ATOM 3044 C C . LEU A 1 381 ? -36.730 59.264 3.853 1.00 33.40 378 LEU A C 1
ATOM 3045 O O . LEU A 1 381 ? -35.664 59.865 3.664 1.00 28.03 378 LEU A O 1
ATOM 3050 N N . SER A 1 382 ? -37.747 59.327 2.995 1.00 23.22 379 SER A N 1
ATOM 3051 C CA . SER A 1 382 ? -37.724 60.177 1.813 1.00 24.37 379 SER A CA 1
ATOM 3052 C C . SER A 1 382 ? -38.959 61.062 1.808 1.00 20.65 379 SER A C 1
ATOM 3053 O O . SER A 1 382 ? -40.088 60.568 1.902 1.00 27.55 379 SER A O 1
ATOM 3056 N N . SER A 1 383 ? -38.742 62.371 1.712 1.00 23.70 380 SER A N 1
ATOM 3057 C CA . SER A 1 383 ? -39.844 63.291 1.480 1.00 23.55 380 SER A CA 1
ATOM 3058 C C . SER A 1 383 ? -40.209 63.373 0.012 1.00 32.72 380 SER A C 1
ATOM 3059 O O . SER A 1 383 ? -41.347 63.732 -0.313 1.00 31.78 380 SER A O 1
ATOM 3062 N N . LEU A 1 384 ? -39.275 63.047 -0.879 1.00 26.70 381 LEU A N 1
ATOM 3063 C CA . LEU A 1 384 ? -39.590 63.084 -2.301 1.00 18.56 381 LEU A CA 1
ATOM 3064 C C . LEU A 1 384 ? -38.595 62.197 -3.034 1.00 21.46 381 LEU A C 1
ATOM 3065 O O . LEU A 1 384 ? -37.409 62.202 -2.705 1.00 18.50 381 LEU A O 1
ATOM 3070 N N . ARG A 1 385 ? -39.077 61.448 -4.026 1.00 19.48 382 ARG A N 1
ATOM 3071 C CA . ARG A 1 385 ? -38.202 60.616 -4.858 1.00 16.37 382 ARG A CA 1
ATOM 3072 C C . ARG A 1 385 ? -38.732 60.692 -6.286 1.00 18.08 382 ARG A C 1
ATOM 3073 O O . ARG A 1 385 ? -39.726 60.040 -6.620 1.00 32.28 382 ARG A O 1
ATOM 3081 N N . ARG A 1 386 ? -38.063 61.472 -7.131 1.00 15.92 383 ARG A N 1
ATOM 3082 C CA A ARG A 1 386 ? -38.540 61.750 -8.478 0.47 22.06 383 ARG A CA 1
ATOM 3083 C CA B ARG A 1 386 ? -38.544 61.719 -8.479 0.53 22.16 383 ARG A CA 1
ATOM 3084 C C . ARG A 1 386 ? -37.431 61.527 -9.495 1.00 16.41 383 ARG A C 1
ATOM 3085 O O . ARG A 1 386 ? -36.250 61.731 -9.207 1.00 17.56 383 ARG A O 1
ATOM 3100 N N . CYS A 1 387 ? -37.822 61.131 -10.697 1.00 18.79 384 CYS A N 1
ATOM 3101 C CA A CYS A 1 387 ? -36.873 60.802 -11.746 0.70 17.55 384 CYS A CA 1
ATOM 3102 C CA B CYS A 1 387 ? -36.869 60.807 -11.743 0.30 17.69 384 CYS A CA 1
ATOM 3103 C C . CYS A 1 387 ? -36.878 61.873 -12.827 1.00 20.06 384 CYS A C 1
ATOM 3104 O O . CYS A 1 387 ? -37.842 62.628 -12.988 1.00 20.76 384 CYS A O 1
ATOM 3109 N N . CYS A 1 388 ? -35.780 61.914 -13.570 1.00 16.88 385 CYS A N 1
ATOM 3110 C CA . CYS A 1 388 ? -35.664 62.734 -14.763 1.00 19.44 385 CYS A CA 1
ATOM 3111 C C . CYS A 1 388 ? -34.6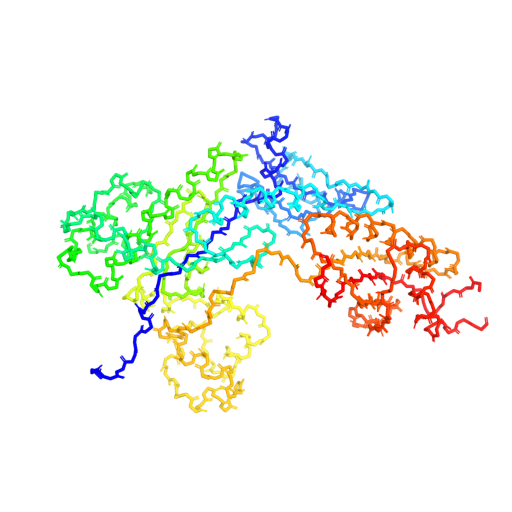94 62.051 -15.713 1.00 20.69 385 CYS A C 1
ATOM 3112 O O . CYS A 1 388 ? -34.079 61.033 -15.381 1.00 19.42 385 CYS A O 1
ATOM 3115 N N . ALA A 1 389 ? -34.575 62.607 -16.914 1.00 20.45 386 ALA A N 1
ATOM 3116 C CA . ALA A 1 389 ? -33.693 62.017 -17.909 1.00 20.63 386 ALA A CA 1
ATOM 3117 C C . ALA A 1 389 ? -32.235 62.243 -17.533 1.00 18.53 386 ALA A C 1
ATOM 3118 O O . ALA A 1 389 ? -31.852 63.322 -17.070 1.00 21.24 386 ALA A O 1
ATOM 3120 N N . LEU A 1 390 ? -31.423 61.210 -17.717 1.00 19.32 387 LEU A N 1
ATOM 3121 C CA . LEU A 1 390 ? -29.973 61.310 -17.579 1.00 16.34 387 LEU A CA 1
ATOM 3122 C C . LEU A 1 390 ? -29.428 61.157 -18.992 1.00 17.93 387 LEU A C 1
ATOM 3123 O O . LEU A 1 390 ? -29.294 60.040 -19.499 1.00 20.31 387 LEU A O 1
ATOM 3128 N N . THR A 1 391 ? -29.133 62.289 -19.631 1.00 21.83 388 THR A N 1
ATOM 3129 C CA . THR A 1 391 ? -28.728 62.304 -21.029 1.00 24.03 388 THR A CA 1
ATOM 3130 C C . THR A 1 391 ? -27.238 62.536 -21.231 1.00 21.62 388 THR A C 1
ATOM 3131 O O . THR A 1 391 ? -26.723 62.222 -22.308 1.00 29.62 388 THR A O 1
ATOM 3135 N N . ARG A 1 392 ? -26.535 63.077 -20.238 1.00 21.58 389 ARG A N 1
ATOM 3136 C CA . ARG A 1 392 ? -25.097 63.266 -20.364 1.00 25.75 389 ARG A CA 1
ATOM 3137 C C . ARG A 1 392 ? -24.431 63.109 -19.005 1.00 24.44 389 ARG A C 1
ATOM 3138 O O . ARG A 1 392 ? -24.988 63.505 -17.978 1.00 24.54 389 ARG A O 1
ATOM 3146 N N . TYR A 1 393 ? -23.229 62.530 -19.015 1.00 21.58 390 TYR A N 1
ATOM 3147 C CA . TYR A 1 393 ? -22.441 62.326 -17.799 1.00 20.25 390 TYR A CA 1
ATOM 3148 C C . TYR A 1 393 ? -21.695 63.618 -17.458 1.00 26.20 390 TYR A C 1
ATOM 3149 O O . TYR A 1 393 ? -20.483 63.751 -17.647 1.00 26.06 390 TYR A O 1
ATOM 3158 N N . ASP A 1 394 ? -22.446 64.585 -16.937 1.00 20.31 391 ASP A N 1
ATOM 3159 C CA . ASP A 1 394 ? -21.898 65.885 -16.564 1.00 21.96 391 ASP A CA 1
ATOM 3160 C C . ASP A 1 394 ? -22.445 66.287 -15.202 1.00 16.37 391 ASP A C 1
ATOM 3161 O O . ASP A 1 394 ? -23.662 66.418 -15.035 1.00 19.59 391 ASP A O 1
ATOM 3166 N N . ALA A 1 395 ? -21.538 66.506 -14.243 1.00 17.70 392 ALA A N 1
ATOM 3167 C CA . ALA A 1 395 ? -21.939 66.733 -12.856 1.00 18.40 392 ALA A CA 1
ATOM 3168 C C . ALA A 1 395 ? -22.752 68.013 -12.692 1.00 16.69 392 ALA A C 1
ATOM 3169 O O . ALA A 1 395 ? -23.723 68.047 -11.924 1.00 16.36 392 ALA A O 1
ATOM 3171 N N . HIS A 1 396 ? -22.373 69.083 -13.397 1.00 21.90 393 HIS A N 1
ATOM 3172 C CA . HIS A 1 396 ? -23.131 70.325 -13.265 1.00 20.68 393 HIS A CA 1
ATOM 3173 C C . HIS A 1 396 ? -24.538 70.179 -13.827 1.00 16.27 393 HIS A C 1
ATOM 3174 O O . HIS A 1 396 ? -25.505 70.645 -13.210 1.00 20.38 393 HIS A O 1
ATOM 3181 N N . LYS A 1 397 ? -24.684 69.502 -14.971 1.00 18.44 394 LYS A N 1
ATOM 3182 C CA . LYS A 1 397 ? -26.021 69.274 -15.509 1.00 19.64 394 LYS A CA 1
ATOM 3183 C C . LYS A 1 397 ? -26.852 68.387 -14.592 1.00 17.83 394 LYS A C 1
ATOM 3184 O O . LYS A 1 397 ? -28.034 68.662 -14.360 1.00 19.47 394 LYS A O 1
ATOM 3190 N N . MET A 1 398 ? -26.259 67.309 -14.071 1.00 19.85 395 MET A N 1
ATOM 3191 C CA . MET A 1 398 ? -27.019 66.418 -13.201 1.00 16.06 395 MET A CA 1
ATOM 3192 C C . MET A 1 398 ? -27.466 67.128 -11.930 1.00 13.87 395 MET A C 1
ATOM 3193 O O . MET A 1 398 ? -28.609 66.959 -11.490 1.00 16.01 395 MET A O 1
ATOM 3198 N N . SER A 1 399 ? -26.590 67.957 -11.348 1.00 16.57 396 SER A N 1
ATOM 3199 C CA . SER A 1 399 ? -26.957 68.667 -10.126 1.00 16.99 396 SER A CA 1
ATOM 3200 C C . SER A 1 399 ? -28.000 69.747 -10.396 1.00 14.76 396 SER A C 1
ATOM 3201 O O . SER A 1 399 ? -28.919 69.944 -9.590 1.00 18.33 396 SER A O 1
ATOM 3204 N N . HIS A 1 400 ? -27.889 70.438 -11.536 1.00 18.58 397 HIS A N 1
ATOM 3205 C CA . HIS A 1 400 ? -28.902 71.422 -11.901 1.00 18.27 397 HIS A CA 1
ATOM 3206 C C . HIS A 1 400 ? -30.257 70.759 -12.128 1.00 19.16 397 HIS A C 1
ATOM 3207 O O . HIS A 1 400 ? -31.288 71.259 -11.662 1.00 21.98 397 HIS A O 1
ATOM 3214 N N . ASP A 1 401 ? -30.271 69.617 -12.825 1.00 19.68 398 ASP A N 1
ATOM 3215 C CA . ASP A 1 401 ? -31.516 68.889 -13.064 1.00 21.51 398 ASP A CA 1
ATOM 3216 C C . ASP A 1 401 ? -32.133 68.404 -11.758 1.00 19.78 398 ASP A C 1
ATOM 3217 O O . ASP A 1 401 ? -33.353 68.492 -11.566 1.00 21.68 398 ASP A O 1
ATOM 3222 N N . ALA A 1 402 ? -31.302 67.880 -10.847 1.00 19.17 399 ALA A N 1
ATOM 3223 C CA . ALA A 1 402 ? -31.802 67.451 -9.545 1.00 21.18 399 ALA A CA 1
ATOM 3224 C C . ALA A 1 402 ? -32.421 68.617 -8.786 1.00 15.68 399 ALA A C 1
ATOM 3225 O O . ALA A 1 402 ? -33.489 68.476 -8.168 1.00 20.82 399 ALA A O 1
ATOM 3227 N N . PHE A 1 403 ? -31.757 69.778 -8.822 1.00 19.39 400 PHE A N 1
ATOM 3228 C CA . PHE A 1 403 ? -32.307 70.958 -8.167 1.00 18.34 400 PHE A CA 1
ATOM 3229 C C . PHE A 1 403 ? -33.638 71.364 -8.786 1.00 24.80 400 PHE A C 1
ATOM 3230 O O . PHE A 1 403 ? -34.565 71.754 -8.074 1.00 26.98 400 PHE A O 1
ATOM 3238 N N . THR A 1 404 ? -33.742 71.301 -10.114 1.00 21.59 401 THR A N 1
ATOM 3239 C CA . THR A 1 404 ? -35.006 71.620 -10.773 1.00 26.28 401 THR A CA 1
ATOM 3240 C C . THR A 1 404 ? -36.106 70.670 -10.323 1.00 25.61 401 THR A C 1
ATOM 3241 O O . THR A 1 404 ? -37.253 71.083 -10.110 1.00 28.22 401 THR A O 1
ATOM 3245 N N . VAL A 1 405 ? -35.769 69.390 -10.168 1.00 20.80 402 VAL A N 1
ATOM 3246 C CA . VAL A 1 405 ? -36.764 68.411 -9.755 1.00 22.24 402 VAL A CA 1
ATOM 3247 C C . VAL A 1 405 ? -37.227 68.656 -8.319 1.00 23.74 402 VAL A C 1
ATOM 3248 O O . VAL A 1 405 ? -38.387 68.385 -7.983 1.00 32.99 402 VAL A O 1
ATOM 3252 N N . ILE A 1 406 ? -36.350 69.174 -7.452 1.00 21.82 403 ILE A N 1
ATOM 3253 C CA . ILE A 1 406 ? -36.695 69.315 -6.033 1.00 28.31 403 ILE A CA 1
ATOM 3254 C C . ILE A 1 406 ? -37.095 70.726 -5.599 1.00 27.72 403 ILE A C 1
ATOM 3255 O O . ILE A 1 406 ? -37.585 70.889 -4.469 1.00 31.62 403 ILE A O 1
ATOM 3260 N N . LYS A 1 407 ? -36.897 71.746 -6.440 1.00 25.45 404 LYS A N 1
ATOM 3261 C CA . LYS A 1 407 ? -36.954 73.128 -5.961 1.00 25.15 404 LYS A CA 1
ATOM 3262 C C . LYS A 1 407 ? -38.306 73.500 -5.360 1.00 42.64 404 LYS A C 1
ATOM 3263 O O . LYS A 1 407 ? -38.371 74.375 -4.488 1.00 36.48 404 LYS A O 1
ATOM 3269 N N . ASN A 1 408 ? -39.386 72.862 -5.800 1.00 36.83 405 ASN A N 1
ATOM 3270 C CA . ASN A 1 408 ? -40.711 73.196 -5.292 1.00 42.06 405 ASN A CA 1
ATOM 3271 C C . ASN A 1 408 ? -41.020 72.554 -3.945 1.00 44.01 405 ASN A C 1
ATOM 3272 O O . ASN A 1 408 ? -42.148 72.687 -3.456 1.00 39.75 405 ASN A O 1
ATOM 3277 N N . CYS A 1 409 ? -40.055 71.860 -3.339 1.00 34.17 406 CYS A N 1
ATOM 3278 C CA . CYS A 1 409 ? -40.188 71.442 -1.950 1.00 35.90 406 CYS A CA 1
ATOM 3279 C C . CYS A 1 409 ? -39.855 72.566 -0.984 1.00 29.80 406 CYS A C 1
ATOM 3280 O O . CYS A 1 409 ? -40.192 72.473 0.201 1.00 42.76 406 CYS A O 1
ATOM 3283 N N . ASN A 1 410 ? -39.194 73.613 -1.463 1.00 29.37 407 ASN A N 1
ATOM 3284 C CA . ASN A 1 410 ? -38.810 74.737 -0.622 1.00 36.39 407 ASN A CA 1
ATOM 3285 C C . ASN A 1 410 ? -40.031 75.626 -0.417 1.00 42.86 407 ASN A C 1
ATOM 3286 O O . ASN A 1 410 ? -40.449 76.341 -1.334 1.00 45.91 407 ASN A O 1
ATOM 3291 N N . THR A 1 411 ? -40.611 75.577 0.781 1.00 34.74 408 THR A N 1
ATOM 3292 C CA . THR A 1 411 ? -41.726 76.447 1.134 1.00 42.43 408 THR A CA 1
ATOM 3293 C C . THR A 1 411 ? -41.275 77.830 1.591 1.00 52.85 408 THR A C 1
ATOM 3294 O O . THR A 1 411 ? -42.098 78.596 2.105 1.00 58.90 408 THR A O 1
ATOM 3298 N N . SER A 1 412 ? -39.998 78.162 1.419 1.00 45.04 409 SER A N 1
ATOM 3299 C CA . SER A 1 412 ? -39.506 79.490 1.764 1.00 48.81 409 SER A CA 1
ATOM 3300 C C . SER A 1 412 ? -40.067 80.512 0.785 1.00 62.69 409 SER A C 1
ATOM 3301 O O . SER A 1 412 ? -39.869 80.395 -0.429 1.00 63.48 409 SER A O 1
ATOM 3304 N N . GLY A 1 413 ? -40.767 81.512 1.310 1.00 56.66 410 GLY A N 1
ATOM 3305 C CA . GLY A 1 413 ? -41.296 82.581 0.485 1.00 56.09 410 GLY A CA 1
ATOM 3306 C C . GLY A 1 413 ? -40.203 83.514 0.002 1.00 55.30 410 GLY A C 1
ATOM 3307 O O . GLY A 1 413 ? -39.068 83.454 0.480 1.00 52.41 410 GLY A O 1
ATOM 3308 N N . THR A 1 416 ? -33.367 81.812 -1.694 1.00 44.98 413 THR A N 1
ATOM 3309 C CA . THR A 1 416 ? -32.227 82.123 -0.842 1.00 51.50 413 THR A CA 1
ATOM 3310 C C . THR A 1 416 ? -32.192 81.181 0.352 1.00 46.48 413 THR A C 1
ATOM 3311 O O . THR A 1 416 ? -31.152 80.608 0.680 1.00 47.44 413 THR A O 1
ATOM 3315 N N . GLU A 1 417 ? -33.340 81.034 1.000 1.00 37.82 414 GLU A N 1
ATOM 3316 C CA . GLU A 1 417 ? -33.506 80.153 2.144 1.00 40.70 414 GLU A CA 1
ATOM 3317 C C . GLU A 1 417 ? -34.181 78.860 1.707 1.00 43.13 414 GLU A C 1
ATOM 3318 O O . GLU A 1 417 ? -34.905 78.817 0.709 1.00 41.91 414 GLU A O 1
ATOM 3324 N N . TRP A 1 418 ? -33.944 77.799 2.473 1.00 31.36 415 TRP A N 1
ATOM 3325 C CA . TRP A 1 418 ? -34.590 76.515 2.236 1.00 21.47 415 TRP A CA 1
ATOM 3326 C C . TRP A 1 418 ? -35.310 76.072 3.499 1.00 33.42 415 TRP A C 1
ATOM 3327 O O . TRP A 1 418 ? -34.681 75.893 4.547 1.00 33.53 415 TRP A O 1
ATOM 3338 N N . SER A 1 419 ? -36.627 75.887 3.394 1.00 35.95 416 SER A N 1
ATOM 3339 C CA . SER A 1 419 ? -37.443 75.447 4.511 1.00 35.13 416 SER A CA 1
ATOM 3340 C C . SER A 1 419 ? -38.453 74.422 4.012 1.00 40.84 416 SER A C 1
ATOM 3341 O O . SER A 1 419 ? -39.023 74.592 2.923 1.00 40.72 416 SER A O 1
ATOM 3344 N N . PRO A 1 420 ? -38.672 73.331 4.765 1.00 41.55 417 PRO A N 1
ATOM 3345 C CA . PRO A 1 420 ? -37.870 72.981 5.942 1.00 43.76 417 PRO A CA 1
ATOM 3346 C C . PRO A 1 420 ? -36.483 72.521 5.498 1.00 31.82 417 PRO A C 1
ATOM 3347 O O . PRO A 1 420 ? -36.315 72.195 4.319 1.00 35.37 417 PRO A O 1
ATOM 3351 N N . PRO A 1 421 ? -35.507 72.528 6.406 1.00 28.92 418 PRO A N 1
ATOM 3352 C CA . PRO A 1 421 ? -34.144 72.156 6.012 1.00 32.20 418 PRO A CA 1
ATOM 3353 C C . PRO A 1 421 ? -34.084 70.716 5.525 1.00 27.45 418 PRO A C 1
ATOM 3354 O O . PRO A 1 421 ? -34.855 69.856 5.957 1.00 23.90 418 PRO A O 1
ATOM 3358 N N . LEU A 1 422 ? -33.154 70.461 4.607 1.00 25.24 419 LEU A N 1
ATOM 3359 C CA . LEU A 1 422 ? -32.980 69.134 4.028 1.00 19.50 419 LEU A CA 1
ATOM 3360 C C . LEU A 1 422 ? -32.024 68.320 4.889 1.00 19.21 419 LEU A C 1
ATOM 3361 O O . LEU A 1 422 ? -30.916 68.772 5.193 1.00 19.71 419 LEU A O 1
ATOM 3366 N N . THR A 1 423 ? -32.456 67.121 5.274 1.00 19.44 420 THR A N 1
ATOM 3367 C CA . THR A 1 423 ? -31.650 66.225 6.092 1.00 21.45 420 THR A CA 1
ATOM 3368 C C . THR A 1 423 ? -31.096 65.035 5.316 1.00 19.06 420 THR A C 1
ATOM 3369 O O . THR A 1 423 ? -30.456 64.163 5.918 1.00 18.89 420 THR A O 1
ATOM 3373 N N . MET A 1 424 ? -31.332 64.967 4.005 1.00 17.08 421 MET A N 1
ATOM 3374 C CA . MET A 1 424 ? -30.785 63.893 3.189 1.00 16.14 421 MET A CA 1
ATOM 3375 C C . MET A 1 424 ? -30.864 64.311 1.731 1.00 16.78 421 MET A C 1
ATOM 3376 O O . MET A 1 424 ? -31.867 64.893 1.303 1.00 18.01 421 MET A O 1
ATOM 3384 N N . LEU A 1 425 ? -29.803 64.007 0.982 1.00 14.85 422 LEU A N 1
ATOM 3385 C CA . LEU A 1 425 ? -29.789 64.113 -0.469 1.00 12.92 422 LEU A CA 1
ATOM 3386 C C . LEU A 1 425 ? -29.322 62.786 -1.047 1.00 14.25 422 LEU A C 1
ATOM 3387 O O . LEU A 1 425 ? -28.466 62.107 -0.469 1.00 12.79 422 LEU A O 1
ATOM 3392 N N . PHE A 1 426 ? -29.879 62.424 -2.200 1.00 13.13 423 PHE A N 1
ATOM 3393 C CA A PHE A 1 426 ? -29.571 61.149 -2.829 0.36 14.04 423 PHE A CA 1
ATOM 3394 C CA B PHE A 1 426 ? -29.564 61.152 -2.830 0.64 14.14 423 PHE A CA 1
ATOM 3395 C C . PHE A 1 426 ? -29.721 61.304 -4.334 1.00 17.93 423 PHE A C 1
ATOM 3396 O O . PHE A 1 426 ? -30.729 61.844 -4.802 1.00 17.71 423 PHE A O 1
ATOM 3411 N N . LEU A 1 427 ? -28.712 60.853 -5.081 1.00 11.50 424 LEU A N 1
ATOM 3412 C CA . LEU A 1 427 ? -28.749 60.808 -6.539 1.00 12.58 424 LEU A CA 1
ATOM 3413 C C . LEU A 1 427 ? -28.446 59.388 -6.982 1.00 13.43 424 LEU A C 1
ATOM 3414 O O . LEU A 1 427 ? -27.490 58.777 -6.499 1.00 14.67 424 LEU A O 1
ATOM 3419 N N . CYS A 1 428 ? -29.228 58.867 -7.923 1.00 14.13 425 CYS A N 1
ATOM 3420 C CA . CYS A 1 428 ? -29.018 57.494 -8.369 1.00 15.63 425 CYS A CA 1
ATOM 3421 C C . CYS A 1 428 ? -29.208 57.400 -9.871 1.00 19.46 425 CYS A C 1
ATOM 3422 O O . CYS A 1 428 ? -30.224 57.859 -10.401 1.00 17.49 425 CYS A O 1
ATOM 3425 N N . ALA A 1 429 ? -28.232 56.802 -10.544 1.00 12.51 426 ALA A N 1
ATOM 3426 C CA . ALA A 1 429 ? -28.319 56.513 -11.963 1.00 12.65 426 ALA A CA 1
ATOM 3427 C C . ALA A 1 429 ? -28.849 55.096 -12.147 1.00 13.01 426 ALA A C 1
ATOM 3428 O O . ALA A 1 429 ? -28.360 54.143 -11.512 1.00 14.31 426 ALA A O 1
ATOM 3430 N N . THR A 1 430 ? -29.858 54.971 -13.011 1.00 14.10 427 THR A N 1
ATOM 3431 C CA . THR A 1 430 ? -30.563 53.718 -13.235 1.00 14.14 427 THR A CA 1
ATOM 3432 C C . THR A 1 430 ? -30.830 53.557 -14.727 1.00 16.21 427 THR A C 1
ATOM 3433 O O . THR A 1 430 ? -30.525 54.440 -15.535 1.00 13.15 427 THR A O 1
ATOM 3440 N N . LYS A 1 431 ? -31.413 52.409 -15.081 1.00 15.79 428 LYS A N 1
ATOM 3441 C CA . LYS A 1 431 ? -31.892 52.107 -16.436 1.00 14.94 428 LYS A CA 1
ATOM 3442 C C . LYS A 1 431 ? -30.750 52.142 -17.456 1.00 11.85 428 LYS A C 1
ATOM 3443 O O . LYS A 1 431 ? -30.681 52.991 -18.350 1.00 15.95 428 LYS A O 1
ATOM 3449 N N . PHE A 1 432 ? -29.862 51.166 -17.311 1.00 16.41 429 PHE A N 1
ATOM 3450 C CA . PHE A 1 432 ? -28.702 51.071 -18.181 1.00 14.42 429 PHE A CA 1
ATOM 3451 C C . PHE A 1 432 ? -29.067 50.484 -19.538 1.00 20.12 429 PHE A C 1
ATOM 3452 O O . PHE A 1 432 ? -29.934 49.612 -19.649 1.00 22.55 429 PHE A O 1
ATOM 3460 N N . SER A 1 433 ? -28.408 50.992 -20.578 1.00 16.02 430 SER A N 1
ATOM 3461 C CA . SER A 1 433 ? -28.499 50.446 -21.924 1.00 14.63 430 SER A CA 1
ATOM 3462 C C . SER A 1 433 ? -27.095 50.275 -22.486 1.00 16.82 430 SER A C 1
ATOM 3463 O O . SER A 1 433 ? -26.153 50.968 -22.083 1.00 17.26 430 SER A O 1
ATOM 3466 N N . ALA A 1 434 ? -26.961 49.337 -23.422 1.00 21.07 431 ALA A N 1
ATOM 3467 C CA . ALA A 1 434 ? -25.654 49.007 -23.972 1.00 19.40 431 ALA A CA 1
ATOM 3468 C C . ALA A 1 434 ? -25.043 50.206 -24.683 1.00 20.30 431 ALA A C 1
ATOM 3469 O O . ALA A 1 434 ? -25.743 51.000 -25.315 1.00 22.49 431 ALA A O 1
ATOM 3471 N N . SER A 1 435 ? -23.722 50.328 -24.577 1.00 21.07 432 SER A N 1
ATOM 3472 C CA . SER A 1 435 ? -22.992 51.434 -25.177 1.00 20.85 432 SER A CA 1
ATOM 3473 C C . SER A 1 435 ? -21.660 50.938 -25.721 1.00 27.72 432 SER A C 1
ATOM 3474 O O . SER A 1 435 ? -21.306 49.776 -25.537 1.00 38.74 432 SER A O 1
#

Secondary structure (DSSP, 8-state):
-TT---S-S--EEEEEETTHHHHHHHHH-GGGTTS-EEEEE-STTTT-EEEEE-HHHHTTT--TT-BHHHHHHH-TT-EEEEPPEETTEE--HHHHHHHHHHHHHHHTTS-EEEEETTEEEEE-HHHHHHHHHHHTT----GGG-TTEEETT-S---HHHHHHHHHHHHHHT--TT-TT-HHHHHHHHHHHHHHHHHHHHHHHS--EEEEEESSHHHHHHHHHHT-SS-EEE--GGGHHHHHHT-BGGGSTT-SSHHHHHHHHHHT--BGGGGGGS-HHHHHHHH-HHHHHHHHHHTTT--------B-S-S-EEEEEE--GGG-EEEHHHHHHHHHHHHHHHHHHHHHHHHHHSEEEEEEEEEEEETT-SSS-SEEEEEE--S--HHHHHHHHHHHHGGG-----EEEEEEEEEEEEEEEEEE-

Nearest PDB structures (foldseek):
  8e85-assembly1_A  TM=1.001E+00  e=7.276E-87  Homo sapiens
  5ewg-assembly1_A  TM=9.958E-01  e=3.210E-86  Homo sapiens
  5kfm-assembly1_A  TM=9.941E-01  e=1.240E-84  Homo sapiens
  8eve-assembly1_A  TM=9.944E-01  e=4.036E-83  Homo sapiens
  4j9o-assembly1_A  TM=9.864E-01  e=6.377E-80  Homo sapiens

GO terms:
  GO:0034061 DNA polymerase activity (F, EXP)
  GO:0003684 damaged DNA binding (F, TAS)
  GO:0005654 nucleoplasm (C, TAS)
  GO:0003887 DNA-directed DNA polymerase activity (F, TAS)
  GO:0006281 DNA repair (P, TAS)
  GO:0006282 regulation of DNA repair (P, TAS)
  GO:0070987 error-free translesion synthesis (P, TAS)
  GO:0005515 protein binding (F, IPI)
  GO:0005654 nucleoplasm (C, IDA)
  GO:0000731 DNA synthesis involved in DNA repair (P, IDA)
  GO:0003887 DNA-directed DNA polymerase activity (F, IDA)
  GO:0010225 response to UV-C (P, IDA)
  GO:0019985 translesion synthesis (P, IDA)
  GO:0005634 nucleus (C, EXP)

B-factor: mean 20.1, std 11.41, range [6.09, 82.83]

Organism: Homo sapiens (NCBI:txid9606)

InterPro domains:
  IPR001126 UmuC domain [PF00817] (12-227)
  IPR001126 UmuC domain [PS50173] (9-259)
  IPR017961 DNA polymerase, Y-family, little finger domain [PF11799] (316-401)
  IPR036775 DNA polymerase, Y-family, little finger domain superfamily [G3DSA:3.30.1490.100] (310-432)
  IPR036775 DNA polymerase, Y-family, little finger domain superfamily [SSF100879] (315-430)
  IPR041298 DNA polymerase eta, ubiquitin-binding zinc finger [PF18439] (631-661)
  IPR041298 DNA polymerase eta, ubiquitin-binding zinc finger [PS51907] (628-662)
  IPR043128 Reverse transcriptase/Diguanylate cyclase domain [G3DSA:3.30.70.270] (2-43)
  IPR043128 Reverse transcriptase/Diguanylate cyclase domain [G3DSA:3.30.70.270] (73-251)
  IPR043502 DNA/RNA polymerase superfamily [SSF56672] (5-310)
  IPR052230 DNA polymerase eta [PTHR45873] (5-710)

Sequence (425 aa):
GPHMATGQDRVVALVDMDCFFVQVEQRQNPHLRNKPCCAVVVQYKSWKGGGIIAVSYEARAFGVTRRSMWADDAKKLCPDLLLAQVRESRGKANLTKYREASVEVMMEIMSRFAVIERASIDEAYVVDLTSAVVVQERLQKLQGQPISADLLPSTYIEGLPQGQKEGMRKQGLFQWLDSLLQIDNLTSPDLQLTVGAVIVEEMRAAIERETGFQCSAGISHNKVLAKLACGLNKPNRQTLVSHGSVPQLFSQMPIRKIRSLGGKLGASSVIEILGIEYMGELTQFTESQLQSSHFGEKNGSWLYAMCRGIEHDPVKKPRQLPKTIGCCSKNFPGKTALATREQVQWWLLQLAQELEERRLTKDRNDNDRVATQLVVVSIRVQGDKRLSSLRRRCCCALTRYDAHKMSHDAFTVIKNCNTSGTEWSPPLTMLFFLCATKFSAS